Protein AF-0000000084653989 (afdb_homodimer)

Organism: NCBI:txid1294263

Foldseek 3Di:
DDLVVLLVVLLVVCLVVFFDALCVSCVVSVHDSVSSVVSQVVCVVVVFHWDWDDDPPTGTGTPLSQVVLQPVQDLVNLVVLVVVLQQCVLQVALCNVVSVVVNVVNCSNNVPPPPSPPCCVVDHDDADYDPDDSPVLNVLQVVVQVCQVQQWKKWFQFQDPVPGTDIWIWRWNAKDDFRSWIWTWTQTPVVRDIDIGTSVRTPDMDTDPDGDDDDPVDDPCVQCAQELGDAFDDKFWWKKKFAPPVQVVVVVDPSHDAWDWAADPRRIIIITDTHGDLPVVLVVQVVSPPRMATPDDVVSNVVNVVVVVVVVVVPPD/DDLVVLLVVLLVCCLVVFFDALCVSCVVSVHDSVSSVVSQVVCVVVVFHWDWDDDPPTGTGTPLSQVVLQPVQDLVNLVVLVVVLQQCVLQVALCNVVSVVVNVVNCSNNVPPPPSPPCCVPDHDDADYDPDDSPVLNVLQVVVQVCQVQQWKKWFQFQDPPPGTDIWIWRWNAKDDFRSWIWTWTQTPVVRDIDIGTSVRTPDMDTDPDGDDDDPVDDPCVQCAQELGDAFDDKFWWKKKFAPPVQVVVVVDPSHDAWDWAADPRRIIIITDTHGDLPVVLVVQVVSPPRMATPDDVVSNVVNVVVVVVVVVVPPD

Secondary structure (DSSP, 8-state):
--HHHHHHHHHHHHHHHSEE-HHHHHHHTTS-HHHHHHHHHHHHHTT--EEEE-STT-EEEESSTTSS------HHHHHHHHHHHHHHHHTT-TTHHHHHHHHHHHHHHTT--GGG---GGGEEEE--EESS-HHHHHHHHHHHHHHHHHTEEEEEEEEETTTEEEEEEEEEEEEEEETTEEEEEEEETTTTEEEEEEGGGEEEEEEEEEE----TT--HHHHHTTBSSS----EEEEEEEE-TTHHHHHHTEESSTT-EEEE-TTS-EEEEEEEE-HHHHHHHHHHTGGGEEEEE-HHHHHHHHHHHHHHHHHH--/--HHHHHHHHHHHHHHHSEE-HHHHHHHTTS-HHHHHHHHHHHHHTT--EEEE-STT-EEEESSTTSS------HHHHHHHHHHHHHHHHTT-TTHHHHHHHHHHHHHHTT--GGG---GGGEEEE--EESS-HHHHHHHHHHHHHHHHHTEEEEEEEEETTTEEEEEEEEEEEEEEETTEEEEEEEETTTTEEEEEEGGGEEEEEEEEEE----TT--HHHHHTTBSSS----EEEEEEEE-TTHHHHHHTEESSTT-EEEE-TTS-EEEEEEEE-HHHHHHHHHHTGGGEEEEE-HHHHHHHHHHHHHHHHTT--

Radius of gyration: 29.39 Å; Cα contacts (8 Å, |Δi|>4): 1169; chains: 2; bounding box: 62×92×68 Å

pLDDT: mean 87.3, std 13.22, range [43.25, 98.88]

Structure (mmCIF, N/CA/C/O backbone):
data_AF-0000000084653989-model_v1
#
loop_
_entity.id
_entity.type
_entity.pdbx_description
1 polymer 'Transcriptional regulator'
#
loop_
_atom_site.group_PDB
_atom_site.id
_atom_site.type_symbol
_atom_site.label_atom_id
_atom_site.label_alt_id
_atom_site.label_comp_id
_atom_site.label_asym_id
_atom_site.label_entity_id
_atom_site.label_seq_id
_atom_site.pdbx_PDB_ins_code
_atom_site.Cartn_x
_atom_site.Cartn_y
_atom_site.Cartn_z
_atom_site.occupancy
_atom_site.B_iso_or_equiv
_atom_site.auth_seq_id
_atom_site.auth_comp_id
_atom_site.auth_asym_id
_atom_site.auth_atom_id
_atom_site.pdbx_PDB_model_num
ATOM 1 N N . MET A 1 1 ? -10.531 48.625 26.297 1 49.88 1 MET A N 1
ATOM 2 C CA . MET A 1 1 ? -10.43 47.406 25.516 1 49.88 1 MET A CA 1
ATOM 3 C C . MET A 1 1 ? -9.086 47.312 24.781 1 49.88 1 MET A C 1
ATOM 5 O O . MET A 1 1 ? -8.594 48.344 24.281 1 49.88 1 MET A O 1
ATOM 9 N N . SER A 1 2 ? -8.32 46.219 25.047 1 69.38 2 SER A N 1
ATOM 10 C CA . SER A 1 2 ? -6.922 46.25 24.641 1 69.38 2 SER A CA 1
ATOM 11 C C . SER A 1 2 ? -6.797 46.25 23.109 1 69.38 2 SER A C 1
ATOM 13 O O . SER A 1 2 ? -7.484 45.5 22.422 1 69.38 2 SER A O 1
ATOM 15 N N . GLN A 1 3 ? -6.277 47.375 22.609 1 71.94 3 GLN A N 1
ATOM 16 C CA . GLN A 1 3 ? -6.059 47.531 21.188 1 71.94 3 GLN A CA 1
ATOM 17 C C . GLN A 1 3 ? -5.297 46.344 20.609 1 71.94 3 GLN A C 1
ATOM 19 O O . GLN A 1 3 ? -5.645 45.844 19.531 1 71.94 3 GLN A O 1
ATOM 24 N N . VAL A 1 4 ? -4.375 45.938 21.328 1 74.69 4 VAL A N 1
ATOM 25 C CA . VAL A 1 4 ? -3.545 44.844 20.875 1 74.69 4 VAL A CA 1
ATOM 26 C C . VAL A 1 4 ? -4.363 43.562 20.859 1 74.69 4 VAL A C 1
ATOM 28 O O . VAL A 1 4 ? -4.316 42.781 19.891 1 74.69 4 VAL A O 1
ATOM 31 N N . GLY A 1 5 ? -5.113 43.375 21.938 1 71.44 5 GLY A N 1
ATOM 32 C CA . GLY A 1 5 ? -5.965 42.188 22.016 1 71.44 5 GLY A CA 1
ATOM 33 C C . GLY A 1 5 ? -6.965 42.094 20.875 1 71.44 5 GLY A C 1
ATOM 34 O O . GLY A 1 5 ? -7.137 41.031 20.266 1 71.44 5 GLY A O 1
ATOM 35 N N . ASN A 1 6 ? -7.543 43.188 20.625 1 76.44 6 ASN A N 1
ATOM 36 C CA . ASN A 1 6 ? -8.539 43.25 19.562 1 76.44 6 ASN A CA 1
ATOM 37 C C . ASN A 1 6 ? -7.906 43.031 18.188 1 76.44 6 ASN A C 1
ATOM 39 O O . ASN A 1 6 ? -8.508 42.406 17.312 1 76.44 6 ASN A O 1
ATOM 43 N N . THR A 1 7 ? -6.711 43.562 18.016 1 79.88 7 THR A N 1
ATOM 44 C CA . THR A 1 7 ? -5.996 43.375 16.75 1 79.88 7 THR A CA 1
ATOM 45 C C . THR A 1 7 ? -5.691 41.875 16.516 1 79.88 7 THR A C 1
ATOM 47 O O . THR A 1 7 ? -5.883 41.375 15.414 1 79.88 7 THR A O 1
ATOM 50 N N . LEU A 1 8 ? -5.301 41.312 17.578 1 72.94 8 LEU A N 1
ATOM 51 C CA . LEU A 1 8 ? -5.016 39.875 17.5 1 72.94 8 LEU A CA 1
ATOM 52 C C . LEU A 1 8 ? -6.293 39.094 17.234 1 72.94 8 LEU A C 1
ATOM 54 O O . LEU A 1 8 ? -6.285 38.125 16.453 1 72.94 8 LEU A O 1
ATOM 58 N N . LYS A 1 9 ? -7.316 39.469 17.891 1 74.31 9 LYS A N 1
ATOM 59 C CA . LYS A 1 9 ? -8.602 38.812 17.672 1 74.31 9 LYS A CA 1
ATOM 60 C C . LYS A 1 9 ? -9.062 38.969 16.219 1 74.31 9 LYS A C 1
ATOM 62 O O . LYS A 1 9 ? -9.617 38.031 15.641 1 74.31 9 LYS A O 1
ATOM 67 N N . MET A 1 10 ? -8.82 40.125 15.688 1 80.25 10 MET A N 1
ATOM 68 C CA . MET A 1 10 ? -9.156 40.344 14.281 1 80.25 10 MET A CA 1
ATOM 69 C C . MET A 1 10 ? -8.383 39.375 13.383 1 80.25 10 MET A C 1
ATOM 71 O O . MET A 1 10 ? -8.961 38.781 12.469 1 80.25 10 MET A O 1
ATOM 75 N N . TYR A 1 11 ? -7.125 39.281 13.695 1 75.31 11 TYR A N 1
ATOM 76 C CA . TYR A 1 11 ? -6.297 38.344 12.938 1 75.31 11 TYR A CA 1
ATOM 77 C C . TYR A 1 11 ? -6.859 36.938 13.008 1 75.31 11 TYR A C 1
ATOM 79 O O . TYR A 1 11 ? -6.965 36.25 11.992 1 75.31 11 TYR A O 1
ATOM 87 N N . MET A 1 12 ? -7.223 36.656 14.172 1 68.62 12 MET A N 1
ATOM 88 C CA . MET A 1 12 ? -7.75 35.312 14.398 1 68.62 12 MET A CA 1
ATOM 89 C C . MET A 1 12 ? -9.078 35.125 13.68 1 68.62 12 MET A C 1
ATOM 91 O O . MET A 1 12 ? -9.344 34.062 13.125 1 68.62 12 MET A O 1
ATOM 95 N N . LEU A 1 13 ? -9.867 36.125 13.688 1 72.88 13 LEU A N 1
ATOM 96 C CA . LEU A 1 13 ? -11.148 36.062 13 1 72.88 13 LEU A CA 1
ATOM 97 C C . LEU A 1 13 ? -10.953 35.906 11.492 1 72.88 13 LEU A C 1
ATOM 99 O O . LEU A 1 13 ? -11.633 35.094 10.867 1 72.88 13 LEU A O 1
ATOM 103 N N . LEU A 1 14 ? -9.969 36.656 11.047 1 76.25 14 LEU A N 1
ATOM 104 C CA . LEU A 1 14 ? -9.711 36.562 9.609 1 76.25 14 LEU A CA 1
ATOM 105 C C . LEU A 1 14 ? -9.102 35.219 9.227 1 76.25 14 LEU A C 1
ATOM 107 O O . LEU A 1 14 ? -9.375 34.719 8.141 1 76.25 14 LEU A O 1
ATOM 111 N N . GLN A 1 15 ? -8.281 34.781 10.07 1 68.06 15 GLN A N 1
ATOM 112 C CA . GLN A 1 15 ? -7.695 33.438 9.836 1 68.06 15 GLN A CA 1
ATOM 113 C C . GLN A 1 15 ? -8.773 32.375 9.82 1 68.06 15 GLN A C 1
ATOM 115 O O . GLN A 1 15 ? -8.734 31.469 8.977 1 68.06 15 GLN A O 1
ATOM 120 N N . LYS A 1 16 ? -9.672 32.469 10.672 1 62.25 16 LYS A N 1
ATOM 121 C CA . LYS A 1 16 ? -10.727 31.469 10.852 1 62.25 16 LYS A CA 1
ATOM 122 C C . LYS A 1 16 ? -11.773 31.578 9.742 1 62.25 16 LYS A C 1
ATOM 124 O O . LYS A 1 16 ? -12.219 30.547 9.219 1 62.25 16 LYS A O 1
ATOM 129 N N . ASN A 1 17 ? -12.148 32.781 9.398 1 66.5 17 ASN A N 1
ATOM 130 C CA . ASN A 1 17 ? -13.312 32.969 8.539 1 66.5 17 ASN A CA 1
ATOM 131 C C . ASN A 1 17 ? -12.898 33.281 7.098 1 66.5 17 ASN A C 1
ATOM 133 O O . ASN A 1 17 ? -13.734 33.25 6.191 1 66.5 17 ASN A O 1
ATOM 137 N N . GLY A 1 18 ? -11.609 33.375 6.961 1 73.62 18 GLY A N 1
ATOM 138 C CA . GLY A 1 18 ? -11.133 33.75 5.645 1 73.62 18 GLY A CA 1
ATOM 139 C C . GLY A 1 18 ? -11.414 35.219 5.312 1 73.62 18 GLY A C 1
ATOM 140 O O . GLY A 1 18 ? -10.719 36.125 5.781 1 73.62 18 GLY A O 1
ATOM 141 N N . LYS A 1 19 ? -12.562 35.5 4.512 1 80.69 19 LYS A N 1
ATOM 142 C CA . LYS A 1 19 ? -12.953 36.875 4.16 1 80.69 19 LYS A CA 1
ATOM 143 C C . LYS A 1 19 ? -14.07 37.375 5.07 1 80.69 19 LYS A C 1
ATOM 145 O O . LYS A 1 19 ? -15.055 36.656 5.309 1 80.69 19 LYS A O 1
ATOM 150 N N . MET A 1 20 ? -13.844 38.531 5.633 1 87.31 20 MET A N 1
ATOM 151 C CA . MET A 1 20 ? -14.867 39.125 6.496 1 87.31 20 MET A CA 1
ATOM 152 C C . MET A 1 20 ? -15.102 40.594 6.16 1 87.31 20 MET A C 1
ATOM 154 O O . MET A 1 20 ? -14.148 41.312 5.883 1 87.31 20 MET A O 1
ATOM 158 N N . LYS A 1 21 ? -16.438 40.969 6.195 1 91.69 21 LYS A N 1
ATOM 159 C CA . LYS A 1 21 ? -16.766 42.406 6.02 1 91.69 21 LYS A CA 1
ATOM 160 C C . LYS A 1 21 ? -16.281 43.219 7.211 1 91.69 21 LYS A C 1
ATOM 162 O O . LYS A 1 21 ? -16.359 42.781 8.359 1 91.69 21 LYS A O 1
ATOM 167 N N . ILE A 1 22 ? -15.906 44.438 6.906 1 92.06 22 ILE A N 1
ATOM 168 C CA . ILE A 1 22 ? -15.375 45.344 7.934 1 92.06 22 ILE A CA 1
ATOM 169 C C . ILE A 1 22 ? -16.422 45.562 9.023 1 92.06 22 ILE A C 1
ATOM 171 O O . ILE A 1 22 ? -16.109 45.562 10.211 1 92.06 22 ILE A O 1
ATOM 175 N N . ARG A 1 23 ? -17.688 45.688 8.602 1 91.5 23 ARG A N 1
ATOM 176 C CA . ARG A 1 23 ? -18.766 45.906 9.547 1 91.5 23 ARG A CA 1
ATOM 177 C C . ARG A 1 23 ? -18.953 44.719 10.477 1 91.5 23 ARG A C 1
ATOM 179 O O . ARG A 1 23 ? -19.25 44.875 11.664 1 91.5 23 ARG A O 1
ATOM 186 N N . GLU A 1 24 ? -18.781 43.531 10.031 1 92.69 24 GLU A N 1
ATOM 187 C CA . GLU A 1 24 ? -18.891 42.312 10.82 1 92.69 24 GLU A CA 1
ATOM 188 C C . GLU A 1 24 ? -17.766 42.219 11.844 1 92.69 24 GLU A C 1
ATOM 190 O O . GLU A 1 24 ? -18 41.844 13 1 92.69 24 GLU A O 1
ATOM 195 N N . ILE A 1 25 ? -16.578 42.5 11.406 1 91.75 25 ILE A N 1
ATOM 196 C CA . ILE A 1 25 ? -15.422 42.5 12.297 1 91.75 25 ILE A CA 1
ATOM 197 C C . ILE A 1 25 ? -15.633 43.531 13.422 1 91.75 25 ILE A C 1
ATOM 199 O O . ILE A 1 25 ? -15.406 43.219 14.594 1 91.75 25 ILE A O 1
ATOM 203 N N . ALA A 1 26 ? -16.141 44.688 13.031 1 91.44 26 ALA A N 1
ATOM 204 C CA . ALA A 1 26 ? -16.391 45.75 14 1 91.44 26 ALA A CA 1
ATOM 205 C C . ALA A 1 26 ? -17.406 45.312 15.047 1 91.44 26 ALA A C 1
ATOM 207 O O . ALA A 1 26 ? -17.219 45.531 16.234 1 91.44 26 ALA A O 1
ATOM 208 N N . SER A 1 27 ? -18.422 44.656 14.578 1 90.19 27 SER A N 1
ATOM 209 C CA . SER A 1 27 ? -19.469 44.188 15.477 1 90.19 27 SER A CA 1
ATOM 210 C C . SER A 1 27 ? -18.938 43.125 16.438 1 90.19 27 SER A C 1
ATOM 212 O O . SER A 1 27 ? -19.188 43.188 17.641 1 90.19 27 SER A O 1
ATOM 214 N N . MET A 1 28 ? -18.141 42.219 15.969 1 85.69 28 MET A N 1
ATOM 215 C CA . MET A 1 28 ? -17.625 41.125 16.766 1 85.69 28 MET A CA 1
ATOM 216 C C . MET A 1 28 ? -16.625 41.625 17.812 1 85.69 28 MET A C 1
ATOM 218 O O . MET A 1 28 ? -16.547 41.062 18.906 1 85.69 28 MET A O 1
ATOM 222 N N . LEU A 1 29 ? -15.93 42.656 17.406 1 86.06 29 LEU A N 1
ATOM 223 C CA . LEU A 1 29 ? -14.898 43.188 18.297 1 86.06 29 LEU A CA 1
ATOM 224 C C . LEU A 1 29 ? -15.438 44.344 19.125 1 86.06 29 LEU A C 1
ATOM 226 O O . LEU A 1 29 ? -14.703 44.938 19.906 1 86.06 29 LEU A O 1
ATOM 230 N N . GLU A 1 30 ? -16.75 44.594 18.922 1 86.75 30 GLU A N 1
ATOM 231 C CA . GLU A 1 30 ? -17.438 45.688 19.641 1 86.75 30 GLU A CA 1
ATOM 232 C C . GLU A 1 30 ? -16.672 47 19.5 1 86.75 30 GLU A C 1
ATOM 234 O O . GLU A 1 30 ? -16.406 47.656 20.5 1 86.75 30 GLU A O 1
ATOM 239 N N . THR A 1 31 ? -16.359 47.281 18.25 1 89.19 31 THR A N 1
ATOM 240 C CA . THR A 1 31 ? -15.68 48.531 17.922 1 89.19 31 THR A CA 1
ATOM 241 C C . THR A 1 31 ? -16.266 49.156 16.656 1 89.19 31 THR A C 1
ATOM 243 O O . THR A 1 31 ? -17.297 48.688 16.156 1 89.19 31 THR A O 1
ATOM 246 N N . ASP A 1 32 ? -15.789 50.25 16.156 1 89.81 32 ASP A N 1
ATOM 247 C CA . ASP A 1 32 ? -16.281 50.875 14.938 1 89.81 32 ASP A CA 1
ATOM 248 C C . ASP A 1 32 ? -15.367 50.562 13.75 1 89.81 32 ASP A C 1
ATOM 250 O O . ASP A 1 32 ? -14.266 50.062 13.93 1 89.81 32 ASP A O 1
ATOM 254 N N . GLU A 1 33 ? -15.914 50.875 12.586 1 92.5 33 GLU A N 1
ATOM 255 C CA . GLU A 1 33 ? -15.219 50.5 11.359 1 92.5 33 GLU A CA 1
ATOM 256 C C . GLU A 1 33 ? -13.883 51.219 11.234 1 92.5 33 GLU A C 1
ATOM 258 O O . GLU A 1 33 ? -12.93 50.719 10.664 1 92.5 33 GLU A O 1
ATOM 263 N N . ARG A 1 34 ? -13.852 52.406 11.711 1 90.94 34 ARG A N 1
ATOM 264 C CA . ARG A 1 34 ? -12.609 53.188 11.688 1 90.94 34 ARG A CA 1
ATOM 265 C C . ARG A 1 34 ? -11.516 52.5 12.5 1 90.94 34 ARG A C 1
ATOM 267 O O . ARG A 1 34 ? -10.367 52.438 12.062 1 90.94 34 ARG A O 1
ATOM 274 N N . THR A 1 35 ? -11.891 51.969 13.57 1 90.69 35 THR A N 1
ATOM 275 C CA . THR A 1 35 ? -10.977 51.25 14.453 1 90.69 35 THR A CA 1
ATOM 276 C C . THR A 1 35 ? -10.5 49.969 13.805 1 90.69 35 THR A C 1
ATOM 278 O O . THR A 1 35 ? -9.328 49.594 13.945 1 90.69 35 THR A O 1
ATOM 281 N N . VAL A 1 36 ? -11.336 49.312 13.141 1 92.31 36 VAL A N 1
ATOM 282 C CA . VAL A 1 36 ? -10.977 48.094 12.43 1 92.31 36 VAL A CA 1
ATOM 283 C C . VAL A 1 36 ? -9.891 48.406 11.398 1 92.31 36 VAL A C 1
ATOM 285 O O . VAL A 1 36 ? -8.953 47.625 11.227 1 92.31 36 VAL A O 1
ATOM 288 N N . ARG A 1 37 ? -10.008 49.531 10.766 1 90.94 37 ARG A N 1
ATOM 289 C CA . ARG A 1 37 ? -8.992 49.938 9.797 1 90.94 37 ARG A CA 1
ATOM 290 C C . ARG A 1 37 ? -7.648 50.156 10.469 1 90.94 37 ARG A C 1
ATOM 292 O O . ARG A 1 37 ? -6.598 49.875 9.898 1 90.94 37 ARG A O 1
ATOM 299 N N . ARG A 1 38 ? -7.746 50.688 11.594 1 87.12 38 ARG A N 1
ATOM 300 C CA . ARG A 1 38 ? -6.52 50.875 12.367 1 87.12 38 ARG A CA 1
ATOM 301 C C . ARG A 1 38 ? -5.879 49.562 12.727 1 87.12 38 ARG A C 1
ATOM 303 O O . ARG A 1 38 ? -4.656 49.406 12.672 1 87.12 38 ARG A O 1
ATOM 310 N N . TYR A 1 39 ? -6.738 48.625 13.172 1 86.06 39 TYR A N 1
ATOM 311 C CA . TYR A 1 39 ? -6.234 47.281 13.461 1 86.06 39 TYR A CA 1
ATOM 312 C C . TYR A 1 39 ? -5.527 46.688 12.242 1 86.06 39 TYR A C 1
ATOM 314 O O . TYR A 1 39 ? -4.477 46.062 12.375 1 86.06 39 TYR A O 1
ATOM 322 N N . ARG A 1 40 ? -6.133 46.844 11.125 1 87.31 40 ARG A N 1
ATOM 323 C CA . ARG A 1 40 ? -5.52 46.375 9.883 1 87.31 40 ARG A CA 1
ATOM 324 C C . ARG A 1 40 ? -4.125 46.969 9.703 1 87.31 40 ARG A C 1
ATOM 326 O O . ARG A 1 40 ? -3.174 46.25 9.398 1 87.31 40 ARG A O 1
ATOM 333 N N . ASP A 1 41 ? -4.012 48.25 9.914 1 82.19 41 ASP A N 1
ATOM 334 C CA . ASP A 1 41 ? -2.725 48.906 9.766 1 82.19 41 ASP A CA 1
ATOM 335 C C . ASP A 1 41 ? -1.693 48.344 10.742 1 82.19 41 ASP A C 1
ATOM 337 O O . ASP A 1 41 ? -0.525 48.188 10.383 1 82.19 41 ASP A O 1
ATOM 341 N N . GLU A 1 42 ? -2.174 48.062 11.852 1 77.19 42 GLU A N 1
ATOM 342 C CA . GLU A 1 42 ? -1.29 47.5 12.859 1 77.19 42 GLU A CA 1
ATOM 343 C C . GLU A 1 42 ? -0.81 46.094 12.438 1 77.19 42 GLU A C 1
ATOM 345 O O . GLU A 1 42 ? 0.358 45.75 12.633 1 77.19 42 GLU A O 1
ATOM 350 N N . LEU A 1 43 ? -1.719 45.281 12.031 1 78.75 43 LEU A N 1
ATOM 351 C CA . LEU A 1 43 ? -1.353 43.969 11.539 1 78.75 43 LEU A CA 1
ATOM 352 C C . LEU A 1 43 ? -0.364 44.062 10.383 1 78.75 43 LEU A C 1
ATOM 354 O O . LEU A 1 43 ? 0.611 43.312 10.32 1 78.75 43 LEU A O 1
ATOM 358 N N . GLU A 1 44 ? -0.581 45 9.516 1 75.25 44 GLU A N 1
ATOM 359 C CA . GLU A 1 44 ? 0.298 45.188 8.367 1 75.25 44 GLU A CA 1
ATOM 360 C C . GLU A 1 44 ? 1.689 45.625 8.797 1 75.25 44 GLU A C 1
ATOM 362 O O . GLU A 1 44 ? 2.693 45.219 8.219 1 75.25 44 GLU A O 1
ATOM 367 N N . TYR A 1 45 ? 1.636 46.406 9.781 1 69 45 TYR A N 1
ATOM 368 C CA . TYR A 1 45 ? 2.912 46.812 10.352 1 69 45 TYR A CA 1
ATOM 369 C C . TYR A 1 45 ? 3.686 45.625 10.898 1 69 45 TYR A C 1
ATOM 371 O O . TYR A 1 45 ? 4.918 45.594 10.859 1 69 45 TYR A O 1
ATOM 379 N N . ALA A 1 46 ? 2.939 44.719 11.367 1 62.59 46 ALA A N 1
ATOM 380 C CA . ALA A 1 46 ? 3.549 43.531 11.922 1 62.59 46 ALA A CA 1
ATOM 381 C C . ALA A 1 46 ? 3.881 42.531 10.82 1 62.59 46 ALA A C 1
ATOM 383 O O . ALA A 1 46 ? 4.34 41.406 11.094 1 62.59 46 ALA A O 1
ATOM 384 N N . GLY A 1 47 ? 3.605 42.812 9.656 1 61.53 47 GLY A N 1
ATOM 385 C CA . GLY A 1 47 ? 3.934 41.969 8.531 1 61.53 47 GLY A CA 1
ATOM 386 C C . GLY A 1 47 ? 2.797 41.031 8.125 1 61.53 47 GLY A C 1
ATOM 387 O O . GLY A 1 47 ? 2.994 40.094 7.355 1 61.53 47 GLY A O 1
ATOM 388 N N . ILE A 1 48 ? 1.674 41.188 8.781 1 69.5 48 ILE A N 1
ATOM 389 C CA . ILE A 1 48 ? 0.479 40.469 8.406 1 69.5 48 ILE A CA 1
ATOM 390 C C . ILE A 1 48 ? -0.373 41.281 7.453 1 69.5 48 ILE A C 1
ATOM 392 O O . ILE A 1 48 ? -1.061 42.219 7.883 1 69.5 48 ILE A O 1
ATOM 396 N N . TYR A 1 49 ? -0.347 41 6.32 1 74.81 49 TYR A N 1
ATOM 397 C CA . TYR A 1 49 ? -0.953 41.844 5.316 1 74.81 49 TYR A CA 1
ATOM 398 C C . TYR A 1 49 ? -2.398 41.438 5.047 1 74.81 49 TYR A C 1
ATOM 400 O O . TYR A 1 49 ? -2.711 40.25 4.969 1 74.81 49 TYR A O 1
ATOM 408 N N . ILE A 1 50 ? -3.264 42.375 5.008 1 81.88 50 ILE A N 1
ATOM 409 C CA . ILE A 1 50 ? -4.695 42.188 4.801 1 81.88 50 ILE A CA 1
ATOM 410 C C . ILE A 1 50 ? -5.121 42.844 3.492 1 81.88 50 ILE A C 1
ATOM 412 O O . ILE A 1 50 ? -4.848 44.031 3.268 1 81.88 50 ILE A O 1
ATOM 416 N N . ASP A 1 51 ? -5.648 42.062 2.619 1 86.31 51 ASP A N 1
ATOM 417 C CA . ASP A 1 51 ? -6.227 42.594 1.391 1 86.31 51 ASP A CA 1
ATOM 418 C C . ASP A 1 51 ? -7.641 43.125 1.631 1 86.31 51 ASP A C 1
ATOM 420 O O . ASP A 1 51 ? -8.406 42.531 2.387 1 86.31 51 ASP A O 1
ATOM 424 N N . SER A 1 52 ? -7.961 44.312 0.945 1 87.19 52 SER A N 1
ATOM 425 C CA . SER A 1 52 ? -9.289 44.906 1.034 1 87.19 52 SER A CA 1
ATOM 426 C C . SER A 1 52 ? -9.977 44.938 -0.328 1 87.19 52 SER A C 1
ATOM 428 O O . SER A 1 52 ? -9.391 45.375 -1.316 1 87.19 52 SER A O 1
ATOM 430 N N . GLU A 1 53 ? -11.055 44.219 -0.397 1 88.06 53 GLU A N 1
ATOM 431 C CA . GLU A 1 53 ? -11.875 44.25 -1.602 1 88.06 53 GLU A CA 1
ATOM 432 C C . GLU A 1 53 ? -13.156 45.062 -1.371 1 88.06 53 GLU A C 1
ATOM 434 O O . GLU A 1 53 ? -13.844 44.875 -0.366 1 88.06 53 GLU A O 1
ATOM 439 N N . ARG A 1 54 ? -13.367 46 -2.346 1 84.44 54 ARG A N 1
ATOM 440 C CA . ARG A 1 54 ? -14.555 46.844 -2.262 1 84.44 54 ARG A CA 1
ATOM 441 C C . ARG A 1 54 ? -15.742 46.188 -2.955 1 84.44 54 ARG A C 1
ATOM 443 O O . ARG A 1 54 ? -15.57 45.25 -3.75 1 84.44 54 ARG A O 1
ATOM 450 N N . GLY A 1 55 ? -16.984 46.594 -2.588 1 80.12 55 GLY A N 1
ATOM 451 C CA . GLY A 1 55 ? -18.219 46.125 -3.217 1 80.12 55 GLY A CA 1
ATOM 452 C C . GLY A 1 55 ? -19.094 45.312 -2.281 1 80.12 55 GLY A C 1
ATOM 453 O O . GLY A 1 55 ? -18.75 45.125 -1.111 1 80.12 55 GLY A O 1
ATOM 454 N N . LYS A 1 56 ? -20.25 44.844 -2.812 1 82.31 56 LYS A N 1
ATOM 455 C CA . LYS A 1 56 ? -21.266 44.125 -2.053 1 82.31 56 LYS A CA 1
ATOM 456 C C . LYS A 1 56 ? -20.688 42.844 -1.464 1 82.31 56 LYS A C 1
ATOM 458 O O . LYS A 1 56 ? -21.047 42.438 -0.357 1 82.31 56 LYS A O 1
ATOM 463 N N . TYR A 1 57 ? -19.75 42.219 -2.137 1 81.5 57 TYR A N 1
ATOM 464 C CA . TYR A 1 57 ? -19.172 40.969 -1.684 1 81.5 57 TYR A CA 1
ATOM 465 C C . TYR A 1 57 ? -17.719 41.156 -1.239 1 81.5 57 TYR A C 1
ATOM 467 O O . TYR A 1 57 ? -16.969 40.188 -1.111 1 81.5 57 TYR A O 1
ATOM 475 N N . GLY A 1 58 ? -17.453 42.438 -1.054 1 85.19 58 GLY A N 1
ATOM 476 C CA . GLY A 1 58 ? -16.078 42.719 -0.668 1 85.19 58 GLY A CA 1
ATOM 477 C C . GLY A 1 58 ? -15.82 42.5 0.813 1 85.19 58 GLY A C 1
ATOM 478 O O . GLY A 1 58 ? -16.719 42.125 1.56 1 85.19 58 GLY A O 1
ATOM 479 N N . GLY A 1 59 ? -14.492 42.656 1.344 1 90.62 59 GLY A N 1
ATOM 480 C CA . GLY A 1 59 ? -14.078 42.5 2.727 1 90.62 59 GLY A CA 1
ATOM 481 C C . GLY A 1 59 ? -12.578 42.344 2.885 1 90.62 59 GLY A C 1
ATOM 482 O O . GLY A 1 59 ? -11.82 42.656 1.953 1 90.62 59 GLY A O 1
ATOM 483 N N . TYR A 1 60 ? -12.195 42.125 4.16 1 90.06 60 TYR A N 1
ATOM 484 C CA . TYR A 1 60 ? -10.797 41.906 4.508 1 90.06 60 TYR A CA 1
ATOM 485 C C . TYR A 1 60 ? -10.43 40.438 4.383 1 90.06 60 TYR A C 1
ATOM 487 O O . TYR A 1 60 ? -11.219 39.562 4.746 1 90.06 60 TYR A O 1
ATOM 495 N N . THR A 1 61 ? -9.328 40.125 3.736 1 85.69 61 THR A N 1
ATOM 496 C CA . THR A 1 61 ? -8.734 38.781 3.656 1 85.69 61 THR A CA 1
ATOM 497 C C . THR A 1 61 ? -7.242 38.844 3.984 1 85.69 61 THR A C 1
ATOM 499 O O . THR A 1 61 ? -6.551 39.781 3.594 1 85.69 61 THR A O 1
ATOM 502 N N . LEU A 1 62 ? -6.844 37.844 4.844 1 75.38 62 LEU A N 1
ATOM 503 C CA . LEU A 1 62 ? -5.41 37.781 5.105 1 75.38 62 LEU A CA 1
ATOM 504 C C . LEU A 1 62 ? -4.645 37.438 3.832 1 75.38 62 LEU A C 1
ATOM 506 O O . LEU A 1 62 ? -5.039 36.531 3.096 1 75.38 62 LEU A O 1
ATOM 510 N N . ARG A 1 63 ? -3.699 38.25 3.432 1 66.12 63 ARG A N 1
ATOM 511 C CA . ARG A 1 63 ? -2.873 37.969 2.262 1 66.12 63 ARG A CA 1
ATOM 512 C C . ARG A 1 63 ? -1.936 36.812 2.523 1 66.12 63 ARG A C 1
ATOM 514 O O . ARG A 1 63 ? -1.778 35.938 1.674 1 66.12 63 ARG A O 1
ATOM 521 N N . ASN A 1 64 ? -1.222 36.938 3.66 1 50.62 64 ASN A N 1
ATOM 522 C CA . ASN A 1 64 ? -0.268 35.906 4.031 1 50.62 64 ASN A CA 1
ATOM 523 C C . ASN A 1 64 ? -0.733 35.125 5.266 1 50.62 64 ASN A C 1
ATOM 525 O O . ASN A 1 64 ? -0.354 35.438 6.391 1 50.62 64 ASN A O 1
ATOM 529 N N . SER A 1 65 ? -1.838 34.5 5.191 1 47.69 65 SER A N 1
ATOM 530 C CA . SER A 1 65 ? -2.568 33.844 6.277 1 47.69 65 SER A CA 1
ATOM 531 C C . SER A 1 65 ? -1.641 32.969 7.133 1 47.69 65 SER A C 1
ATOM 533 O O . SER A 1 65 ? -2.016 32.562 8.227 1 47.69 65 SER A O 1
ATOM 535 N N . ASN A 1 66 ? -0.5 32.5 6.637 1 47.62 66 ASN A N 1
ATOM 536 C CA . ASN A 1 66 ? 0.198 31.406 7.277 1 47.62 66 ASN A CA 1
ATOM 537 C C . ASN A 1 66 ? 1.198 31.891 8.32 1 47.62 66 ASN A C 1
ATOM 539 O O . ASN A 1 66 ? 2.043 31.125 8.781 1 47.62 66 ASN A O 1
ATOM 543 N N . PHE A 1 67 ? 1.248 33.156 8.508 1 44.03 67 PHE A N 1
ATOM 544 C CA . PHE A 1 67 ? 2.371 33.625 9.312 1 44.03 67 PHE A CA 1
ATOM 545 C C . PHE A 1 67 ? 2.371 32.938 10.68 1 44.03 67 PHE A C 1
ATOM 547 O O . PHE A 1 67 ? 3.432 32.625 11.211 1 44.03 67 PHE A O 1
ATOM 554 N N . LEU A 1 68 ? 1.283 32.812 11.258 1 46.22 68 LEU A N 1
ATOM 555 C CA . LEU A 1 68 ? 1.328 32.375 12.648 1 46.22 68 LEU A CA 1
ATOM 556 C C . LEU A 1 68 ? 1.176 30.859 12.734 1 46.22 68 LEU A C 1
ATOM 558 O O . LEU A 1 68 ? 1.377 30.266 13.797 1 46.22 68 LEU A O 1
ATOM 562 N N . LEU A 1 69 ? 0.813 30.281 11.656 1 48 69 LEU A N 1
ATOM 563 C CA . LEU A 1 69 ? 0.482 28.875 11.781 1 48 69 LEU A CA 1
ATOM 564 C C . LEU A 1 69 ? 1.735 28 11.68 1 48 69 LEU A C 1
ATOM 566 O O . LEU A 1 69 ? 2.154 27.641 10.578 1 48 69 LEU A O 1
ATOM 570 N N . ASN A 1 70 ? 2.785 28.312 12.477 1 51.94 70 ASN A N 1
ATOM 571 C CA . ASN A 1 70 ? 3.996 27.531 12.234 1 51.94 70 ASN A CA 1
ATOM 572 C C . ASN A 1 70 ? 3.873 26.125 12.805 1 51.94 70 ASN A C 1
ATOM 574 O O . ASN A 1 70 ? 3.865 25.938 14.023 1 51.94 70 ASN A O 1
ATOM 578 N N . LEU A 1 71 ? 3.131 25.188 12.203 1 60.19 71 LEU A N 1
ATOM 579 C CA . LEU A 1 71 ? 3.107 23.797 12.625 1 60.19 71 LEU A CA 1
ATOM 580 C C . LEU A 1 71 ? 4.52 23.281 12.906 1 60.19 71 LEU A C 1
ATOM 582 O O . LEU A 1 71 ? 4.699 22.297 13.609 1 60.19 71 LEU A O 1
ATOM 586 N N . ASP A 1 72 ? 5.43 24.078 12.953 1 66.62 72 ASP A N 1
ATOM 587 C CA . ASP A 1 72 ? 6.812 23.641 13.094 1 66.62 72 ASP A CA 1
ATOM 588 C C . ASP A 1 72 ? 7.027 22.281 12.43 1 66.62 72 ASP A C 1
ATOM 590 O O . ASP A 1 72 ? 7.398 21.312 13.094 1 66.62 72 ASP A O 1
ATOM 594 N N . ILE A 1 73 ? 6.809 22.172 11.25 1 75.19 73 ILE A N 1
ATOM 595 C CA . ILE A 1 73 ? 7 20.938 10.484 1 75.19 73 ILE A CA 1
ATOM 596 C C . ILE A 1 73 ? 8.461 20.812 10.062 1 75.19 73 ILE A C 1
ATOM 598 O O . ILE A 1 73 ? 9 21.703 9.406 1 75.19 73 ILE A O 1
ATOM 602 N N . SER A 1 74 ? 9.047 19.75 10.508 1 76.62 74 SER A N 1
ATOM 603 C CA . SER A 1 74 ? 10.445 19.516 10.164 1 76.62 74 SER A CA 1
ATOM 604 C C . SER A 1 74 ? 10.602 19.172 8.688 1 76.62 74 SER A C 1
ATOM 606 O O . SER A 1 74 ? 9.625 18.812 8.023 1 76.62 74 SER A O 1
ATOM 608 N N . GLU A 1 75 ? 11.789 19.234 8.219 1 75.5 75 GLU A N 1
ATOM 609 C CA . GLU A 1 75 ? 12.086 18.859 6.84 1 75.5 75 GLU A CA 1
ATOM 610 C C . GLU A 1 75 ? 11.766 17.391 6.594 1 75.5 75 GLU A C 1
ATOM 612 O O . GLU A 1 75 ? 11.242 17.031 5.535 1 75.5 75 GLU A O 1
ATOM 617 N N . LYS A 1 76 ? 12.07 16.594 7.555 1 78.38 76 LYS A N 1
ATOM 618 C CA . LYS A 1 76 ? 11.789 15.164 7.453 1 78.38 76 LYS A CA 1
ATOM 619 C C . LYS A 1 76 ? 10.289 14.898 7.34 1 78.38 76 LYS A C 1
ATOM 621 O O . LYS A 1 76 ? 9.859 14.07 6.535 1 78.38 76 LYS A O 1
ATOM 626 N N . GLU A 1 77 ? 9.586 15.609 8.164 1 82.38 77 GLU A N 1
ATOM 627 C CA . GLU A 1 77 ? 8.133 15.461 8.125 1 82.38 77 GLU A CA 1
ATOM 628 C C . GLU A 1 77 ? 7.562 15.938 6.793 1 82.38 77 GLU A C 1
ATOM 630 O O . GLU A 1 77 ? 6.66 15.305 6.238 1 82.38 77 GLU A O 1
ATOM 635 N N . GLN A 1 78 ? 8.094 16.969 6.355 1 79.19 78 GLN A N 1
ATOM 636 C CA . GLN A 1 78 ? 7.648 17.5 5.07 1 79.19 78 GLN A CA 1
ATOM 637 C C . GLN A 1 78 ? 7.934 16.516 3.938 1 79.19 78 GLN A C 1
ATOM 639 O O . GLN A 1 78 ? 7.078 16.297 3.082 1 79.19 78 GLN A O 1
ATOM 644 N N . TYR A 1 79 ? 9.094 16 3.932 1 77.56 79 TYR A N 1
ATOM 645 C CA . TYR A 1 79 ? 9.461 15.008 2.928 1 77.56 79 TYR A CA 1
ATOM 646 C C . TYR A 1 79 ? 8.539 13.797 2.99 1 77.56 79 TYR A C 1
ATOM 648 O O . TYR A 1 79 ? 8.055 13.32 1.959 1 77.56 79 TYR A O 1
ATOM 656 N N . SER A 1 80 ? 8.367 13.305 4.141 1 85 80 SER A N 1
ATOM 657 C CA . SER A 1 80 ? 7.512 12.133 4.332 1 85 80 SER A CA 1
ATOM 658 C C . SER A 1 80 ? 6.09 12.406 3.857 1 85 80 SER A C 1
ATOM 660 O O . SER A 1 80 ? 5.449 11.539 3.264 1 85 80 SER A O 1
ATOM 662 N N . LEU A 1 81 ? 5.656 13.57 4.172 1 84.12 81 LEU A N 1
ATOM 663 C CA . LEU A 1 81 ? 4.312 13.945 3.74 1 84.12 81 LEU A CA 1
ATOM 664 C C . LEU A 1 81 ? 4.215 13.953 2.217 1 84.12 81 LEU A C 1
ATOM 666 O O . LEU A 1 81 ? 3.223 13.484 1.653 1 84.12 81 LEU A O 1
ATOM 670 N N . GLN A 1 82 ? 5.195 14.461 1.571 1 81 82 GLN A N 1
ATOM 671 C CA . GLN A 1 82 ? 5.211 14.484 0.112 1 81 82 GLN A CA 1
ATOM 672 C C . GLN A 1 82 ? 5.285 13.07 -0.459 1 81 82 GLN A C 1
ATOM 674 O O . GLN A 1 82 ? 4.621 12.766 -1.452 1 81 82 GLN A O 1
ATOM 679 N N . LEU A 1 83 ? 6.137 12.289 0.102 1 82.31 83 LEU A N 1
ATOM 680 C CA . LEU A 1 83 ? 6.25 10.891 -0.3 1 82.31 83 LEU A CA 1
ATOM 681 C C . LEU A 1 83 ? 4.902 10.188 -0.199 1 82.31 83 LEU A C 1
ATOM 683 O O . LEU A 1 83 ? 4.488 9.492 -1.131 1 82.31 83 LEU A O 1
ATOM 687 N N . VAL A 1 84 ? 4.223 10.391 0.897 1 86.75 84 VAL A N 1
ATOM 688 C CA . VAL A 1 84 ? 2.936 9.75 1.146 1 86.75 84 VAL A CA 1
ATOM 689 C C . VAL A 1 84 ? 1.895 10.281 0.162 1 86.75 84 VAL A C 1
ATOM 691 O O . VAL A 1 84 ? 1.092 9.516 -0.375 1 86.75 84 VAL A O 1
ATOM 694 N N . GLU A 1 85 ? 1.919 11.594 -0.024 1 85 85 GLU A N 1
ATOM 695 C CA . GLU A 1 85 ? 0.999 12.172 -0.997 1 85 85 GLU A CA 1
ATOM 696 C C . GLU A 1 85 ? 1.169 11.531 -2.369 1 85 85 GLU A C 1
ATOM 698 O O . GLU A 1 85 ? 0.184 11.172 -3.018 1 85 85 GLU A O 1
ATOM 703 N N . ARG A 1 86 ? 2.391 11.383 -2.818 1 81.94 86 ARG A N 1
ATOM 704 C CA . ARG A 1 86 ? 2.682 10.758 -4.105 1 81.94 86 ARG A CA 1
ATOM 705 C C . ARG A 1 86 ? 2.213 9.312 -4.137 1 81.94 86 ARG A C 1
ATOM 707 O O . ARG A 1 86 ? 1.589 8.875 -5.105 1 81.94 86 ARG A O 1
ATOM 714 N N . TYR A 1 87 ? 2.477 8.633 -3.098 1 84.75 87 TYR A N 1
ATOM 715 C CA . TYR A 1 87 ? 2.041 7.246 -2.998 1 84.75 87 TYR A CA 1
ATOM 716 C C . TYR A 1 87 ? 0.53 7.133 -3.158 1 84.75 87 TYR A C 1
ATOM 718 O O . TYR A 1 87 ? 0.04 6.297 -3.918 1 84.75 87 TYR A O 1
ATOM 726 N N . LEU A 1 88 ? -0.133 7.949 -2.408 1 85.12 88 LEU A N 1
ATOM 727 C CA . LEU A 1 88 ? -1.591 7.898 -2.408 1 85.12 88 LEU A CA 1
ATOM 728 C C . LEU A 1 88 ? -2.146 8.25 -3.783 1 85.12 88 LEU A C 1
ATOM 730 O O . LEU A 1 88 ? -3.111 7.637 -4.242 1 85.12 88 LEU A O 1
ATOM 734 N N . LYS A 1 89 ? -1.549 9.211 -4.418 1 81.81 89 LYS A N 1
ATOM 735 C CA . LYS A 1 89 ? -1.972 9.586 -5.766 1 81.81 89 LYS A CA 1
ATOM 736 C C . LYS A 1 89 ? -1.721 8.461 -6.758 1 81.81 89 LYS A C 1
ATOM 738 O O . LYS A 1 89 ? -2.615 8.086 -7.52 1 81.81 89 LYS A O 1
ATOM 743 N N . ASP A 1 90 ? -0.532 7.926 -6.707 1 80.31 90 ASP A N 1
ATOM 744 C CA . ASP A 1 90 ? -0.147 6.867 -7.629 1 80.31 90 ASP A CA 1
ATOM 745 C C . ASP A 1 90 ? -1.011 5.621 -7.43 1 80.31 90 ASP A C 1
ATOM 747 O O . ASP A 1 90 ? -1.286 4.891 -8.383 1 80.31 90 ASP A O 1
ATOM 751 N N . SER A 1 91 ? -1.44 5.383 -6.195 1 80.44 91 SER A N 1
ATOM 752 C CA . SER A 1 91 ? -2.236 4.199 -5.887 1 80.44 91 SER A CA 1
ATOM 753 C C . SER A 1 91 ? -3.727 4.484 -6.023 1 80.44 91 SER A C 1
ATOM 755 O O . SER A 1 91 ? -4.559 3.602 -5.789 1 80.44 91 SER A O 1
ATOM 757 N N . GLN A 1 92 ? -4.105 5.73 -6.328 1 79.38 92 GLN A N 1
ATOM 758 C CA . GLN A 1 92 ? -5.504 6.148 -6.379 1 79.38 92 GLN A CA 1
ATOM 759 C C . GLN A 1 92 ? -6.234 5.789 -5.09 1 79.38 92 GLN A C 1
ATOM 761 O O . GLN A 1 92 ? -7.316 5.207 -5.125 1 79.38 92 GLN A O 1
ATOM 766 N N . HIS A 1 93 ? -5.57 6.012 -4.051 1 83.25 93 HIS A N 1
ATOM 767 C CA . HIS A 1 93 ? -6.125 5.734 -2.73 1 83.25 93 HIS A CA 1
ATOM 768 C C . HIS A 1 93 ? -7.289 6.672 -2.416 1 83.25 93 HIS A C 1
ATOM 770 O O . HIS A 1 93 ? -7.297 7.824 -2.854 1 83.25 93 HIS A O 1
ATOM 776 N N . ILE A 1 94 ? -8.219 6.273 -1.653 1 80.38 94 ILE A N 1
ATOM 777 C CA . ILE A 1 94 ? -9.422 7.027 -1.333 1 80.38 94 ILE A CA 1
ATOM 778 C C . ILE A 1 94 ? -9.055 8.297 -0.569 1 80.38 94 ILE A C 1
ATOM 780 O O . ILE A 1 94 ? -9.797 9.281 -0.58 1 80.38 94 ILE A O 1
ATOM 784 N N . ALA A 1 95 ? -7.91 8.242 0.093 1 83.94 95 ALA A N 1
ATOM 785 C CA . ALA A 1 95 ? -7.496 9.383 0.911 1 83.94 95 ALA A CA 1
ATOM 786 C C . ALA A 1 95 ? -6.695 10.391 0.088 1 83.94 95 ALA A C 1
ATOM 788 O O . ALA A 1 95 ? -6.324 11.453 0.587 1 83.94 95 ALA A O 1
ATOM 789 N N . ALA A 1 96 ? -6.434 10.102 -1.169 1 84.75 96 ALA A N 1
ATOM 790 C CA . ALA A 1 96 ? -5.484 10.875 -1.966 1 84.75 96 ALA A CA 1
ATOM 791 C C . ALA A 1 96 ? -5.906 12.336 -2.051 1 84.75 96 ALA A C 1
ATOM 793 O O . ALA A 1 96 ? -5.109 13.234 -1.765 1 84.75 96 ALA A O 1
ATOM 794 N N . LYS A 1 97 ? -7.137 12.617 -2.387 1 82.88 97 LYS A N 1
ATOM 795 C CA . LYS A 1 97 ? -7.609 13.984 -2.58 1 82.88 97 LYS A CA 1
ATOM 796 C C . LYS A 1 97 ? -7.543 14.781 -1.278 1 82.88 97 LYS A C 1
ATOM 798 O O . LYS A 1 97 ? -7.094 15.93 -1.268 1 82.88 97 LYS A O 1
ATOM 803 N N . ASP A 1 98 ? -7.957 14.188 -0.235 1 84.31 98 ASP A N 1
ATOM 804 C CA . ASP A 1 98 ? -7.973 14.859 1.062 1 84.31 98 ASP A CA 1
ATOM 805 C C . ASP A 1 98 ? -6.555 15.172 1.534 1 84.31 98 ASP A C 1
ATOM 807 O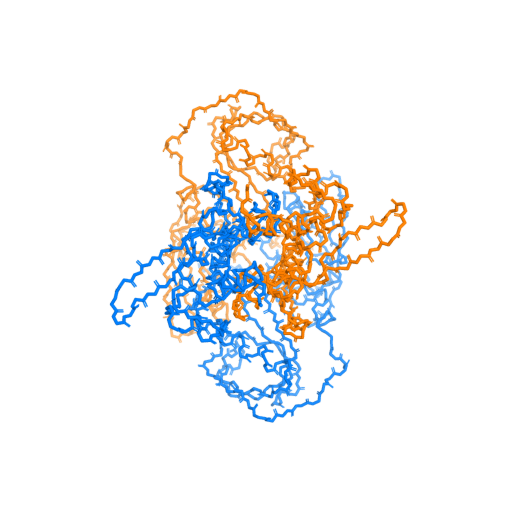 O . ASP A 1 98 ? -6.301 16.25 2.076 1 84.31 98 ASP A O 1
ATOM 811 N N . VAL A 1 99 ? -5.68 14.234 1.346 1 86.12 99 VAL A N 1
ATOM 812 C CA . VAL A 1 99 ? -4.301 14.445 1.781 1 86.12 99 VAL A CA 1
ATOM 813 C C . VAL A 1 99 ? -3.646 15.531 0.93 1 86.12 99 VAL A C 1
ATOM 815 O O . VAL A 1 99 ? -2.891 16.359 1.442 1 86.12 99 VAL A O 1
ATOM 818 N N . SER A 1 100 ? -3.922 15.539 -0.331 1 84 100 SER A N 1
ATOM 819 C CA . SER A 1 100 ? -3.404 16.609 -1.185 1 84 100 SER A CA 1
ATOM 820 C C . SER A 1 100 ? -3.875 17.969 -0.707 1 84 100 SER A C 1
ATOM 822 O O . SER A 1 100 ? -3.094 18.922 -0.673 1 84 100 SER A O 1
ATOM 824 N N . SER A 1 101 ? -5.137 18.047 -0.398 1 81.94 101 SER A N 1
ATOM 825 C CA . SER A 1 101 ? -5.695 19.281 0.139 1 81.94 101 SER A CA 1
ATOM 826 C C . SER A 1 101 ? -5.004 19.688 1.439 1 81.94 101 SER A C 1
ATOM 828 O O . SER A 1 101 ? -4.691 20.859 1.651 1 81.94 101 SER A O 1
ATOM 830 N N . LEU A 1 102 ? -4.77 18.719 2.229 1 81.44 102 LEU A N 1
ATOM 831 C CA . LEU A 1 102 ? -4.105 18.953 3.508 1 81.44 102 LEU A CA 1
ATOM 832 C C . LEU A 1 102 ? -2.682 19.453 3.301 1 81.44 102 LEU A C 1
ATOM 834 O O . LEU A 1 102 ? -2.219 20.344 4.02 1 81.44 102 LEU A O 1
ATOM 838 N N . VAL A 1 103 ? -1.99 18.812 2.404 1 80 103 VAL A N 1
ATOM 839 C CA . VAL A 1 103 ? -0.619 19.203 2.1 1 80 103 VAL A CA 1
ATOM 840 C C . VAL A 1 103 ? -0.58 20.688 1.698 1 80 103 VAL A C 1
ATOM 842 O O . VAL A 1 103 ? 0.31 21.422 2.121 1 80 103 VAL A O 1
ATOM 845 N N . ILE A 1 104 ? -1.52 21.094 0.916 1 75.62 104 ILE A N 1
ATOM 846 C CA . ILE A 1 104 ? -1.613 22.5 0.494 1 75.62 104 ILE A CA 1
ATOM 847 C C . ILE A 1 104 ? -1.761 23.391 1.718 1 75.62 104 ILE A C 1
ATOM 849 O O . ILE A 1 104 ? -1.067 24.406 1.839 1 75.62 104 ILE A O 1
ATOM 853 N N . LYS A 1 105 ? -2.617 23.016 2.602 1 72.94 105 LYS A N 1
ATOM 854 C CA . LYS A 1 105 ? -2.867 23.797 3.809 1 72.94 105 LYS A CA 1
ATOM 855 C C . LYS A 1 105 ? -1.626 23.844 4.695 1 72.94 105 LYS A C 1
ATOM 857 O O . LYS A 1 105 ? -1.296 24.906 5.246 1 72.94 105 LYS A O 1
ATOM 862 N N . ILE A 1 106 ? -1.002 22.719 4.82 1 75.81 106 ILE A N 1
ATOM 863 C CA . ILE A 1 106 ? 0.188 22.625 5.66 1 75.81 106 ILE A CA 1
ATOM 864 C C . ILE A 1 106 ? 1.309 23.469 5.066 1 75.81 106 ILE A C 1
ATOM 866 O O . ILE A 1 106 ? 2.018 24.172 5.797 1 75.81 106 ILE A O 1
ATOM 870 N N . ASN A 1 107 ? 1.493 23.281 3.807 1 70.31 107 ASN A N 1
ATOM 871 C CA . ASN A 1 107 ? 2.508 24.094 3.139 1 70.31 107 ASN A CA 1
ATOM 872 C C . ASN A 1 107 ? 2.242 25.578 3.314 1 70.31 107 ASN A C 1
ATOM 874 O O . ASN A 1 107 ? 3.176 26.359 3.498 1 70.31 107 ASN A O 1
ATOM 878 N N . ALA A 1 108 ? 1.062 25.922 3.215 1 63.16 108 ALA A N 1
ATOM 879 C CA . ALA A 1 108 ? 0.671 27.312 3.4 1 63.16 108 ALA A CA 1
ATOM 880 C C . ALA A 1 108 ? 0.973 27.781 4.82 1 63.16 108 ALA A C 1
ATOM 882 O O . ALA A 1 108 ? 1.425 28.906 5.023 1 63.16 108 ALA A O 1
ATOM 883 N N . ALA A 1 109 ? 0.705 26.938 5.688 1 63.78 109 ALA A N 1
ATOM 884 C CA . ALA A 1 109 ? 0.901 27.266 7.094 1 63.78 109 ALA A CA 1
ATOM 885 C C . ALA A 1 109 ? 2.387 27.359 7.434 1 63.78 109 ALA A C 1
ATOM 887 O O . ALA A 1 109 ? 2.777 28.094 8.344 1 63.78 109 ALA A O 1
ATOM 888 N N . ASN A 1 110 ? 3.133 26.5 6.945 1 61.62 110 ASN A N 1
ATOM 889 C CA . ASN A 1 110 ? 4.559 26.453 7.258 1 61.62 110 ASN A CA 1
ATOM 890 C C . ASN A 1 110 ? 5.336 27.5 6.461 1 61.62 110 ASN A C 1
ATOM 892 O O . ASN A 1 110 ? 6.547 27.641 6.633 1 61.62 110 ASN A O 1
ATOM 896 N N . SER A 1 111 ? 4.758 28.391 6.012 1 52.5 111 SER A N 1
ATOM 897 C CA . SER A 1 111 ? 5.453 29.359 5.188 1 52.5 111 SER A CA 1
ATOM 898 C C . SER A 1 111 ? 6.562 28.719 4.371 1 52.5 111 SER A C 1
ATOM 900 O O . SER A 1 111 ? 7.695 29.203 4.352 1 52.5 111 SER A O 1
ATOM 902 N N . ILE A 1 112 ? 6.594 27.391 4.367 1 48.06 112 ILE A N 1
ATOM 903 C CA . ILE A 1 112 ? 7.637 26.734 3.586 1 48.06 112 ILE A CA 1
ATOM 904 C C . ILE A 1 112 ? 7.801 27.453 2.242 1 48.06 112 ILE A C 1
ATOM 906 O O . ILE A 1 112 ? 6.832 27.609 1.498 1 48.06 112 ILE A O 1
ATOM 910 N N . LYS A 1 113 ? 8.797 28.328 2.297 1 43.25 113 LYS A N 1
ATOM 911 C CA . LYS A 1 113 ? 9.227 28.875 1.011 1 43.25 113 LYS A CA 1
ATOM 912 C C . LYS A 1 113 ? 9.188 27.797 -0.076 1 43.25 113 LYS A C 1
ATOM 914 O O . LYS A 1 113 ? 9.508 26.641 0.18 1 43.25 113 LYS A O 1
ATOM 919 N N . SER A 1 114 ? 8.367 27.859 -0.975 1 44.03 114 SER A N 1
ATOM 920 C CA . SER A 1 114 ? 8.109 27.062 -2.168 1 44.03 114 SER A CA 1
ATOM 921 C C . SER A 1 114 ? 9.328 26.219 -2.551 1 44.03 114 SER A C 1
ATOM 923 O O . SER A 1 114 ? 9.188 25.109 -3.064 1 44.03 114 SER A O 1
ATOM 925 N N . ASP A 1 115 ? 10.391 26.75 -2.188 1 43.56 115 ASP A N 1
ATOM 926 C CA . ASP A 1 115 ? 11.602 26.203 -2.795 1 43.56 115 ASP A CA 1
ATOM 927 C C . ASP A 1 115 ? 12.031 24.906 -2.115 1 43.56 115 ASP A C 1
ATOM 929 O O . ASP A 1 115 ? 12.953 24.234 -2.576 1 43.56 115 ASP A O 1
ATOM 933 N N . ALA A 1 116 ? 11.633 24.766 -0.848 1 46.75 116 ALA A N 1
ATOM 934 C CA . ALA A 1 116 ? 12.086 23.547 -0.176 1 46.75 116 ALA A CA 1
ATOM 935 C C . ALA A 1 116 ? 11.242 22.344 -0.588 1 46.75 116 ALA A C 1
ATOM 937 O O . ALA A 1 116 ? 11.344 21.281 0.014 1 46.75 116 ALA A O 1
ATOM 938 N N . GLN A 1 117 ? 10.461 22.484 -1.48 1 48.81 117 GLN A N 1
ATOM 939 C CA . GLN A 1 117 ? 9.711 21.359 -1.995 1 48.81 117 GLN A CA 1
ATOM 940 C C . GLN A 1 117 ? 10.641 20.281 -2.562 1 48.81 117 GLN A C 1
ATOM 942 O O . GLN A 1 117 ? 11.398 20.547 -3.5 1 48.81 117 GLN A O 1
ATOM 947 N N . ILE A 1 118 ? 11.156 19.469 -1.655 1 50.59 118 ILE A N 1
ATOM 948 C CA . ILE A 1 118 ? 11.828 18.297 -2.207 1 50.59 118 ILE A CA 1
ATOM 949 C C . ILE A 1 118 ? 11.055 17.781 -3.416 1 50.59 118 ILE A C 1
ATOM 951 O O . ILE A 1 118 ? 9.883 17.422 -3.303 1 50.59 118 ILE A O 1
ATOM 955 N N . ASN A 1 119 ? 11.453 18.281 -4.547 1 54.78 119 ASN A N 1
ATOM 956 C CA . ASN A 1 119 ? 10.867 17.844 -5.812 1 54.78 119 ASN A CA 1
ATOM 957 C C . ASN A 1 119 ? 10.852 16.312 -5.922 1 54.78 119 ASN A C 1
ATOM 959 O O . ASN A 1 119 ? 11.898 15.688 -6.082 1 54.78 119 ASN A O 1
ATOM 963 N N . LEU A 1 120 ? 9.852 15.711 -5.277 1 62.47 120 LEU A N 1
ATOM 964 C CA . LEU A 1 120 ? 9.664 14.289 -5.523 1 62.47 120 LEU A CA 1
ATOM 965 C C . LEU A 1 120 ? 9.234 14.031 -6.961 1 62.47 120 LEU A C 1
ATOM 967 O O . LEU A 1 120 ? 8.5 13.078 -7.238 1 62.47 120 LEU A O 1
ATOM 971 N N . TYR A 1 121 ? 9.727 14.906 -7.836 1 64.19 121 TYR A N 1
ATOM 972 C CA . TYR A 1 121 ? 9.438 14.758 -9.258 1 64.19 121 TYR A CA 1
ATOM 973 C C . TYR A 1 121 ? 10.039 13.469 -9.812 1 64.19 121 TYR A C 1
ATOM 975 O O . TYR A 1 121 ? 9.508 12.891 -10.758 1 64.19 121 TYR A O 1
ATOM 983 N N . ASN A 1 122 ? 11.016 12.898 -9.109 1 79.5 122 ASN A N 1
ATOM 984 C CA . ASN A 1 122 ? 11.633 11.68 -9.625 1 79.5 122 ASN A CA 1
ATOM 985 C C . ASN A 1 122 ? 11.375 10.492 -8.703 1 79.5 122 ASN A C 1
ATOM 987 O O . ASN A 1 122 ? 12.289 9.703 -8.43 1 79.5 122 ASN A O 1
ATOM 991 N N . HIS A 1 123 ? 10.18 10.516 -8.188 1 85.19 123 HIS A N 1
ATOM 992 C CA . HIS A 1 123 ? 9.734 9.383 -7.375 1 85.19 123 HIS A CA 1
ATOM 993 C C . HIS A 1 123 ? 8.391 8.852 -7.855 1 85.19 123 HIS A C 1
ATOM 995 O O . HIS A 1 123 ? 7.527 9.633 -8.273 1 85.19 123 HIS A O 1
ATOM 1001 N N . MET A 1 124 ? 8.227 7.586 -7.82 1 85.88 124 MET A N 1
ATOM 1002 C CA . MET A 1 124 ? 6.973 6.941 -8.203 1 85.88 124 MET A CA 1
ATOM 1003 C C . MET A 1 124 ? 6.684 5.746 -7.301 1 85.88 124 MET A C 1
ATOM 1005 O O . MET A 1 124 ? 7.602 5.027 -6.902 1 85.88 124 MET A O 1
ATOM 1009 N N . ALA A 1 125 ? 5.5 5.613 -6.871 1 84.94 125 ALA A N 1
ATOM 1010 C CA . ALA A 1 125 ? 5.023 4.371 -6.273 1 84.94 125 ALA A CA 1
ATOM 1011 C C . ALA A 1 125 ? 4.246 3.537 -7.289 1 84.94 125 ALA A C 1
ATOM 1013 O O . ALA A 1 125 ? 3.215 3.98 -7.805 1 84.94 125 ALA A O 1
ATOM 1014 N N . LYS A 1 126 ? 4.75 2.406 -7.582 1 87.19 126 LYS A N 1
ATOM 1015 C CA . LYS A 1 126 ? 4.062 1.481 -8.477 1 87.19 126 LYS A CA 1
ATOM 1016 C C . LYS A 1 126 ? 3.115 0.569 -7.703 1 87.19 126 LYS A C 1
ATOM 1018 O O . LYS A 1 126 ? 3.541 -0.146 -6.793 1 87.19 126 LYS A O 1
ATOM 1023 N N . GLU A 1 127 ? 1.854 0.667 -8.039 1 85.44 127 GLU A N 1
ATOM 1024 C CA . GLU A 1 127 ? 0.833 -0.12 -7.352 1 85.44 127 GLU A CA 1
ATOM 1025 C C . GLU A 1 127 ? -0.216 -0.635 -8.336 1 85.44 127 GLU A C 1
ATOM 1027 O O . GLU A 1 127 ? -0.463 -0.012 -9.367 1 85.44 127 GLU A O 1
ATOM 1032 N N . ILE A 1 128 ? -0.699 -1.783 -7.98 1 89.44 128 ILE A N 1
ATOM 1033 C CA . ILE A 1 128 ? -1.938 -2.219 -8.617 1 89.44 128 ILE A CA 1
ATOM 1034 C C . ILE A 1 128 ? -3.121 -1.475 -8 1 89.44 128 ILE A C 1
ATOM 1036 O O . ILE A 1 128 ? -3.25 -1.404 -6.777 1 89.44 128 ILE A O 1
ATOM 1040 N N . ILE A 1 129 ? -3.914 -0.936 -8.836 1 89.44 129 ILE A N 1
ATOM 1041 C CA . ILE A 1 129 ? -4.953 -0.065 -8.289 1 89.44 129 ILE A CA 1
ATOM 1042 C C . ILE A 1 129 ? -6.324 -0.705 -8.5 1 89.44 129 ILE A C 1
ATOM 1044 O O . ILE A 1 129 ? -6.488 -1.563 -9.375 1 89.44 129 ILE A O 1
ATOM 1048 N N . SER A 1 130 ? -7.27 -0.331 -7.691 1 91.19 130 SER A N 1
ATOM 1049 C CA . SER A 1 130 ? -8.641 -0.802 -7.824 1 91.19 130 SER A CA 1
ATOM 1050 C C . SER A 1 130 ? -9.305 -0.224 -9.07 1 91.19 130 SER A C 1
ATOM 1052 O O . SER A 1 130 ? -9.102 0.945 -9.406 1 91.19 130 SER A O 1
ATOM 1054 N N . ASN A 1 131 ? -10 -1.063 -9.734 1 91.62 131 ASN A N 1
ATOM 1055 C CA . ASN A 1 131 ? -10.75 -0.646 -10.906 1 91.62 131 ASN A CA 1
ATOM 1056 C C . ASN A 1 131 ? -12.141 -0.129 -10.539 1 91.62 131 ASN A C 1
ATOM 1058 O O . ASN A 1 131 ? -13.148 -0.672 -10.984 1 91.62 131 ASN A O 1
ATOM 1062 N N . THR A 1 132 ? -12.219 0.848 -9.695 1 89.94 132 THR A N 1
ATOM 1063 C CA . THR A 1 132 ? -13.445 1.452 -9.18 1 89.94 132 THR A CA 1
ATOM 1064 C C . THR A 1 132 ? -13.328 2.973 -9.164 1 89.94 132 THR A C 1
ATOM 1066 O O . THR A 1 132 ? -12.242 3.521 -9.352 1 89.94 132 THR A O 1
ATOM 1069 N N . ASN A 1 133 ? -14.484 3.574 -9.031 1 85.88 133 ASN A N 1
ATOM 1070 C CA . ASN A 1 133 ? -14.484 5.012 -8.781 1 85.88 133 ASN A CA 1
ATOM 1071 C C . ASN A 1 133 ? -14.125 5.332 -7.332 1 85.88 133 ASN A C 1
ATOM 1073 O O . ASN A 1 133 ? -14.875 5.004 -6.414 1 85.88 133 ASN A O 1
ATOM 1077 N N . PRO A 1 134 ? -13.047 5.941 -7.145 1 83.94 134 PRO A N 1
ATOM 1078 C CA . PRO A 1 134 ? -12.57 6.148 -5.773 1 83.94 134 PRO A CA 1
ATOM 1079 C C . PRO A 1 134 ? -13.531 6.992 -4.938 1 83.94 134 PRO A C 1
ATOM 1081 O O . PRO A 1 134 ? -13.648 6.777 -3.727 1 83.94 134 PRO A O 1
ATOM 1084 N N . ASP A 1 135 ? -14.234 7.93 -5.551 1 80.81 135 ASP A N 1
ATOM 1085 C CA . ASP A 1 135 ? -15.133 8.805 -4.801 1 80.81 135 ASP A CA 1
ATOM 1086 C C . ASP A 1 135 ? -16.344 8.031 -4.273 1 80.81 135 ASP A C 1
ATOM 1088 O O . ASP A 1 135 ? -16.75 8.227 -3.129 1 80.81 135 ASP A O 1
ATOM 1092 N N . PHE A 1 136 ? -16.797 7.195 -5.105 1 87.31 136 PHE A N 1
ATOM 1093 C CA . PHE A 1 136 ? -17.938 6.379 -4.684 1 87.31 136 PHE A CA 1
ATOM 1094 C C . PHE A 1 136 ? -17.516 5.375 -3.617 1 87.31 136 PHE A C 1
ATOM 1096 O O . PHE A 1 136 ? -18.234 5.16 -2.637 1 87.31 136 PHE A O 1
ATOM 1103 N N . GLU A 1 137 ? -16.406 4.789 -3.803 1 90.06 137 GLU A N 1
ATOM 1104 C CA . GLU A 1 137 ? -15.891 3.826 -2.836 1 90.06 137 GLU A CA 1
ATOM 1105 C C . GLU A 1 137 ? -15.609 4.488 -1.489 1 90.06 137 GLU A C 1
ATOM 1107 O O . GLU A 1 137 ? -15.852 3.895 -0.438 1 90.06 137 GLU A O 1
ATOM 1112 N N . ARG A 1 138 ? -15.117 5.656 -1.589 1 86 138 ARG A N 1
ATOM 1113 C CA . ARG A 1 138 ? -14.82 6.414 -0.377 1 86 138 ARG A CA 1
ATOM 1114 C C . ARG A 1 138 ? -16.078 6.656 0.442 1 86 138 ARG A C 1
ATOM 1116 O O . ARG A 1 138 ? -16.094 6.438 1.656 1 86 138 ARG A O 1
ATOM 1123 N N . LYS A 1 139 ? -17.094 7.184 -0.147 1 86.88 139 LYS A N 1
ATOM 1124 C CA . LYS A 1 139 ? -18.344 7.461 0.556 1 86.88 139 LYS A CA 1
ATOM 1125 C C . LYS A 1 139 ? -18.891 6.199 1.212 1 86.88 139 LYS A C 1
ATOM 1127 O O . LYS A 1 139 ? -19.266 6.219 2.387 1 86.88 139 LYS A O 1
ATOM 1132 N N . LYS A 1 140 ? -19.031 5.141 0.364 1 94.38 140 LYS A N 1
ATOM 1133 C CA . LYS A 1 140 ? -19.516 3.863 0.881 1 94.38 140 LYS A CA 1
ATOM 1134 C C . LYS A 1 140 ? -18.703 3.402 2.078 1 94.38 140 LYS A C 1
ATOM 1136 O O . LYS A 1 140 ? -19.25 2.98 3.096 1 94.38 140 LYS A O 1
ATOM 1141 N N . PHE A 1 141 ? -17.406 3.525 2.01 1 92.12 141 PHE A N 1
ATOM 1142 C CA . PHE A 1 141 ? -16.5 3.094 3.059 1 92.12 141 PHE A CA 1
ATOM 1143 C C . PHE A 1 141 ? -16.719 3.898 4.336 1 92.12 141 PHE A C 1
ATOM 1145 O O . PHE A 1 141 ? -16.812 3.33 5.422 1 92.12 141 PHE A O 1
ATOM 1152 N N . LEU A 1 142 ? -16.75 5.168 4.176 1 85.5 142 LEU A N 1
ATOM 1153 C CA . LEU A 1 142 ? -16.906 6.051 5.328 1 85.5 142 LEU A CA 1
ATOM 1154 C C . LEU A 1 142 ? -18.25 5.82 6.008 1 85.5 142 LEU A C 1
ATOM 1156 O O . LEU A 1 142 ? -18.344 5.82 7.238 1 85.5 142 LEU A O 1
ATOM 1160 N N . ASP A 1 143 ? -19.281 5.641 5.219 1 91.69 143 ASP A N 1
ATOM 1161 C CA . ASP A 1 143 ? -20.594 5.348 5.773 1 91.69 143 ASP A CA 1
ATOM 1162 C C . ASP A 1 143 ? -20.578 4.055 6.582 1 91.69 143 ASP A C 1
ATOM 1164 O O . ASP A 1 143 ? -21.125 4 7.688 1 91.69 143 ASP A O 1
ATOM 1168 N N . ILE A 1 144 ? -19.969 3.123 6.055 1 94.62 144 ILE A N 1
ATOM 1169 C CA . ILE A 1 144 ? -19.922 1.821 6.711 1 94.62 144 ILE A CA 1
ATOM 1170 C C . ILE A 1 144 ? -19.047 1.906 7.961 1 94.62 144 ILE A C 1
ATOM 1172 O O . ILE A 1 144 ? -19.375 1.315 8.992 1 94.62 144 ILE A O 1
ATOM 1176 N N . HIS A 1 145 ? -17.984 2.568 7.859 1 90.06 145 HIS A N 1
ATOM 1177 C CA . HIS A 1 145 ? -17.125 2.719 9.031 1 90.06 145 HIS A CA 1
ATOM 1178 C C . HIS A 1 145 ? -17.859 3.436 10.164 1 90.06 145 HIS A C 1
ATOM 1180 O O . HIS A 1 145 ? -17.703 3.076 11.328 1 90.06 145 HIS A O 1
ATOM 1186 N N . GLU A 1 146 ? -18.562 4.453 9.797 1 86.69 146 GLU A N 1
ATOM 1187 C CA . GLU A 1 146 ? -19.391 5.129 10.789 1 86.69 146 GLU A CA 1
ATOM 1188 C C . GLU A 1 146 ? -20.375 4.164 11.438 1 86.69 146 GLU A C 1
ATOM 1190 O O . GLU A 1 146 ? -20.609 4.227 12.641 1 86.69 146 GLU A O 1
ATOM 1195 N N . ALA A 1 147 ? -20.953 3.32 10.617 1 94.12 147 ALA A N 1
ATOM 1196 C CA . ALA A 1 147 ? -21.859 2.301 11.141 1 94.12 147 ALA A CA 1
ATOM 1197 C C . ALA A 1 147 ? -21.141 1.372 12.109 1 94.12 147 ALA A C 1
ATOM 1199 O O . ALA A 1 147 ? -21.734 0.913 13.094 1 94.12 147 ALA A O 1
ATOM 1200 N N . VAL A 1 148 ? -19.906 1.047 11.891 1 92.69 148 VAL A N 1
ATOM 1201 C CA . VAL A 1 148 ? -19.094 0.251 12.797 1 92.69 148 VAL A CA 1
ATOM 1202 C C . VAL A 1 148 ? -18.984 0.958 14.148 1 92.69 148 VAL A C 1
ATOM 1204 O O . VAL A 1 148 ? -19.203 0.346 15.195 1 92.69 148 VAL A O 1
ATOM 1207 N N . LEU A 1 149 ? -18.719 2.215 14.125 1 85.62 149 LEU A N 1
ATOM 1208 C CA . LEU A 1 149 ? -18.5 2.998 15.336 1 85.62 149 LEU A CA 1
ATOM 1209 C C . LEU A 1 149 ? -19.781 3.139 16.141 1 85.62 149 LEU A C 1
ATOM 1211 O O . LEU A 1 149 ? -19.766 3.07 17.375 1 85.62 149 LEU A O 1
ATOM 1215 N N . LEU A 1 150 ? -20.859 3.32 15.43 1 89.06 150 LEU A N 1
ATOM 1216 C CA . LEU A 1 150 ? -22.141 3.564 16.078 1 89.06 150 LEU A CA 1
ATOM 1217 C C . LEU A 1 150 ? -22.891 2.256 16.328 1 89.06 150 LEU A C 1
ATOM 1219 O O . LEU A 1 150 ? -23.969 2.252 16.922 1 89.06 150 LEU A O 1
ATOM 1223 N N . ARG A 1 151 ? -22.344 1.217 15.82 1 94.25 151 ARG A N 1
ATOM 1224 C CA . ARG A 1 151 ? -22.938 -0.109 15.969 1 94.25 151 ARG A CA 1
ATOM 1225 C C . ARG A 1 151 ? -24.344 -0.147 15.375 1 94.25 151 ARG A C 1
ATOM 1227 O O . ARG A 1 151 ? -25.281 -0.584 16.031 1 94.25 151 ARG A O 1
ATOM 1234 N N . ARG A 1 152 ? -24.391 0.32 14.188 1 97.12 152 ARG A N 1
ATOM 1235 C CA . ARG A 1 152 ? -25.625 0.255 13.422 1 97.12 152 ARG A CA 1
ATOM 1236 C C . ARG A 1 152 ? -25.562 -0.847 12.367 1 97.12 152 ARG A C 1
ATOM 1238 O O . ARG A 1 152 ? -24.531 -1.058 11.742 1 97.12 152 ARG A O 1
ATOM 1245 N N . LYS A 1 153 ? -26.688 -1.456 12.172 1 98.5 153 LYS A N 1
ATOM 1246 C CA . LYS A 1 153 ? -26.766 -2.49 11.148 1 98.5 153 LYS A CA 1
ATOM 1247 C C . LYS A 1 153 ? -26.719 -1.88 9.75 1 98.5 153 LYS A C 1
ATOM 1249 O O . LYS A 1 153 ? -27.094 -0.723 9.555 1 98.5 153 LYS A O 1
ATOM 1254 N N . VAL A 1 154 ? -26.281 -2.688 8.828 1 98.62 154 VAL A N 1
ATOM 1255 C CA . VAL A 1 154 ? -26.219 -2.244 7.441 1 98.62 154 VAL A CA 1
ATOM 1256 C C . VAL A 1 154 ? -26.922 -3.258 6.543 1 98.62 154 VAL A C 1
ATOM 1258 O O . VAL A 1 154 ? -26.688 -4.465 6.66 1 98.62 154 VAL A O 1
ATOM 1261 N N . ARG A 1 155 ? -27.781 -2.793 5.727 1 98.75 155 ARG A N 1
ATOM 1262 C CA . ARG A 1 155 ? -28.375 -3.594 4.656 1 98.75 155 ARG A CA 1
ATOM 1263 C C . ARG A 1 155 ? -27.609 -3.402 3.35 1 98.75 155 ARG A C 1
ATOM 1265 O O . ARG A 1 155 ? -27.422 -2.273 2.895 1 98.75 155 ARG A O 1
ATOM 1272 N N . ILE A 1 156 ? -27.141 -4.523 2.791 1 98.38 156 ILE A N 1
ATOM 1273 C CA . ILE A 1 156 ? -26.359 -4.406 1.562 1 98.38 156 ILE A CA 1
ATOM 1274 C C . ILE A 1 156 ? -26.922 -5.348 0.501 1 98.38 156 ILE A C 1
ATOM 1276 O O . ILE A 1 156 ? -27.391 -6.449 0.82 1 98.38 156 ILE A O 1
ATOM 1280 N N . ASP A 1 157 ? -26.984 -4.867 -0.688 1 98.31 157 ASP A N 1
ATOM 1281 C CA . ASP A 1 157 ? -27.078 -5.734 -1.857 1 98.31 157 ASP A CA 1
ATOM 1282 C C . ASP A 1 157 ? -25.703 -6.141 -2.355 1 98.31 157 ASP A C 1
ATOM 1284 O O . ASP A 1 157 ? -25 -5.34 -2.982 1 98.31 157 ASP A O 1
ATOM 1288 N N . TYR A 1 158 ? -25.359 -7.422 -2.086 1 97.62 158 TYR A N 1
ATOM 1289 C CA . TYR A 1 158 ? -23.969 -7.84 -2.197 1 97.62 158 TYR A CA 1
ATOM 1290 C C . TYR A 1 158 ? -23.812 -8.961 -3.219 1 97.62 158 TYR A C 1
ATOM 1292 O O . TYR A 1 158 ? -24.609 -9.914 -3.227 1 97.62 158 TYR A O 1
ATOM 1300 N N . THR A 1 159 ? -22.812 -8.844 -4.082 1 95.56 159 THR A N 1
ATOM 1301 C CA . THR A 1 159 ? -22.484 -9.898 -5.035 1 95.56 159 THR A CA 1
ATOM 1302 C C . THR A 1 159 ? -21.297 -10.719 -4.543 1 95.56 159 THR A C 1
ATOM 1304 O O . THR A 1 159 ? -20.141 -10.32 -4.719 1 95.56 159 THR A O 1
ATOM 1307 N N . SER A 1 160 ? -21.594 -11.828 -4.016 1 93.06 160 SER A N 1
ATOM 1308 C CA . SER A 1 160 ? -20.547 -12.734 -3.549 1 93.06 160 SER A CA 1
ATOM 1309 C C . SER A 1 160 ? -19.969 -13.555 -4.699 1 93.06 160 SER A C 1
ATOM 1311 O O . SER A 1 160 ? -20.656 -13.789 -5.695 1 93.06 160 SER A O 1
ATOM 1313 N N . LEU A 1 161 ? -18.781 -14.039 -4.57 1 90.81 161 LEU A N 1
ATOM 1314 C CA . LEU A 1 161 ? -18.156 -14.891 -5.57 1 90.81 161 LEU A CA 1
ATOM 1315 C C . LEU A 1 161 ? -18.812 -16.266 -5.605 1 90.81 161 LEU A C 1
ATOM 1317 O O . LEU A 1 161 ? -18.875 -16.906 -6.66 1 90.81 161 LEU A O 1
ATOM 1321 N N . ASN A 1 162 ? -19.344 -16.625 -4.547 1 85.81 162 ASN A N 1
ATOM 1322 C CA . ASN A 1 162 ? -19.844 -18 -4.406 1 85.81 162 ASN A CA 1
ATOM 1323 C C . ASN A 1 162 ? -21.359 -18.062 -4.602 1 85.81 162 ASN A C 1
ATOM 1325 O O . ASN A 1 162 ? -21.859 -18.953 -5.277 1 85.81 162 ASN A O 1
ATOM 1329 N N . SER A 1 163 ? -22.078 -17.062 -4.07 1 85.75 163 SER A N 1
ATOM 1330 C CA . SER A 1 163 ? -23.531 -17.203 -3.984 1 85.75 163 SER A CA 1
ATOM 1331 C C . SER A 1 163 ? -24.25 -16.203 -4.875 1 85.75 163 SER A C 1
ATOM 1333 O O . SER A 1 163 ? -25.484 -16.203 -4.965 1 85.75 163 SER A O 1
ATOM 1335 N N . GLY A 1 164 ? -23.531 -15.367 -5.512 1 90.06 164 GLY A N 1
ATOM 1336 C CA . GLY A 1 164 ? -24.156 -14.383 -6.383 1 90.06 164 GLY A CA 1
ATOM 1337 C C . GLY A 1 164 ? -24.703 -13.188 -5.633 1 90.06 164 GLY A C 1
ATOM 1338 O O . GLY A 1 164 ? -24.25 -12.875 -4.527 1 90.06 164 GLY A O 1
ATOM 1339 N N . ARG A 1 165 ? -25.719 -12.547 -6.25 1 93.75 165 ARG A N 1
ATOM 1340 C CA . ARG A 1 165 ? -26.234 -11.305 -5.691 1 93.75 165 ARG A CA 1
ATOM 1341 C C . ARG A 1 165 ? -27.375 -11.578 -4.703 1 93.75 165 ARG A C 1
ATOM 1343 O O . ARG A 1 165 ? -28.375 -12.203 -5.055 1 93.75 165 ARG A O 1
ATOM 1350 N N . LYS A 1 166 ? -27.188 -11.055 -3.502 1 96.56 166 LYS A N 1
ATOM 1351 C CA . LYS A 1 166 ? -28.188 -11.203 -2.459 1 96.56 166 LYS A CA 1
ATOM 1352 C C . LYS A 1 166 ? -28.219 -9.992 -1.539 1 96.56 166 LYS A C 1
ATOM 1354 O O . LYS A 1 166 ? -27.188 -9.336 -1.334 1 96.56 166 LYS A O 1
ATOM 1359 N N . THR A 1 167 ? -29.375 -9.82 -1.026 1 97.38 167 THR A N 1
ATOM 1360 C CA . THR A 1 167 ? -29.5 -8.797 0.007 1 97.38 167 THR A CA 1
ATOM 1361 C C . THR A 1 167 ? -29.172 -9.375 1.38 1 97.38 167 THR A C 1
ATOM 1363 O O . THR A 1 167 ? -29.625 -10.461 1.729 1 97.38 167 THR A O 1
ATOM 1366 N N . ARG A 1 168 ? -28.391 -8.641 2.168 1 96.81 168 ARG A N 1
ATOM 1367 C CA . ARG A 1 168 ? -27.938 -9.078 3.482 1 96.81 168 ARG A CA 1
ATOM 1368 C C . ARG A 1 168 ? -28.078 -7.965 4.516 1 96.81 168 ARG A C 1
ATOM 1370 O O . ARG A 1 168 ? -27.891 -6.789 4.195 1 96.81 168 ARG A O 1
ATOM 1377 N N . ILE A 1 169 ? -28.422 -8.391 5.672 1 98.56 169 ILE A N 1
ATOM 1378 C CA . ILE A 1 169 ? -28.281 -7.516 6.828 1 98.56 169 ILE A CA 1
ATOM 1379 C C . ILE A 1 169 ? -27.031 -7.91 7.625 1 98.56 169 ILE A C 1
ATOM 1381 O O . ILE A 1 169 ? -26.906 -9.062 8.039 1 98.56 169 ILE A O 1
ATOM 1385 N N . VAL A 1 170 ? -26.172 -6.914 7.906 1 98.62 170 VAL A N 1
ATOM 1386 C CA . VAL A 1 170 ? -24.891 -7.211 8.531 1 98.62 170 VAL A CA 1
ATOM 1387 C C . VAL A 1 170 ? -24.672 -6.293 9.727 1 98.62 170 VAL A C 1
ATOM 1389 O O . VAL A 1 170 ? -24.984 -5.102 9.672 1 98.62 170 VAL A O 1
ATOM 1392 N N . ARG A 1 171 ? -24.234 -6.832 10.797 1 98.5 171 ARG A N 1
ATOM 1393 C CA . ARG A 1 171 ? -23.688 -6.074 11.914 1 98.5 171 ARG A CA 1
ATOM 1394 C C . ARG A 1 171 ? -22.203 -5.801 11.703 1 98.5 171 ARG A C 1
ATOM 1396 O O . ARG A 1 171 ? -21.359 -6.672 11.945 1 98.5 171 ARG A O 1
ATOM 1403 N N . PRO A 1 172 ? -21.844 -4.609 11.211 1 97.81 172 PRO A N 1
ATOM 1404 C CA . PRO A 1 172 ? -20.422 -4.34 10.914 1 97.81 172 PRO A CA 1
ATOM 1405 C C . PRO A 1 172 ? -19.578 -4.191 12.18 1 97.81 172 PRO A C 1
ATOM 1407 O O . PRO A 1 172 ? -19.984 -3.51 13.125 1 97.81 172 PRO A O 1
ATOM 1410 N N . TYR A 1 173 ? -18.406 -4.797 12.18 1 95.75 173 TYR A N 1
ATOM 1411 C CA . TYR A 1 173 ? -17.531 -4.82 13.352 1 95.75 173 TYR A CA 1
ATOM 1412 C C . TYR A 1 173 ? -16.266 -4.008 13.109 1 95.75 173 TYR A C 1
ATOM 1414 O O . TYR A 1 173 ? -15.734 -3.385 14.031 1 95.75 173 TYR A O 1
ATOM 1422 N N . ALA A 1 174 ? -15.719 -4.105 11.93 1 94.5 174 ALA A N 1
ATOM 1423 C CA . ALA A 1 174 ? -14.461 -3.438 11.602 1 94.5 174 ALA A CA 1
ATOM 1424 C C . ALA A 1 174 ? -14.336 -3.205 10.102 1 94.5 174 ALA A C 1
ATOM 1426 O O . ALA A 1 174 ? -15.055 -3.816 9.312 1 94.5 174 ALA A O 1
ATOM 1427 N N . THR A 1 175 ? -13.5 -2.307 9.75 1 93.31 175 THR A N 1
ATOM 1428 C CA . THR A 1 175 ? -13.141 -2.104 8.352 1 93.31 175 THR A CA 1
ATOM 1429 C C . THR A 1 175 ? -11.695 -2.523 8.102 1 93.31 175 THR A C 1
ATOM 1431 O O . THR A 1 175 ? -10.883 -2.557 9.023 1 93.31 175 THR A O 1
ATOM 1434 N N . LEU A 1 176 ? -11.438 -2.928 6.836 1 92.81 176 LEU A N 1
ATOM 1435 C CA . LEU A 1 176 ? -10.133 -3.441 6.441 1 92.81 176 LEU A CA 1
ATOM 1436 C C . LEU A 1 176 ? -9.727 -2.898 5.074 1 92.81 176 LEU A C 1
ATOM 1438 O O . LEU A 1 176 ? -10.578 -2.629 4.23 1 92.81 176 LEU A O 1
ATOM 1442 N N . GLU A 1 177 ? -8.469 -2.709 4.949 1 91.31 177 GLU A N 1
ATOM 1443 C CA . GLU A 1 177 ? -7.867 -2.447 3.645 1 91.31 177 GLU A CA 1
ATOM 1444 C C . GLU A 1 177 ? -6.812 -3.496 3.301 1 91.31 177 GLU A C 1
ATOM 1446 O O . GLU A 1 177 ? -6.027 -3.898 4.16 1 91.31 177 GLU A O 1
ATOM 1451 N N . TYR A 1 178 ? -6.816 -3.992 2.09 1 92.25 178 TYR A N 1
ATOM 1452 C CA . TYR A 1 178 ? -5.871 -4.992 1.608 1 92.25 178 TYR A CA 1
ATOM 1453 C C . TYR A 1 178 ? -5.605 -4.82 0.118 1 92.25 178 TYR A C 1
ATOM 1455 O O . TYR A 1 178 ? -6.535 -4.824 -0.691 1 92.25 178 TYR A O 1
ATOM 1463 N N . LYS A 1 179 ? -4.355 -4.664 -0.176 1 90.62 179 LYS A N 1
ATOM 1464 C CA . LYS A 1 179 ? -3.934 -4.465 -1.56 1 90.62 179 LYS A CA 1
ATOM 1465 C C . LYS A 1 179 ? -4.758 -3.371 -2.232 1 90.62 179 LYS A C 1
ATOM 1467 O O . LYS A 1 179 ? -5.281 -3.566 -3.33 1 90.62 179 LYS A O 1
ATOM 1472 N N . ASN A 1 180 ? -4.984 -2.328 -1.541 1 87.75 180 ASN A N 1
ATOM 1473 C CA . ASN A 1 180 ? -5.648 -1.115 -2.006 1 87.75 180 ASN A CA 1
ATOM 1474 C C . ASN A 1 180 ? -7.148 -1.333 -2.182 1 87.75 180 ASN A C 1
ATOM 1476 O O . ASN A 1 180 ? -7.836 -0.501 -2.777 1 87.75 180 ASN A O 1
ATOM 1480 N N . ASP A 1 181 ? -7.652 -2.422 -1.751 1 93 181 ASP A N 1
ATOM 1481 C CA . ASP A 1 181 ? -9.086 -2.678 -1.74 1 93 181 ASP A CA 1
ATOM 1482 C C . ASP A 1 181 ? -9.664 -2.518 -0.335 1 93 181 ASP A C 1
ATOM 1484 O O . ASP A 1 181 ? -8.945 -2.676 0.656 1 93 181 ASP A O 1
ATOM 1488 N N . LEU A 1 182 ? -10.914 -2.227 -0.338 1 93.69 182 LEU A N 1
ATOM 1489 C CA . LEU A 1 182 ? -11.578 -1.942 0.93 1 93.69 182 LEU A CA 1
ATOM 1490 C C . LEU A 1 182 ? -12.578 -3.037 1.277 1 93.69 182 LEU A C 1
ATOM 1492 O O . LEU A 1 182 ? -13.281 -3.543 0.399 1 93.69 182 LEU A O 1
ATOM 1496 N N . TYR A 1 183 ? -12.57 -3.352 2.549 1 96.19 183 TYR A N 1
ATOM 1497 C CA . TYR A 1 183 ? -13.469 -4.371 3.084 1 96.19 183 TYR A CA 1
ATOM 1498 C C . TYR A 1 183 ? -14.102 -3.908 4.391 1 96.19 183 TYR A C 1
ATOM 1500 O O . TYR A 1 183 ? -13.617 -2.969 5.023 1 96.19 183 TYR A O 1
ATOM 1508 N N . PHE A 1 184 ? -15.133 -4.562 4.727 1 96.62 184 PHE A N 1
ATOM 1509 C CA . PHE A 1 184 ? -15.547 -4.547 6.125 1 96.62 184 PHE A CA 1
ATOM 1510 C C . PHE A 1 184 ? -15.906 -5.949 6.598 1 96.62 184 PHE A C 1
ATOM 1512 O O . PHE A 1 184 ? -16.266 -6.809 5.789 1 96.62 184 PHE A O 1
ATOM 1519 N N . ILE A 1 185 ? -15.68 -6.16 7.898 1 97.19 185 ILE A N 1
ATOM 1520 C CA . ILE A 1 185 ? -15.977 -7.418 8.578 1 97.19 185 ILE A CA 1
ATOM 1521 C C . ILE A 1 185 ? -17.203 -7.242 9.461 1 97.19 185 ILE A C 1
ATOM 1523 O O . ILE A 1 185 ? -17.328 -6.246 10.18 1 97.19 185 ILE A O 1
ATOM 1527 N N . GLY A 1 186 ? -18.047 -8.234 9.383 1 97.44 186 GLY A N 1
ATOM 1528 C CA . GLY A 1 186 ? -19.234 -8.148 10.227 1 97.44 186 GLY A CA 1
ATOM 1529 C C . GLY A 1 186 ? -20.016 -9.445 10.305 1 97.44 186 GLY A C 1
ATOM 1530 O O . GLY A 1 186 ? -19.734 -10.383 9.555 1 97.44 186 GLY A O 1
ATOM 1531 N N . PHE A 1 187 ? -20.938 -9.469 11.211 1 98.06 187 PHE A N 1
ATOM 1532 C CA . PHE A 1 187 ? -21.812 -10.609 11.406 1 98.06 187 PHE A CA 1
ATOM 1533 C C . PHE A 1 187 ? -23.016 -10.547 10.461 1 98.06 187 PHE A C 1
ATOM 1535 O O . PHE A 1 187 ? -23.828 -9.633 10.555 1 98.06 187 PHE A O 1
ATOM 1542 N N . CYS A 1 188 ? -23.062 -11.461 9.555 1 97.62 188 CYS A N 1
ATOM 1543 C CA . CYS A 1 188 ? -24.188 -11.578 8.641 1 97.62 188 CYS A CA 1
ATOM 1544 C C . CYS A 1 188 ? -25.344 -12.312 9.305 1 97.62 188 CYS A C 1
ATOM 1546 O O . CYS A 1 188 ? -25.234 -13.492 9.641 1 97.62 188 CYS A O 1
ATOM 1548 N N . GLU A 1 189 ? -26.438 -11.727 9.344 1 97.5 189 GLU A N 1
ATOM 1549 C CA . GLU A 1 189 ? -27.547 -12.297 10.094 1 97.5 189 GLU A CA 1
ATOM 1550 C C . GLU A 1 189 ? -28.125 -13.516 9.383 1 97.5 189 GLU A C 1
ATOM 1552 O O . GLU A 1 189 ? -28.484 -14.508 10.031 1 97.5 189 GLU A O 1
ATOM 1557 N N . SER A 1 190 ? -28.25 -13.453 8.094 1 95.88 190 SER A N 1
ATOM 1558 C CA . SER A 1 190 ? -28.812 -14.562 7.332 1 95.88 190 SER A CA 1
ATOM 1559 C C . SER A 1 190 ? -27.906 -15.789 7.375 1 95.88 190 SER A C 1
ATOM 1561 O O . SER A 1 190 ? -28.391 -16.922 7.438 1 95.88 190 SER A O 1
ATOM 1563 N N . LYS A 1 191 ? -26.594 -15.609 7.387 1 95.75 191 LYS A N 1
ATOM 1564 C CA . LYS A 1 191 ? -25.641 -16.719 7.387 1 95.75 191 LYS A CA 1
ATOM 1565 C C . LYS A 1 191 ? -25.203 -17.062 8.805 1 95.75 191 LYS A C 1
ATOM 1567 O O . LYS A 1 191 ? -24.594 -18.109 9.031 1 95.75 191 LYS A O 1
ATOM 1572 N N . GLU A 1 192 ? -25.453 -16.219 9.695 1 96.69 192 GLU A N 1
ATOM 1573 C CA . GLU A 1 192 ? -25.156 -16.406 11.117 1 96.69 192 GLU A CA 1
ATOM 1574 C C . GLU A 1 192 ? -23.672 -16.656 11.336 1 96.69 192 GLU A C 1
ATOM 1576 O O . GLU A 1 192 ? -23.297 -17.594 12.055 1 96.69 192 GLU A O 1
ATOM 1581 N N . LYS A 1 193 ? -22.859 -15.906 10.742 1 95.69 193 LYS A N 1
ATOM 1582 C CA . LYS A 1 193 ? -21.422 -15.984 10.922 1 95.69 193 LYS A CA 1
ATOM 1583 C C . LYS A 1 193 ? -20.75 -14.672 10.508 1 95.69 193 LYS A C 1
ATOM 1585 O O . LYS A 1 193 ? -21.359 -13.836 9.852 1 95.69 193 LYS A O 1
ATOM 1590 N N . ILE A 1 194 ? -19.562 -14.508 11 1 96.5 194 ILE A N 1
ATOM 1591 C CA . ILE A 1 194 ? -18.766 -13.336 10.648 1 96.5 194 ILE A CA 1
ATOM 1592 C C . ILE A 1 194 ? -18.141 -13.531 9.273 1 96.5 194 ILE A C 1
ATOM 1594 O O . ILE A 1 194 ? -17.531 -14.57 9 1 96.5 194 ILE A O 1
ATOM 1598 N N . LEU A 1 195 ? -18.344 -12.516 8.438 1 96.38 195 LEU A N 1
ATOM 1599 C CA . LEU A 1 195 ? -17.844 -12.578 7.062 1 96.38 195 LEU A CA 1
ATOM 1600 C C . LEU A 1 195 ? -17.109 -11.297 6.695 1 96.38 195 LEU A C 1
ATOM 1602 O O . LEU A 1 195 ? -17.25 -10.273 7.367 1 96.38 195 LEU A O 1
ATOM 1606 N N . ASP A 1 196 ? -16.297 -11.453 5.66 1 96.56 196 ASP A N 1
ATOM 1607 C CA . ASP A 1 196 ? -15.68 -10.289 5.02 1 96.56 196 ASP A CA 1
ATOM 1608 C C . ASP A 1 196 ? -16.469 -9.859 3.789 1 96.56 196 ASP A C 1
ATOM 1610 O O . ASP A 1 196 ? -16.828 -10.688 2.951 1 96.56 196 ASP A O 1
ATOM 1614 N N . PHE A 1 197 ? -16.703 -8.602 3.713 1 97.56 197 PHE A N 1
ATOM 1615 C CA . PHE A 1 197 ? -17.406 -8.055 2.564 1 97.56 197 PHE A CA 1
ATOM 1616 C C . PHE A 1 197 ? -16.547 -7.031 1.834 1 97.56 197 PHE A C 1
ATOM 1618 O O . PHE A 1 197 ? -16.125 -6.035 2.422 1 97.56 197 PHE A O 1
ATOM 1625 N N . LYS A 1 198 ? -16.281 -7.324 0.594 1 97.31 198 LYS A N 1
ATOM 1626 C CA . LYS A 1 198 ? -15.57 -6.352 -0.225 1 97.31 198 LYS A CA 1
ATOM 1627 C C . LYS A 1 198 ? -16.484 -5.199 -0.632 1 97.31 198 LYS A C 1
ATOM 1629 O O . LYS A 1 198 ? -17.578 -5.422 -1.153 1 97.31 198 LYS A O 1
ATOM 1634 N N . ILE A 1 199 ? -16.062 -4.047 -0.493 1 96.75 199 ILE A N 1
ATOM 1635 C CA . ILE A 1 199 ? -16.922 -2.873 -0.615 1 96.75 199 ILE A CA 1
ATOM 1636 C C . ILE A 1 199 ? -17.328 -2.684 -2.074 1 96.75 199 ILE A C 1
ATOM 1638 O O . ILE A 1 199 ? -18.469 -2.32 -2.359 1 96.75 199 ILE A O 1
ATOM 1642 N N . CYS A 1 200 ? -16.391 -2.949 -3.039 1 95.81 200 CYS A N 1
ATOM 1643 C CA . CYS A 1 200 ? -16.688 -2.697 -4.445 1 95.81 200 CYS A CA 1
ATOM 1644 C C . CYS A 1 200 ? -17.734 -3.684 -4.969 1 95.81 200 CYS A C 1
ATOM 1646 O O . CYS A 1 200 ? -18.297 -3.486 -6.047 1 95.81 200 CYS A O 1
ATOM 1648 N N . ARG A 1 201 ? -18.109 -4.676 -4.227 1 97.06 201 ARG A N 1
ATOM 1649 C CA . ARG A 1 201 ? -19.109 -5.656 -4.633 1 97.06 201 ARG A CA 1
ATOM 1650 C C . ARG A 1 201 ? -20.469 -5.34 -4.023 1 97.06 201 ARG A C 1
ATOM 1652 O O . ARG A 1 201 ? -21.422 -6.098 -4.199 1 97.06 201 ARG A O 1
ATOM 1659 N N . ILE A 1 202 ? -20.531 -4.297 -3.297 1 97.44 202 ILE A N 1
ATOM 1660 C CA . ILE A 1 202 ? -21.797 -3.793 -2.775 1 97.44 202 ILE A CA 1
ATOM 1661 C C . ILE A 1 202 ? -22.469 -2.914 -3.824 1 97.44 202 ILE A C 1
ATOM 1663 O O . ILE A 1 202 ? -22 -1.808 -4.109 1 97.44 202 ILE A O 1
ATOM 1667 N N . ASN A 1 203 ? -23.516 -3.344 -4.285 1 95.75 203 ASN A N 1
ATOM 1668 C CA . ASN A 1 203 ? -24.219 -2.648 -5.352 1 95.75 203 ASN A CA 1
ATOM 1669 C C . ASN A 1 203 ? -25.094 -1.527 -4.801 1 95.75 203 ASN A C 1
ATOM 1671 O O . ASN A 1 203 ? -25.328 -0.527 -5.48 1 95.75 203 ASN A O 1
ATOM 1675 N N . ASP A 1 204 ? -25.625 -1.779 -3.695 1 97.06 204 ASP A N 1
ATOM 1676 C CA . ASP A 1 204 ? -26.469 -0.828 -2.965 1 97.06 204 ASP A CA 1
ATOM 1677 C C . ASP A 1 204 ? -26.375 -1.071 -1.459 1 97.06 204 ASP A C 1
ATOM 1679 O O . ASP A 1 204 ? -26.047 -2.174 -1.02 1 97.06 204 ASP A O 1
ATOM 1683 N N . TYR A 1 205 ? -26.641 0.036 -0.689 1 98.12 205 TYR A N 1
ATOM 1684 C CA . TYR A 1 205 ? -26.547 -0.135 0.756 1 98.12 205 TYR A CA 1
ATOM 1685 C C . TYR A 1 205 ? -27.406 0.889 1.482 1 98.12 205 TYR A C 1
ATOM 1687 O O . TYR A 1 205 ? -27.797 1.907 0.903 1 98.12 205 TYR A O 1
ATOM 1695 N N . GLU A 1 206 ? -27.719 0.563 2.66 1 98.25 206 GLU A N 1
ATOM 1696 C CA . GLU A 1 206 ? -28.453 1.436 3.572 1 98.25 206 GLU A CA 1
ATOM 1697 C C . GLU A 1 206 ? -27.984 1.235 5.016 1 98.25 206 GLU A C 1
ATOM 1699 O O . GLU A 1 206 ? -27.922 0.104 5.5 1 98.25 206 GLU A O 1
ATOM 1704 N N . ILE A 1 207 ? -27.672 2.365 5.633 1 97.81 207 ILE A N 1
ATOM 1705 C CA . ILE A 1 207 ? -27.391 2.299 7.062 1 97.81 207 ILE A CA 1
ATOM 1706 C C . ILE A 1 207 ? -28.703 2.311 7.852 1 97.81 207 ILE A C 1
ATOM 1708 O O . ILE A 1 207 ? -29.469 3.27 7.77 1 97.81 207 ILE A O 1
ATOM 1712 N N . LEU A 1 208 ? -28.859 1.322 8.57 1 98.12 208 LEU A N 1
ATOM 1713 C CA . LEU A 1 208 ? -30.125 1.194 9.289 1 98.12 208 LEU A CA 1
ATOM 1714 C C . LEU A 1 208 ? -30.047 1.9 10.633 1 98.12 208 LEU A C 1
ATOM 1716 O O . LEU A 1 208 ? -28.953 2.152 11.156 1 98.12 208 LEU A O 1
ATOM 1720 N N . ASN A 1 209 ? -31.219 2.133 11.234 1 96.62 209 ASN A N 1
ATOM 1721 C CA . ASN A 1 209 ? -31.297 2.758 12.547 1 96.62 209 ASN A CA 1
ATOM 1722 C C . ASN A 1 209 ? -31.109 1.736 13.664 1 96.62 209 ASN A C 1
ATOM 1724 O O . ASN A 1 209 ? -30.719 2.092 14.781 1 96.62 209 ASN A O 1
ATOM 1728 N N . GLU A 1 210 ? -31.375 0.553 13.367 1 97.31 210 GLU A N 1
ATOM 1729 C CA . GLU A 1 210 ? -31.25 -0.508 14.359 1 97.31 210 GLU A CA 1
ATOM 1730 C C . GLU A 1 210 ? -29.781 -0.687 14.781 1 97.31 210 GLU A C 1
ATOM 1732 O O . GLU A 1 210 ? -28.891 -0.751 13.93 1 97.31 210 GLU A O 1
ATOM 1737 N N . THR A 1 211 ? -29.625 -0.809 16.078 1 96.94 211 THR A N 1
ATOM 1738 C CA . THR A 1 211 ? -28.281 -1 16.625 1 96.94 211 THR A CA 1
ATOM 1739 C C . THR A 1 211 ? -28.109 -2.43 17.125 1 96.94 211 THR A C 1
ATOM 1741 O O . THR A 1 211 ? -29.047 -3.221 17.109 1 96.94 211 THR A O 1
ATOM 1744 N N . PHE A 1 212 ? -26.875 -2.77 17.438 1 96.94 212 PHE A N 1
ATOM 1745 C CA . PHE A 1 212 ? -26.547 -4.07 18.016 1 96.94 212 PHE A CA 1
ATOM 1746 C C . PHE A 1 212 ? -25.531 -3.924 19.141 1 96.94 212 PHE A C 1
ATOM 1748 O O . PHE A 1 212 ? -24.875 -2.887 19.25 1 96.94 212 PHE A O 1
ATOM 1755 N N . GLU A 1 213 ? -25.469 -4.93 19.953 1 93.81 213 GLU A N 1
ATOM 1756 C CA . GLU A 1 213 ? -24.516 -4.93 21.062 1 93.81 213 GLU A CA 1
ATOM 1757 C C . GLU A 1 213 ? -23.125 -5.332 20.594 1 93.81 213 GLU A C 1
ATOM 1759 O O . GLU A 1 213 ? -22.984 -6.172 19.688 1 93.81 213 GLU A O 1
ATOM 1764 N N . LYS A 1 214 ? -22.25 -4.77 21.234 1 88.19 214 LYS A N 1
ATOM 1765 C CA . LYS A 1 214 ? -20.859 -5.109 20.938 1 88.19 214 LYS A CA 1
ATOM 1766 C C . LYS A 1 214 ? -20.594 -6.594 21.172 1 88.19 214 LYS A C 1
ATOM 1768 O O . LYS A 1 214 ? -21 -7.148 22.188 1 88.19 214 LYS A O 1
ATOM 1773 N N . ASP A 1 215 ? -20.031 -7.176 20.25 1 91.38 215 ASP A N 1
ATOM 1774 C CA . ASP A 1 215 ? -19.562 -8.547 20.406 1 91.38 215 ASP A CA 1
ATOM 1775 C C . ASP A 1 215 ? -18.172 -8.586 21.047 1 91.38 215 ASP A C 1
ATOM 1777 O O . ASP A 1 215 ? -17.172 -8.375 20.391 1 91.38 215 ASP A O 1
ATOM 1781 N N . GLU A 1 216 ? -18.062 -8.906 22.234 1 88.06 216 GLU A N 1
ATOM 1782 C CA . GLU A 1 216 ? -16.828 -8.852 23.016 1 88.06 216 GLU A CA 1
ATOM 1783 C C . GLU A 1 216 ? -15.852 -9.93 22.562 1 88.06 216 GLU A C 1
ATOM 1785 O O . GLU A 1 216 ? -14.648 -9.852 22.844 1 88.06 216 GLU A O 1
ATOM 1790 N N . SER A 1 217 ? -16.438 -10.836 21.938 1 90.88 217 SER A N 1
ATOM 1791 C CA . SER A 1 217 ? -15.578 -11.938 21.516 1 90.88 217 SER A CA 1
ATOM 1792 C C . SER A 1 217 ? -14.844 -11.602 20.219 1 90.88 217 SER A C 1
ATOM 1794 O O . SER A 1 217 ? -13.898 -12.297 19.844 1 90.88 217 SER A O 1
ATOM 1796 N N . PHE A 1 218 ? -15.211 -10.562 19.609 1 92.94 218 PHE A N 1
ATOM 1797 C CA . PHE A 1 218 ? -14.594 -10.203 18.328 1 92.94 218 PHE A CA 1
ATOM 1798 C C . PHE A 1 218 ? -13.367 -9.328 18.547 1 92.94 218 PHE A C 1
ATOM 1800 O O . PHE A 1 218 ? -13.414 -8.352 19.297 1 92.94 218 PHE A O 1
ATOM 1807 N N . SER A 1 219 ? -12.305 -9.734 17.953 1 91.12 219 SER A N 1
ATOM 1808 C CA . SER A 1 219 ? -11.07 -8.953 17.875 1 91.12 219 SER A CA 1
ATOM 1809 C C . SER A 1 219 ? -10.539 -8.906 16.453 1 91.12 219 SER A C 1
ATOM 1811 O O . SER A 1 219 ? -10.281 -9.945 15.844 1 91.12 219 SER A O 1
ATOM 1813 N N . LEU A 1 220 ? -10.406 -7.734 15.945 1 91.19 220 LEU A N 1
ATOM 1814 C CA . LEU A 1 220 ? -9.906 -7.566 14.586 1 91.19 220 LEU A CA 1
ATOM 1815 C C . LEU A 1 220 ? -8.508 -8.164 14.438 1 91.19 220 LEU A C 1
ATOM 1817 O O . LEU A 1 220 ? -8.227 -8.852 13.453 1 91.19 220 LEU A O 1
ATOM 1821 N N . LYS A 1 221 ? -7.68 -7.941 15.398 1 88.06 221 LYS A N 1
ATOM 1822 C CA . LYS A 1 221 ? -6.324 -8.477 15.398 1 88.06 221 LYS A CA 1
ATOM 1823 C C . LYS A 1 221 ? -6.34 -10.008 15.359 1 88.06 221 LYS A C 1
ATOM 1825 O O . LYS A 1 221 ? -5.613 -10.617 14.57 1 88.06 221 LYS A O 1
ATOM 1830 N N . LYS A 1 222 ? -7.152 -10.555 16.141 1 91.56 222 LYS A N 1
ATOM 1831 C CA . LYS A 1 222 ? -7.246 -12.016 16.188 1 91.56 222 LYS A CA 1
ATOM 1832 C C . LYS A 1 222 ? -7.844 -12.57 14.898 1 91.56 222 LYS A C 1
ATOM 1834 O O . LYS A 1 222 ? -7.422 -13.625 14.414 1 91.56 222 LYS A O 1
ATOM 1839 N N . SER A 1 223 ? -8.82 -11.836 14.43 1 93.62 223 SER A N 1
ATOM 1840 C CA . SER A 1 223 ? -9.5 -12.273 13.211 1 93.62 223 SER A CA 1
ATOM 1841 C C . SER A 1 223 ? -8.531 -12.344 12.039 1 93.62 223 SER A C 1
ATOM 1843 O O . SER A 1 223 ? -8.688 -13.18 11.148 1 93.62 223 SER A O 1
ATOM 1845 N N . MET A 1 224 ? -7.492 -11.57 12.047 1 94.25 224 MET A N 1
ATOM 1846 C CA . MET A 1 224 ? -6.582 -11.477 10.914 1 94.25 224 MET A CA 1
ATOM 1847 C C . MET A 1 224 ? -5.25 -12.148 11.227 1 94.25 224 MET A C 1
ATOM 1849 O O . MET A 1 224 ? -4.355 -12.203 10.383 1 94.25 224 MET A O 1
ATOM 1853 N N . GLU A 1 225 ? -5.156 -12.695 12.359 1 93.81 225 GLU A N 1
ATOM 1854 C CA . GLU A 1 225 ? -3.908 -13.32 12.789 1 93.81 225 GLU A CA 1
ATOM 1855 C C . GLU A 1 225 ? -3.51 -14.453 11.852 1 93.81 225 GLU A C 1
ATOM 1857 O O . GLU A 1 225 ? -4.352 -15.266 11.453 1 93.81 225 GLU A O 1
ATOM 1862 N N . ASN A 1 226 ? -2.312 -14.445 11.438 1 96.44 226 ASN A N 1
ATOM 1863 C CA . ASN A 1 226 ? -1.671 -15.484 10.641 1 96.44 226 ASN A CA 1
ATOM 1864 C C . ASN A 1 226 ? -2.273 -15.578 9.242 1 96.44 226 ASN A C 1
ATOM 1866 O O . ASN A 1 226 ? -2.021 -16.547 8.516 1 96.44 226 ASN A O 1
ATOM 1870 N N . CYS A 1 227 ? -3.105 -14.633 8.914 1 96.69 227 CYS A N 1
ATOM 1871 C CA . CYS A 1 227 ? -3.598 -14.578 7.539 1 96.69 227 CYS A CA 1
ATOM 1872 C C . CYS A 1 227 ? -2.543 -14 6.605 1 96.69 227 CYS A C 1
ATOM 1874 O O . CYS A 1 227 ? -1.984 -12.938 6.875 1 96.69 227 CYS A O 1
ATOM 1876 N N . ILE A 1 228 ? -2.285 -14.641 5.547 1 96 228 ILE A N 1
ATOM 1877 C CA . ILE A 1 228 ? -1.328 -14.086 4.594 1 96 228 ILE A CA 1
ATOM 1878 C C . ILE A 1 228 ? -1.985 -12.969 3.789 1 96 228 ILE A C 1
ATOM 1880 O O . ILE A 1 228 ? -1.306 -12.062 3.309 1 96 228 ILE A O 1
ATOM 1884 N N . GLY A 1 229 ? -3.262 -13.023 3.623 1 94.88 229 GLY A N 1
ATOM 1885 C CA . GLY A 1 229 ? -4.074 -12.031 2.934 1 94.88 229 GLY A CA 1
ATOM 1886 C C . GLY A 1 229 ? -5.402 -11.766 3.617 1 94.88 229 GLY A C 1
ATOM 1887 O O . GLY A 1 229 ? -5.453 -11.578 4.832 1 94.88 229 GLY A O 1
ATOM 1888 N N . ILE A 1 230 ? -6.414 -11.781 2.838 1 94.12 230 ILE A N 1
ATOM 1889 C CA . ILE A 1 230 ? -7.723 -11.398 3.359 1 94.12 230 ILE A CA 1
ATOM 1890 C C . ILE A 1 230 ? -8.516 -12.648 3.727 1 94.12 230 ILE A C 1
ATOM 1892 O O . ILE A 1 230 ? -9.422 -12.594 4.566 1 94.12 230 ILE A O 1
ATOM 1896 N N . TYR A 1 231 ? -8.164 -13.742 3.07 1 94.75 231 TYR A N 1
ATOM 1897 C CA . TYR A 1 231 ? -8.875 -14.984 3.346 1 94.75 231 TYR A CA 1
ATOM 1898 C C . TYR A 1 231 ? -8.5 -15.531 4.719 1 94.75 231 TYR A C 1
ATOM 1900 O O . TYR A 1 231 ? -7.348 -15.445 5.137 1 94.75 231 TYR A O 1
ATOM 1908 N N . LYS A 1 232 ? -9.477 -16.125 5.309 1 95.44 232 LYS A N 1
ATOM 1909 C CA . LYS A 1 232 ? -9.281 -16.75 6.617 1 95.44 232 LYS A CA 1
ATOM 1910 C C . LYS A 1 232 ? -9.469 -18.25 6.543 1 95.44 232 LYS A C 1
ATOM 1912 O O . LYS A 1 232 ? -9.102 -18.875 5.543 1 95.44 232 LYS A O 1
ATOM 1917 N N . GLY A 1 233 ? -10.039 -18.844 7.555 1 94.56 233 GLY A N 1
ATOM 1918 C CA . GLY A 1 233 ? -10.273 -20.281 7.543 1 94.56 233 GLY A CA 1
ATOM 1919 C C . GLY A 1 233 ? -9.305 -21.047 8.414 1 94.56 233 GLY A C 1
ATOM 1920 O O . GLY A 1 233 ? -8.781 -20.516 9.391 1 94.56 233 GLY A O 1
ATOM 1921 N N . LYS A 1 234 ? -9.156 -22.25 8 1 96.69 234 LYS A N 1
ATOM 1922 C CA . LYS A 1 234 ? -8.336 -23.188 8.758 1 96.69 234 LYS A CA 1
ATOM 1923 C C . LYS A 1 234 ? -6.871 -22.766 8.766 1 96.69 234 LYS A C 1
ATOM 1925 O O . LYS A 1 234 ? -6.359 -22.266 7.762 1 96.69 234 LYS A O 1
ATOM 1930 N N . GLU A 1 235 ? -6.285 -22.953 9.945 1 97.94 235 GLU A N 1
ATOM 1931 C CA . GLU A 1 235 ? -4.859 -22.656 10.078 1 97.94 235 GLU A CA 1
ATOM 1932 C C . GLU A 1 235 ? -4.016 -23.875 9.711 1 97.94 235 GLU A C 1
ATOM 1934 O O . GLU A 1 235 ? -4.336 -25 10.094 1 97.94 235 GLU A O 1
ATOM 1939 N N . TYR A 1 236 ? -2.963 -23.688 9 1 98.56 236 TYR A N 1
ATOM 1940 C CA . TYR A 1 236 ? -2.051 -24.734 8.57 1 98.56 236 TYR A CA 1
ATOM 1941 C C . TYR A 1 236 ? -0.636 -24.469 9.062 1 98.56 236 TYR A C 1
ATOM 1943 O O . TYR A 1 236 ? -0.175 -23.328 9.062 1 98.56 236 TYR A O 1
ATOM 1951 N N . ASN A 1 237 ? 0.026 -25.469 9.531 1 98.69 237 ASN A N 1
ATOM 1952 C CA . ASN A 1 237 ? 1.467 -25.391 9.75 1 98.69 237 ASN A CA 1
ATOM 1953 C C . ASN A 1 237 ? 2.242 -25.609 8.453 1 98.69 237 ASN A C 1
ATOM 1955 O O . ASN A 1 237 ? 2.564 -26.734 8.094 1 98.69 237 ASN A O 1
ATOM 1959 N N . ILE A 1 238 ? 2.643 -24.594 7.852 1 98.81 238 ILE A N 1
ATOM 1960 C CA . ILE A 1 238 ? 3.219 -24.609 6.512 1 98.81 238 ILE A CA 1
ATOM 1961 C C . ILE A 1 238 ? 4.738 -24.75 6.605 1 98.81 238 ILE A C 1
ATOM 1963 O O . ILE A 1 238 ? 5.379 -24.031 7.383 1 98.81 238 ILE A O 1
ATOM 1967 N N . LYS A 1 239 ? 5.301 -25.625 5.898 1 98.88 239 LYS A N 1
ATOM 1968 C CA . LYS A 1 239 ? 6.738 -25.766 5.703 1 98.88 239 LYS A CA 1
ATOM 1969 C C . LYS A 1 239 ? 7.086 -25.875 4.219 1 98.88 239 LYS A C 1
ATOM 1971 O O . LYS A 1 239 ? 6.625 -26.781 3.525 1 98.88 239 LYS A O 1
ATOM 1976 N N . LEU A 1 240 ? 7.891 -24.984 3.74 1 98.81 240 LEU A N 1
ATOM 1977 C CA . LEU A 1 240 ? 8.266 -24.922 2.332 1 98.81 240 LEU A CA 1
ATOM 1978 C C . LEU A 1 240 ? 9.781 -24.969 2.17 1 98.81 240 LEU A C 1
ATOM 1980 O O . LEU A 1 240 ? 10.516 -24.391 2.975 1 98.81 240 LEU A O 1
ATOM 1984 N N . LYS A 1 241 ? 10.234 -25.594 1.155 1 98.75 241 LYS A N 1
ATOM 1985 C CA . LYS A 1 241 ? 11.586 -25.406 0.639 1 98.75 241 LYS A CA 1
ATOM 1986 C C . LYS A 1 241 ? 11.586 -24.5 -0.582 1 98.75 241 LYS A C 1
ATOM 1988 O O . LYS A 1 241 ? 10.914 -24.781 -1.578 1 98.75 241 LYS A O 1
ATOM 1993 N N . ILE A 1 242 ? 12.266 -23.453 -0.498 1 98.75 242 ILE A N 1
ATOM 1994 C CA . ILE A 1 242 ? 12.273 -22.453 -1.555 1 98.75 242 ILE A CA 1
ATOM 1995 C C . ILE A 1 242 ? 13.703 -22.25 -2.07 1 98.75 242 ILE A C 1
ATOM 1997 O O . ILE A 1 242 ? 14.625 -22.016 -1.286 1 98.75 242 ILE A O 1
ATOM 2001 N N . ARG A 1 243 ? 13.875 -22.281 -3.324 1 97.94 243 ARG A N 1
ATOM 2002 C CA . ARG A 1 243 ? 15.195 -22.25 -3.939 1 97.94 243 ARG A CA 1
ATOM 2003 C C . ARG A 1 243 ? 15.578 -20.844 -4.367 1 97.94 243 ARG A C 1
ATOM 2005 O O . ARG A 1 243 ? 14.703 -19.984 -4.523 1 97.94 243 ARG A O 1
ATOM 2012 N N . TYR A 1 244 ? 16.812 -20.656 -4.531 1 96.12 244 TYR A N 1
ATOM 2013 C CA . TYR A 1 244 ? 17.328 -19.406 -5.074 1 96.12 244 TYR A CA 1
ATOM 2014 C C . TYR A 1 244 ? 17 -19.266 -6.555 1 96.12 244 TYR A C 1
ATOM 2016 O O . TYR A 1 244 ? 17 -20.266 -7.293 1 96.12 244 TYR A O 1
ATOM 2024 N N . PRO A 1 245 ? 16.594 -18.047 -7.004 1 95.69 245 PRO A N 1
ATOM 2025 C CA . PRO A 1 245 ? 16.719 -16.766 -6.32 1 95.69 245 PRO A CA 1
ATOM 2026 C C . PRO A 1 245 ? 15.453 -16.375 -5.562 1 95.69 245 PRO A C 1
ATOM 2028 O O . PRO A 1 245 ? 15.43 -15.367 -4.859 1 95.69 245 PRO A O 1
ATOM 2031 N N . MET A 1 246 ? 14.414 -17.188 -5.676 1 97.25 246 MET A N 1
ATOM 2032 C CA . MET A 1 246 ? 13.148 -16.875 -5.008 1 97.25 246 MET A CA 1
ATOM 2033 C C . MET A 1 246 ? 13.328 -16.828 -3.496 1 97.25 246 MET A C 1
ATOM 2035 O O . MET A 1 246 ? 12.688 -16.031 -2.814 1 97.25 246 MET A O 1
ATOM 2039 N N . SER A 1 247 ? 14.211 -17.656 -3.006 1 97.88 247 SER A N 1
ATOM 2040 C CA . SER A 1 247 ? 14.477 -17.688 -1.572 1 97.88 247 SER A CA 1
ATOM 2041 C C . SER A 1 247 ? 14.875 -16.312 -1.049 1 97.88 247 SER A C 1
ATOM 2043 O O . SER A 1 247 ? 14.461 -15.914 0.042 1 97.88 247 SER A O 1
ATOM 2045 N N . GLN A 1 248 ? 15.656 -15.578 -1.812 1 96.38 248 GLN A N 1
ATOM 2046 C CA . GLN A 1 248 ? 16.078 -14.242 -1.408 1 96.38 248 GLN A CA 1
ATOM 2047 C C . GLN A 1 248 ? 14.891 -13.281 -1.342 1 96.38 248 GLN A C 1
ATOM 2049 O O . GLN A 1 248 ? 14.773 -12.5 -0.4 1 96.38 248 GLN A O 1
ATOM 2054 N N . ILE A 1 249 ? 14.047 -13.359 -2.291 1 96.31 249 ILE A N 1
ATOM 2055 C CA . ILE A 1 249 ? 12.875 -12.492 -2.379 1 96.31 249 ILE A CA 1
ATOM 2056 C C . ILE A 1 249 ? 11.945 -12.758 -1.195 1 96.31 249 ILE A C 1
ATOM 2058 O O . ILE A 1 249 ? 11.453 -11.82 -0.565 1 96.31 249 ILE A O 1
ATOM 2062 N N . ILE A 1 250 ? 11.758 -13.953 -0.874 1 97.19 250 ILE A N 1
ATOM 2063 C CA . ILE A 1 250 ? 10.852 -14.352 0.195 1 97.19 250 ILE A CA 1
ATOM 2064 C C . ILE A 1 250 ? 11.414 -13.906 1.543 1 97.19 250 ILE A C 1
ATOM 2066 O O . ILE A 1 250 ? 10.664 -13.461 2.416 1 97.19 250 ILE A O 1
ATOM 2070 N N . LYS A 1 251 ? 12.719 -14.008 1.689 1 96.12 251 LYS A N 1
ATOM 2071 C CA . LYS A 1 251 ? 13.359 -13.641 2.949 1 96.12 251 LYS A CA 1
ATOM 2072 C C . LYS A 1 251 ? 13.266 -12.141 3.195 1 96.12 251 LYS A C 1
ATOM 2074 O O . LYS A 1 251 ? 13.336 -11.688 4.34 1 96.12 251 LYS A O 1
ATOM 2079 N N . GLU A 1 252 ? 13.086 -11.453 2.162 1 95.62 252 GLU A N 1
ATOM 2080 C CA . GLU A 1 252 ? 13.117 -10 2.24 1 95.62 252 GLU A CA 1
ATOM 2081 C C . GLU A 1 252 ? 11.773 -9.445 2.711 1 95.62 252 GLU A C 1
ATOM 2083 O O . GLU A 1 252 ? 11.625 -8.234 2.9 1 95.62 252 GLU A O 1
ATOM 2088 N N . LYS A 1 253 ? 10.797 -10.359 2.959 1 96.19 253 LYS A N 1
ATOM 2089 C CA . LYS A 1 253 ? 9.453 -9.938 3.359 1 96.19 253 LYS A CA 1
ATOM 2090 C C . LYS A 1 253 ? 9 -10.68 4.613 1 96.19 253 LYS A C 1
ATOM 2092 O O . LYS A 1 253 ? 9.523 -11.742 4.938 1 96.19 253 LYS A O 1
ATOM 2097 N N . ILE A 1 254 ? 8.125 -10.062 5.289 1 95 254 ILE A N 1
ATOM 2098 C CA . ILE A 1 254 ? 7.367 -10.727 6.348 1 95 254 ILE A CA 1
ATOM 2099 C C . ILE A 1 254 ? 5.957 -11.039 5.855 1 95 254 ILE A C 1
ATOM 2101 O O . ILE A 1 254 ? 5.117 -10.148 5.75 1 95 254 ILE A O 1
ATOM 2105 N N . TRP A 1 255 ? 5.758 -12.227 5.586 1 95.94 255 TRP A N 1
ATOM 2106 C CA . TRP A 1 255 ? 4.484 -12.688 5.047 1 95.94 255 TRP A CA 1
ATOM 2107 C C . TRP A 1 255 ? 3.473 -12.922 6.168 1 95.94 255 TRP A C 1
ATOM 2109 O O . TRP A 1 255 ? 2.283 -12.641 6.004 1 95.94 255 TRP A O 1
ATOM 2119 N N . VAL A 1 256 ? 3.924 -13.422 7.266 1 95.81 256 VAL A N 1
ATOM 2120 C CA . VAL A 1 256 ? 3.199 -13.531 8.523 1 95.81 256 VAL A CA 1
ATOM 2121 C C . VAL A 1 256 ? 4.164 -13.352 9.695 1 95.81 256 VAL A C 1
ATOM 2123 O O . VAL A 1 256 ? 5.355 -13.641 9.578 1 95.81 256 VAL A O 1
ATOM 2126 N N . SER A 1 257 ? 3.658 -13.023 10.828 1 93.56 257 SER A N 1
ATOM 2127 C CA . SER A 1 257 ? 4.5 -12.578 11.93 1 93.56 257 SER A CA 1
ATOM 2128 C C . SER A 1 257 ? 5.246 -13.75 12.562 1 93.56 257 SER A C 1
ATOM 2130 O O . SER A 1 257 ? 6.332 -13.57 13.125 1 93.56 257 SER A O 1
ATOM 2132 N N . ASN A 1 258 ? 4.734 -14.922 12.5 1 96.88 258 ASN A N 1
ATOM 2133 C CA . ASN A 1 258 ? 5.32 -16.062 13.195 1 96.88 258 ASN A CA 1
ATOM 2134 C C . ASN A 1 258 ? 6.285 -16.828 12.297 1 96.88 258 ASN A C 1
ATOM 2136 O O . ASN A 1 258 ? 6.738 -17.922 12.656 1 96.88 258 ASN A O 1
ATOM 2140 N N . GLN A 1 259 ? 6.613 -16.281 11.18 1 98.19 259 GLN A N 1
ATOM 2141 C CA . GLN A 1 259 ? 7.426 -17 10.211 1 98.19 259 GLN A CA 1
ATOM 2142 C C . GLN A 1 259 ? 8.82 -17.281 10.766 1 98.19 259 GLN A C 1
ATOM 2144 O O . GLN A 1 259 ? 9.375 -16.453 11.5 1 98.19 259 GLN A O 1
ATOM 2149 N N . VAL A 1 260 ? 9.375 -18.406 10.43 1 98.25 260 VAL A N 1
ATOM 2150 C CA . VAL A 1 260 ? 10.742 -18.812 10.727 1 98.25 260 VAL A CA 1
ATOM 2151 C C . VAL A 1 260 ? 11.453 -19.219 9.438 1 98.25 260 VAL A C 1
ATOM 2153 O O . VAL A 1 260 ? 10.961 -20.062 8.688 1 98.25 260 VAL A O 1
ATOM 2156 N N . ILE A 1 261 ? 12.562 -18.656 9.219 1 98.31 261 ILE A N 1
ATOM 2157 C CA . ILE A 1 261 ? 13.312 -18.938 7.992 1 98.31 261 ILE A CA 1
ATOM 2158 C C . ILE A 1 261 ? 14.672 -19.531 8.344 1 98.31 261 ILE A C 1
ATOM 2160 O O . ILE A 1 261 ? 15.414 -18.953 9.148 1 98.31 261 ILE A O 1
ATOM 2164 N N . THR A 1 262 ? 14.961 -20.625 7.793 1 98.44 262 THR A N 1
ATOM 2165 C CA . THR A 1 262 ? 16.266 -21.266 7.93 1 98.44 262 THR A CA 1
ATOM 2166 C C . THR A 1 262 ? 16.984 -21.312 6.59 1 98.44 262 THR A C 1
ATOM 2168 O O . THR A 1 262 ? 16.469 -21.875 5.617 1 98.44 262 THR A O 1
ATOM 2171 N N . GLU A 1 263 ? 18.125 -20.828 6.547 1 97.38 263 GLU A N 1
ATOM 2172 C CA . GLU A 1 263 ? 18.906 -20.828 5.312 1 97.38 263 GLU A CA 1
ATOM 2173 C C . GLU A 1 263 ? 19.734 -22.094 5.184 1 97.38 263 GLU A C 1
ATOM 2175 O O . GLU A 1 263 ? 20.312 -22.578 6.168 1 97.38 263 GLU A O 1
ATOM 2180 N N . LEU A 1 264 ? 19.766 -22.578 4.012 1 97.44 264 LEU A N 1
ATOM 2181 C CA . LEU A 1 264 ? 20.531 -23.781 3.738 1 97.44 264 LEU A CA 1
ATOM 2182 C C . LEU A 1 264 ? 21.812 -23.438 2.98 1 97.44 264 LEU A C 1
ATOM 2184 O O . LEU A 1 264 ? 22 -22.312 2.537 1 97.44 264 LEU A O 1
ATOM 2188 N N . GLU A 1 265 ? 22.672 -24.375 2.766 1 95 265 GLU A N 1
ATOM 2189 C CA . GLU A 1 265 ? 24 -24.172 2.193 1 95 265 GLU A CA 1
ATOM 2190 C C . GLU A 1 265 ? 23.922 -23.797 0.715 1 95 265 GLU A C 1
ATOM 2192 O O . GLU A 1 265 ? 24.75 -23.031 0.211 1 95 265 GLU A O 1
ATOM 2197 N N . ASP A 1 266 ? 22.953 -24.281 0.038 1 95.25 266 ASP A N 1
ATOM 2198 C CA . ASP A 1 266 ? 22.828 -24.047 -1.397 1 95.25 266 ASP A CA 1
ATOM 2199 C C . ASP A 1 266 ? 22.062 -22.766 -1.682 1 95.25 266 ASP A C 1
ATOM 2201 O O . ASP A 1 266 ? 21.547 -22.578 -2.785 1 95.25 266 ASP A O 1
ATOM 2205 N N . LYS A 1 267 ? 21.781 -21.906 -0.736 1 94.56 267 LYS A N 1
ATOM 2206 C CA . LYS A 1 267 ? 21.109 -20.609 -0.82 1 94.56 267 LYS A CA 1
ATOM 2207 C C . LYS A 1 267 ? 19.594 -20.766 -0.844 1 94.56 267 LYS A C 1
ATOM 2209 O O . LYS A 1 267 ? 18.859 -19.797 -0.992 1 94.56 267 LYS A O 1
ATOM 2214 N N . SER A 1 268 ? 19.172 -22.016 -0.716 1 97.75 268 SER A N 1
ATOM 2215 C CA . SER A 1 268 ? 17.75 -22.234 -0.496 1 97.75 268 SER A CA 1
ATOM 2216 C C . SER A 1 268 ? 17.359 -21.969 0.957 1 97.75 268 SER A C 1
ATOM 2218 O O . SER A 1 268 ? 18.234 -21.75 1.803 1 97.75 268 SER A O 1
ATOM 2220 N N . ILE A 1 269 ? 16.062 -21.906 1.136 1 98.62 269 ILE A N 1
ATOM 2221 C CA . ILE A 1 269 ? 15.602 -21.703 2.508 1 98.62 269 ILE A CA 1
ATOM 2222 C C . ILE A 1 269 ? 14.492 -22.703 2.838 1 98.62 269 ILE A C 1
ATOM 2224 O O . ILE A 1 269 ? 13.828 -23.203 1.939 1 98.62 269 ILE A O 1
ATOM 2228 N N . ILE A 1 270 ? 14.367 -22.953 4.117 1 98.88 270 ILE A N 1
ATOM 2229 C CA . ILE A 1 270 ? 13.164 -23.562 4.672 1 98.88 270 ILE A CA 1
ATOM 2230 C C . ILE A 1 270 ? 12.305 -22.484 5.34 1 98.88 270 ILE A C 1
ATOM 2232 O O . ILE A 1 270 ? 12.75 -21.828 6.273 1 98.88 270 ILE A O 1
ATOM 2236 N N . PHE A 1 271 ? 11.156 -22.312 4.836 1 98.75 271 PHE A N 1
ATOM 2237 C CA . PHE A 1 271 ? 10.18 -21.391 5.383 1 98.75 271 PHE A CA 1
ATOM 2238 C C . PHE A 1 271 ? 9.125 -22.125 6.199 1 98.75 271 PHE A C 1
ATOM 2240 O O . PHE A 1 271 ? 8.461 -23.031 5.695 1 98.75 271 PHE A O 1
ATOM 2247 N N . GLU A 1 272 ? 8.914 -21.703 7.438 1 98.81 272 GLU A N 1
ATOM 2248 C CA . GLU A 1 272 ? 7.895 -22.297 8.305 1 98.81 272 GLU A CA 1
ATOM 2249 C C . GLU A 1 272 ? 7.02 -21.203 8.938 1 98.81 272 GLU A C 1
ATOM 2251 O O . GLU A 1 272 ? 7.523 -20.172 9.367 1 98.81 272 GLU A O 1
ATOM 2256 N N . ALA A 1 273 ? 5.754 -21.516 8.969 1 98.69 273 ALA A N 1
ATOM 2257 C CA . ALA A 1 273 ? 4.832 -20.594 9.625 1 98.69 273 ALA A CA 1
ATOM 2258 C C . ALA A 1 273 ? 3.457 -21.234 9.805 1 98.69 273 ALA A C 1
ATOM 2260 O O . ALA A 1 273 ? 3.07 -22.109 9.039 1 98.69 273 ALA A O 1
ATOM 2261 N N . LYS A 1 274 ? 2.742 -20.812 10.82 1 98.62 274 LYS A N 1
ATOM 2262 C CA . LYS A 1 274 ? 1.3 -21.016 10.898 1 98.62 274 LYS A CA 1
ATOM 2263 C C . LYS A 1 274 ? 0.549 -20 10.055 1 98.62 274 LYS A C 1
ATOM 2265 O O . LYS A 1 274 ? 0.667 -18.797 10.281 1 98.62 274 LYS A O 1
ATOM 2270 N N . MET A 1 275 ? -0.14 -20.5 9.125 1 98.19 275 MET A N 1
ATOM 2271 C CA . MET A 1 275 ? -0.774 -19.594 8.188 1 98.19 275 MET A CA 1
ATOM 2272 C C . MET A 1 275 ? -2.236 -19.953 7.965 1 98.19 275 MET A C 1
ATOM 2274 O O . MET A 1 275 ? -2.598 -21.141 8.016 1 98.19 275 MET A O 1
ATOM 2278 N N . ARG A 1 276 ? -3.062 -18.969 7.727 1 97.81 276 ARG A N 1
ATOM 2279 C CA . ARG A 1 276 ? -4.461 -19.125 7.344 1 97.81 276 ARG A CA 1
ATOM 2280 C C . ARG A 1 276 ? -4.723 -18.531 5.961 1 97.81 276 ARG A C 1
ATOM 2282 O O . ARG A 1 276 ? -3.936 -17.719 5.473 1 97.81 276 ARG A O 1
ATOM 2289 N N . GLY A 1 277 ? -5.898 -19 5.391 1 97.12 277 GLY A N 1
ATOM 2290 C CA . GLY A 1 277 ? -6.266 -18.531 4.062 1 97.12 277 GLY A CA 1
ATOM 2291 C C . GLY A 1 277 ? -5.711 -19.406 2.951 1 97.12 277 GLY A C 1
ATOM 2292 O O . GLY A 1 277 ? -4.875 -18.953 2.162 1 97.12 277 GLY A O 1
ATOM 2293 N N . LEU A 1 278 ? -6.207 -20.516 2.809 1 97.31 278 LEU A N 1
ATOM 2294 C CA . LEU A 1 278 ? -5.703 -21.516 1.881 1 97.31 278 LEU A CA 1
ATOM 2295 C C . LEU A 1 278 ? -5.711 -20.984 0.45 1 97.31 278 LEU A C 1
ATOM 2297 O O . LEU A 1 278 ? -4.793 -21.281 -0.326 1 97.31 278 LEU A O 1
ATOM 2301 N N . THR A 1 279 ? -6.719 -20.234 0.138 1 95.81 279 THR A N 1
ATOM 2302 C CA . THR A 1 279 ? -6.836 -19.703 -1.212 1 95.81 279 THR A CA 1
ATOM 2303 C C . THR A 1 279 ? -5.613 -18.859 -1.563 1 95.81 279 THR A C 1
ATOM 2305 O O . THR A 1 279 ? -5.012 -19.031 -2.625 1 95.81 279 THR A O 1
ATOM 2308 N N . GLU A 1 280 ? -5.254 -18 -0.729 1 96.44 280 GLU A N 1
ATOM 2309 C CA . GLU A 1 280 ? -4.113 -17.125 -0.977 1 96.44 280 GLU A CA 1
ATOM 2310 C C . GLU A 1 280 ? -2.793 -17.875 -0.812 1 96.44 280 GLU A C 1
ATOM 2312 O O . GLU A 1 280 ? -1.819 -17.578 -1.513 1 96.44 280 GLU A O 1
ATOM 2317 N N . ILE A 1 281 ? -2.758 -18.797 0.127 1 98.38 281 ILE A N 1
ATOM 2318 C CA . ILE A 1 281 ? -1.569 -19.625 0.306 1 98.38 281 ILE A CA 1
ATOM 2319 C C . ILE A 1 281 ? -1.259 -20.359 -0.99 1 98.38 281 ILE A C 1
ATOM 2321 O O . ILE A 1 281 ? -0.113 -20.375 -1.447 1 98.38 281 ILE A O 1
ATOM 2325 N N . LYS A 1 282 ? -2.268 -20.953 -1.577 1 98.44 282 LYS A N 1
ATOM 2326 C CA . LYS A 1 282 ? -2.086 -21.672 -2.834 1 98.44 282 LYS A CA 1
ATOM 2327 C C . LYS A 1 282 ? -1.6 -20.734 -3.938 1 98.44 282 LYS A C 1
ATOM 2329 O O . LYS A 1 282 ? -0.69 -21.078 -4.695 1 98.44 282 LYS A O 1
ATOM 2334 N N . THR A 1 283 ? -2.254 -19.578 -4.031 1 98 283 THR A N 1
ATOM 2335 C CA . THR A 1 283 ? -1.862 -18.578 -5.023 1 98 283 THR A CA 1
ATOM 2336 C C . THR A 1 283 ? -0.391 -18.203 -4.859 1 98 283 THR A C 1
ATOM 2338 O O . THR A 1 283 ? 0.344 -18.109 -5.844 1 98 283 THR A O 1
ATOM 2341 N N . TRP A 1 284 ? -0.011 -18 -3.639 1 98.38 284 TRP A N 1
ATOM 2342 C CA . TRP A 1 284 ? 1.353 -17.609 -3.291 1 98.38 284 TRP A CA 1
ATOM 2343 C C . TRP A 1 284 ? 2.346 -18.703 -3.697 1 98.38 284 TRP A C 1
ATOM 2345 O O . TRP A 1 284 ? 3.352 -18.422 -4.352 1 98.38 284 TRP A O 1
ATOM 2355 N N . ILE A 1 285 ? 2.055 -19.906 -3.387 1 98.75 285 ILE A N 1
ATOM 2356 C CA . ILE A 1 285 ? 2.932 -21.031 -3.672 1 98.75 285 ILE A CA 1
ATOM 2357 C C . ILE A 1 285 ? 3.012 -21.25 -5.18 1 98.75 285 ILE A C 1
ATOM 2359 O O . ILE A 1 285 ? 4.105 -21.359 -5.742 1 98.75 285 ILE A O 1
ATOM 2363 N N . LEU A 1 286 ? 1.896 -21.297 -5.844 1 98.62 286 LEU A N 1
ATOM 2364 C CA . LEU A 1 286 ? 1.862 -21.5 -7.285 1 98.62 286 LEU A CA 1
ATOM 2365 C C . LEU A 1 286 ? 2.635 -20.406 -8.016 1 98.62 286 LEU A C 1
ATOM 2367 O O . LEU A 1 286 ? 3.316 -20.688 -9.008 1 98.62 286 LEU A O 1
ATOM 2371 N N . GLY A 1 287 ? 2.52 -19.25 -7.547 1 98.44 287 GLY A N 1
ATOM 2372 C CA . GLY A 1 287 ? 3.174 -18.109 -8.172 1 98.44 287 GLY A CA 1
ATOM 2373 C C . GLY A 1 287 ? 4.688 -18.219 -8.172 1 98.44 287 GLY A C 1
ATOM 2374 O O . GLY A 1 287 ? 5.359 -17.594 -8.992 1 98.44 287 GLY A O 1
ATOM 2375 N N . MET A 1 288 ? 5.207 -19.031 -7.25 1 98.44 288 MET A N 1
ATOM 2376 C CA . MET A 1 288 ? 6.652 -19.188 -7.152 1 98.44 288 MET A CA 1
ATOM 2377 C C . MET A 1 288 ? 7.16 -20.219 -8.148 1 98.44 288 MET A C 1
ATOM 2379 O O . MET A 1 288 ? 8.367 -20.422 -8.281 1 98.44 288 MET A O 1
ATOM 2383 N N . GLY A 1 289 ? 6.266 -20.875 -8.805 1 97.94 289 GLY A N 1
ATOM 2384 C CA . GLY A 1 289 ? 6.637 -21.844 -9.828 1 97.94 289 GLY A CA 1
ATOM 2385 C C . GLY A 1 289 ? 7.465 -22.984 -9.281 1 97.94 289 GLY A C 1
ATOM 2386 O O . GLY A 1 289 ? 7.18 -23.5 -8.203 1 97.94 289 GLY A O 1
ATOM 2387 N N . ALA A 1 290 ? 8.453 -23.359 -10.039 1 98.12 290 ALA A N 1
ATOM 2388 C CA . ALA A 1 290 ? 9.258 -24.531 -9.719 1 98.12 290 ALA A CA 1
ATOM 2389 C C . ALA A 1 290 ? 10.312 -24.203 -8.656 1 98.12 290 ALA A C 1
ATOM 2391 O O . ALA A 1 290 ? 11.102 -25.062 -8.273 1 98.12 290 ALA A O 1
ATOM 2392 N N . ASN A 1 291 ? 10.281 -23.016 -8.148 1 98.19 291 ASN A N 1
ATOM 2393 C CA . ASN A 1 291 ? 11.266 -22.609 -7.148 1 98.19 291 ASN A CA 1
ATOM 2394 C C . ASN A 1 291 ? 10.836 -23.031 -5.742 1 98.19 291 ASN A C 1
ATOM 2396 O O . ASN A 1 291 ? 11.578 -22.828 -4.781 1 98.19 291 ASN A O 1
ATOM 2400 N N . VAL A 1 292 ? 9.664 -23.641 -5.617 1 98.62 292 VAL A N 1
ATOM 2401 C CA . VAL A 1 292 ? 9.172 -23.953 -4.277 1 98.62 292 VAL A CA 1
ATOM 2402 C C . VAL A 1 292 ? 8.625 -25.375 -4.242 1 98.62 292 VAL A C 1
ATOM 2404 O O . VAL A 1 292 ? 8.07 -25.859 -5.234 1 98.62 292 VAL A O 1
ATOM 2407 N N . THR A 1 293 ? 8.758 -26.062 -3.111 1 98.12 293 THR A N 1
ATOM 2408 C CA . THR A 1 293 ? 8.148 -27.344 -2.812 1 98.12 293 THR A CA 1
ATOM 2409 C C . THR A 1 293 ? 7.484 -27.328 -1.438 1 98.12 293 THR A C 1
ATOM 2411 O O . THR A 1 293 ? 8.078 -26.859 -0.463 1 98.12 293 THR A O 1
ATOM 2414 N N . VAL A 1 294 ? 6.281 -27.797 -1.403 1 98.69 294 VAL A N 1
ATOM 2415 C CA . VAL A 1 294 ? 5.586 -27.891 -0.126 1 98.69 294 VAL A CA 1
ATOM 2416 C C . VAL A 1 294 ? 6.02 -29.156 0.606 1 98.69 294 VAL A C 1
ATOM 2418 O O . VAL A 1 294 ? 5.773 -30.281 0.137 1 98.69 294 VAL A O 1
ATOM 2421 N N . LEU A 1 295 ? 6.59 -29 1.696 1 98.31 295 LEU A N 1
ATOM 2422 C CA . LEU A 1 295 ? 7.039 -30.125 2.502 1 98.31 295 LEU A CA 1
ATOM 2423 C C . LEU A 1 295 ? 5.953 -30.562 3.48 1 98.31 295 LEU A C 1
ATOM 2425 O O . LEU A 1 295 ? 5.77 -31.766 3.715 1 98.31 295 LEU A O 1
ATOM 2429 N N . GLU A 1 296 ? 5.277 -29.594 4.172 1 98.06 296 GLU A N 1
ATOM 2430 C CA . GLU A 1 296 ? 4.176 -29.812 5.105 1 98.06 296 GLU A CA 1
ATOM 2431 C C . GLU A 1 296 ? 3.133 -28.703 5.004 1 98.06 296 GLU A C 1
ATOM 2433 O O . GLU A 1 296 ? 3.457 -27.578 4.645 1 98.06 296 GLU A O 1
ATOM 2438 N N . PRO A 1 297 ? 1.878 -29.031 5.402 1 98.25 297 PRO A N 1
ATOM 2439 C CA . PRO A 1 297 ? 1.341 -30.375 5.617 1 98.25 297 PRO A CA 1
ATOM 2440 C C . PRO A 1 297 ? 1.027 -31.094 4.309 1 98.25 297 PRO A C 1
ATOM 2442 O O . PRO A 1 297 ? 0.944 -30.469 3.254 1 98.25 297 PRO A O 1
ATOM 2445 N N . ASP A 1 298 ? 0.753 -32.406 4.332 1 97.62 298 ASP A N 1
ATOM 2446 C CA . ASP A 1 298 ? 0.453 -33.188 3.148 1 97.62 298 ASP A CA 1
ATOM 2447 C C . ASP A 1 298 ? -0.812 -32.688 2.453 1 97.62 298 ASP A C 1
ATOM 2449 O O . ASP A 1 298 ? -0.908 -32.75 1.226 1 97.62 298 ASP A O 1
ATOM 2453 N N . GLU A 1 299 ? -1.679 -32.312 3.26 1 97.94 299 GLU A N 1
ATOM 2454 C CA . GLU A 1 299 ? -2.945 -31.812 2.719 1 97.94 299 GLU A CA 1
ATOM 2455 C C . GLU A 1 299 ? -2.725 -30.672 1.738 1 97.94 299 GLU A C 1
ATOM 2457 O O . GLU A 1 299 ? -3.334 -30.625 0.667 1 97.94 299 GLU A O 1
ATOM 2462 N N . VAL A 1 300 ? -1.886 -29.734 2.109 1 98.19 300 VAL A N 1
ATOM 2463 C CA . VAL A 1 300 ? -1.601 -28.578 1.252 1 98.19 300 VAL A CA 1
ATOM 2464 C C . VAL A 1 300 ? -0.774 -29.031 0.048 1 98.19 300 VAL A C 1
ATOM 2466 O O . VAL A 1 300 ? -1.021 -28.594 -1.079 1 98.19 300 VAL A O 1
ATOM 2469 N N . ALA A 1 301 ? 0.174 -29.891 0.29 1 98.19 301 ALA A N 1
ATOM 2470 C CA . ALA A 1 301 ? 0.976 -30.422 -0.806 1 98.19 301 ALA A CA 1
ATOM 2471 C C . ALA A 1 301 ? 0.092 -31.078 -1.86 1 98.19 301 ALA A C 1
ATOM 2473 O O . ALA A 1 301 ? 0.29 -30.875 -3.061 1 98.19 301 ALA A O 1
ATOM 2474 N N . GLU A 1 302 ? -0.846 -31.844 -1.4 1 97.88 302 GLU A N 1
ATOM 2475 C CA . GLU A 1 302 ? -1.753 -32.531 -2.307 1 97.88 302 GLU A CA 1
ATOM 2476 C C . GLU A 1 302 ? -2.619 -31.562 -3.086 1 97.88 302 GLU A C 1
ATOM 2478 O O . GLU A 1 302 ? -2.877 -31.75 -4.277 1 97.88 302 GLU A O 1
ATOM 2483 N N . LYS A 1 303 ? -3.096 -30.562 -2.434 1 98 303 LYS A N 1
ATOM 2484 C CA . LYS A 1 303 ? -3.914 -29.562 -3.104 1 98 303 LYS A CA 1
ATOM 2485 C C . LYS A 1 303 ? -3.115 -28.828 -4.184 1 98 303 LYS A C 1
ATOM 2487 O O . LYS A 1 303 ? -3.65 -28.516 -5.242 1 98 303 LYS A O 1
ATOM 2492 N N . ILE A 1 304 ? -1.867 -28.547 -3.908 1 98.38 304 ILE A N 1
ATOM 2493 C CA . ILE A 1 304 ? -0.996 -27.891 -4.879 1 98.38 304 ILE A CA 1
ATOM 2494 C C . ILE A 1 304 ? -0.747 -28.828 -6.059 1 98.38 304 ILE A C 1
ATOM 2496 O O . ILE A 1 304 ? -0.851 -28.422 -7.219 1 98.38 304 ILE A O 1
ATOM 2500 N N . LYS A 1 305 ? -0.434 -30.047 -5.77 1 97.69 305 LYS A N 1
ATOM 2501 C CA . LYS A 1 305 ? -0.212 -31.047 -6.809 1 97.69 305 LYS A CA 1
ATOM 2502 C C . LYS A 1 305 ? -1.433 -31.172 -7.719 1 97.69 305 LYS A C 1
ATOM 2504 O O . LYS A 1 305 ? -1.3 -31.219 -8.945 1 97.69 305 LYS A O 1
ATOM 2509 N N . ASN A 1 306 ? -2.547 -31.281 -7.117 1 97.62 306 ASN A N 1
ATOM 2510 C CA . ASN A 1 306 ? -3.789 -31.406 -7.875 1 97.62 306 ASN A CA 1
ATOM 2511 C C . ASN A 1 306 ? -4.008 -30.188 -8.773 1 97.62 306 ASN A C 1
ATOM 2513 O O . ASN A 1 306 ? -4.438 -30.328 -9.922 1 97.62 306 ASN A O 1
ATOM 2517 N N . GLU A 1 307 ? -3.752 -29.047 -8.211 1 97.94 307 GLU A N 1
ATOM 2518 C CA . GLU A 1 307 ? -3.92 -27.844 -9.008 1 97.94 307 GLU A CA 1
ATOM 2519 C C . GLU A 1 307 ? -2.957 -27.812 -10.188 1 97.94 307 GLU A C 1
ATOM 2521 O O . GLU A 1 307 ? -3.328 -27.406 -11.289 1 97.94 307 GLU A O 1
ATOM 2526 N N . ILE A 1 308 ? -1.721 -28.203 -9.984 1 97.81 308 ILE A N 1
ATOM 2527 C CA . ILE A 1 308 ? -0.717 -28.266 -11.039 1 97.81 308 ILE A CA 1
ATOM 2528 C C . ILE A 1 308 ? -1.187 -29.203 -12.141 1 97.81 308 ILE A C 1
ATOM 2530 O O . ILE A 1 308 ? -1.045 -28.906 -13.328 1 97.81 308 ILE A O 1
ATOM 2534 N N . ASN A 1 309 ? -1.724 -30.297 -11.773 1 96.88 309 ASN A N 1
ATOM 2535 C CA . ASN A 1 309 ? -2.242 -31.25 -12.75 1 96.88 309 ASN A CA 1
ATOM 2536 C C . ASN A 1 309 ? -3.375 -30.641 -13.578 1 96.88 309 ASN A C 1
ATOM 2538 O O . ASN A 1 309 ? -3.451 -30.859 -14.789 1 96.88 309 ASN A O 1
ATOM 2542 N N . LYS A 1 310 ? -4.25 -29.984 -12.93 1 97.62 310 LYS A N 1
ATOM 2543 C CA . LYS A 1 310 ? -5.328 -29.297 -13.648 1 97.62 310 LYS A CA 1
ATOM 2544 C C . LYS A 1 310 ? -4.777 -28.281 -14.625 1 97.62 310 LYS A C 1
ATOM 2546 O O . LYS A 1 310 ? -5.285 -28.141 -15.742 1 97.62 310 LYS A O 1
ATOM 2551 N N . MET A 1 311 ? -3.77 -27.547 -14.172 1 97.62 311 MET A N 1
ATOM 2552 C CA . MET A 1 311 ? -3.127 -26.547 -15.031 1 97.62 311 MET A CA 1
ATOM 2553 C C . MET A 1 311 ? -2.559 -27.219 -16.281 1 97.62 311 MET A C 1
ATOM 2555 O O . MET A 1 311 ? -2.705 -26.688 -17.391 1 97.62 311 MET A O 1
ATOM 2559 N N . ARG A 1 312 ? -1.87 -28.25 -16.078 1 95.62 312 ARG A N 1
ATOM 2560 C CA . ARG A 1 312 ? -1.233 -28.953 -17.172 1 95.62 312 ARG A CA 1
ATOM 2561 C C . ARG A 1 312 ? -2.26 -29.375 -18.234 1 95.62 312 ARG A C 1
ATOM 2563 O O . ARG A 1 312 ? -1.991 -29.297 -19.422 1 95.62 312 ARG A O 1
ATOM 2570 N N . LYS A 1 313 ? -3.359 -29.781 -17.875 1 95.31 313 LYS A N 1
ATOM 2571 C CA . LYS A 1 313 ? -4.41 -30.266 -18.766 1 95.31 313 LYS A CA 1
ATOM 2572 C C . LYS A 1 313 ? -4.91 -29.141 -19.672 1 95.31 313 LYS A C 1
ATOM 2574 O O . LYS A 1 313 ? -5.402 -29.406 -20.781 1 95.31 313 LYS A O 1
ATOM 2579 N N . LEU A 1 314 ? -4.836 -27.938 -19.219 1 93.44 314 LEU A N 1
ATOM 2580 C CA . LEU A 1 314 ? -5.297 -26.812 -20 1 93.44 314 LEU A CA 1
ATOM 2581 C C . LEU A 1 314 ? -4.414 -26.594 -21.234 1 93.44 314 LEU A C 1
ATOM 2583 O O . LEU A 1 314 ? -4.832 -25.953 -22.188 1 93.44 314 LEU A O 1
ATOM 2587 N N . TYR A 1 315 ? -3.186 -27.047 -21.219 1 89.25 315 TYR A N 1
ATOM 2588 C CA . TYR A 1 315 ? -2.24 -26.812 -22.297 1 89.25 315 TYR A CA 1
ATOM 2589 C C . TYR A 1 315 ? -1.986 -28.078 -23.094 1 89.25 315 TYR A C 1
ATOM 2591 O O . TYR A 1 315 ? -1.18 -28.094 -24.031 1 89.25 315 TYR A O 1
ATOM 2599 N N . MET A 1 316 ? -2.357 -29.25 -22.672 1 78.75 316 MET A N 1
ATOM 2600 C CA . MET A 1 316 ? -2.195 -30.516 -23.375 1 78.75 316 MET A CA 1
ATOM 2601 C C . MET A 1 316 ? -3.174 -30.625 -24.531 1 78.75 316 MET A C 1
ATOM 2603 O O . MET A 1 316 ? -3.008 -31.484 -25.406 1 78.75 316 MET A O 1
ATOM 2607 N N . CYS A 1 317 ? -4.102 -29.766 -24.812 1 54.25 317 CYS A N 1
ATOM 2608 C CA . CYS A 1 317 ? -4.902 -29.984 -26.016 1 54.25 317 CYS A CA 1
ATOM 2609 C C . CYS A 1 317 ? -4.25 -29.328 -27.234 1 54.25 317 CYS A C 1
ATOM 2611 O O . CYS A 1 317 ? -3.584 -28.297 -27.109 1 54.25 317 CYS A O 1
ATOM 2613 N N . MET B 1 1 ? 8.664 49.312 17.219 1 49.44 1 MET B N 1
ATOM 2614 C CA . MET B 1 1 ? 7.988 48.094 16.828 1 49.44 1 MET B CA 1
ATOM 2615 C C . MET B 1 1 ? 6.578 48.031 17.406 1 49.44 1 MET B C 1
ATOM 2617 O O . MET B 1 1 ? 6.336 48.531 18.5 1 49.44 1 MET B O 1
ATOM 2621 N N . SER B 1 2 ? 5.613 47.688 16.516 1 68.12 2 SER B N 1
ATOM 2622 C CA . SER B 1 2 ? 4.219 47.781 16.938 1 68.12 2 SER B CA 1
ATOM 2623 C C . SER B 1 2 ? 3.9 46.812 18.047 1 68.12 2 SER B C 1
ATOM 2625 O O . SER B 1 2 ? 4.488 45.719 18.125 1 68.12 2 SER B O 1
ATOM 2627 N N . GLN B 1 3 ? 3.225 47.375 19.141 1 74.38 3 GLN B N 1
ATOM 2628 C CA . GLN B 1 3 ? 2.803 46.562 20.281 1 74.38 3 GLN B CA 1
ATOM 2629 C C . GLN B 1 3 ? 2.109 45.281 19.797 1 74.38 3 GLN B C 1
ATOM 2631 O O . GLN B 1 3 ? 2.334 44.188 20.359 1 74.38 3 GLN B O 1
ATOM 2636 N N . VAL B 1 4 ? 1.404 45.438 18.797 1 73.62 4 VAL B N 1
ATOM 2637 C CA . VAL B 1 4 ? 0.675 44.312 18.234 1 73.62 4 VAL B CA 1
ATOM 2638 C C . VAL B 1 4 ? 1.658 43.312 17.641 1 73.62 4 VAL B C 1
ATOM 2640 O O . VAL B 1 4 ? 1.543 42.094 17.891 1 73.62 4 VAL B O 1
ATOM 2643 N N . GLY B 1 5 ? 2.549 43.875 16.891 1 70.12 5 GLY B N 1
ATOM 2644 C CA . GLY B 1 5 ? 3.555 43.031 16.266 1 70.12 5 GLY B CA 1
ATOM 2645 C C . GLY B 1 5 ? 4.363 42.219 17.281 1 70.12 5 GLY B C 1
ATOM 2646 O O . GLY B 1 5 ? 4.566 41.031 17.109 1 70.12 5 GLY B O 1
ATOM 2647 N N . ASN B 1 6 ? 4.73 42.969 18.266 1 75.12 6 ASN B N 1
ATOM 2648 C CA . ASN B 1 6 ? 5.547 42.344 19.297 1 75.12 6 ASN B CA 1
ATOM 2649 C C . ASN B 1 6 ? 4.75 41.281 20.062 1 75.12 6 ASN B C 1
ATOM 2651 O O . ASN B 1 6 ? 5.285 40.25 20.453 1 75.12 6 ASN B O 1
ATOM 2655 N N . THR B 1 7 ? 3.475 41.594 20.328 1 80.25 7 THR B N 1
ATOM 2656 C CA . THR B 1 7 ? 2.623 40.625 21.016 1 80.25 7 THR B CA 1
ATOM 2657 C C . THR B 1 7 ? 2.453 39.344 20.203 1 80.25 7 THR B C 1
ATOM 2659 O O . THR B 1 7 ? 2.543 38.25 20.734 1 80.25 7 THR B O 1
ATOM 2662 N N . LEU B 1 8 ? 2.285 39.562 18.953 1 71.5 8 LEU B N 1
ATOM 2663 C CA . LEU B 1 8 ? 2.154 38.438 18.062 1 71.5 8 LEU B CA 1
ATOM 2664 C C . LEU B 1 8 ? 3.461 37.656 17.984 1 71.5 8 LEU B C 1
ATOM 2666 O O . LEU B 1 8 ? 3.453 36.406 17.953 1 71.5 8 LEU B O 1
ATOM 2670 N N . LYS B 1 9 ? 4.5 38.406 17.906 1 71.88 9 LYS B N 1
ATOM 2671 C CA . LYS B 1 9 ? 5.812 37.75 17.875 1 71.88 9 LYS B CA 1
ATOM 2672 C C . LYS B 1 9 ? 6.051 36.938 19.141 1 71.88 9 LYS B C 1
ATOM 2674 O O . LYS B 1 9 ? 6.641 35.875 19.078 1 71.88 9 LYS B O 1
ATOM 2679 N N . MET B 1 10 ? 5.621 37.5 20.25 1 80.06 10 MET B N 1
ATOM 2680 C CA . MET B 1 10 ? 5.73 36.75 21.5 1 80.06 10 MET B CA 1
ATOM 2681 C C . MET B 1 10 ? 4.965 35.438 21.406 1 80.06 10 MET B C 1
ATOM 2683 O O . MET B 1 10 ? 5.469 34.375 21.812 1 80.06 10 MET B O 1
ATOM 2687 N N . TYR B 1 11 ? 3.768 35.531 20.906 1 74.5 11 TYR B N 1
ATOM 2688 C CA . TYR B 1 11 ? 2.957 34.312 20.734 1 74.5 11 TYR B CA 1
ATOM 2689 C C . TYR B 1 11 ? 3.684 33.312 19.859 1 74.5 11 TYR B C 1
ATOM 2691 O O . TYR B 1 11 ? 3.73 32.125 20.203 1 74.5 11 TYR B O 1
ATOM 2699 N N . MET B 1 12 ? 4.242 33.844 18.875 1 67.44 12 MET B N 1
ATOM 2700 C CA . MET B 1 12 ? 4.953 32.969 17.938 1 67.44 12 MET B CA 1
ATOM 2701 C C . MET B 1 12 ? 6.172 32.344 18.609 1 67.44 12 MET B C 1
ATOM 2703 O O . MET B 1 12 ? 6.465 31.172 18.391 1 67.44 12 MET B O 1
ATOM 2707 N N . LEU B 1 13 ? 6.84 33.094 19.344 1 71.12 13 LEU B N 1
ATOM 2708 C CA . LEU B 1 13 ? 8.016 32.625 20.047 1 71.12 13 LEU B CA 1
ATOM 2709 C C . LEU B 1 13 ? 7.633 31.5 21.031 1 71.12 13 LEU B C 1
ATOM 2711 O O . LEU B 1 13 ? 8.312 30.484 21.094 1 71.12 13 LEU B O 1
ATOM 2715 N N . LEU B 1 14 ? 6.52 31.781 21.688 1 75.75 14 LEU B N 1
ATOM 2716 C CA . LEU B 1 14 ? 6.086 30.797 22.672 1 75.75 14 LEU B CA 1
ATOM 2717 C C . LEU B 1 14 ? 5.582 29.531 21.984 1 75.75 14 LEU B C 1
ATOM 2719 O O . LEU B 1 14 ? 5.762 28.422 22.484 1 75.75 14 LEU B O 1
ATOM 2723 N N . GLN B 1 15 ? 4.934 29.734 20.891 1 67.19 15 GLN B N 1
ATOM 2724 C CA . GLN B 1 15 ? 4.473 28.594 20.109 1 67.19 15 GLN B CA 1
ATOM 2725 C C . GLN B 1 15 ? 5.648 27.75 19.625 1 67.19 15 GLN B C 1
ATOM 2727 O O . GLN B 1 15 ? 5.594 26.516 19.672 1 67.19 15 GLN B O 1
ATOM 2732 N N . LYS B 1 16 ? 6.625 28.391 19.219 1 60.28 16 LYS B N 1
ATOM 2733 C CA . LYS B 1 16 ? 7.793 27.75 18.625 1 60.28 16 LYS B CA 1
ATOM 2734 C C . LYS B 1 16 ? 8.664 27.094 19.688 1 60.28 16 LYS B C 1
ATOM 2736 O O . LYS B 1 16 ? 9.141 25.969 19.5 1 60.28 16 LYS B O 1
ATOM 2741 N N . ASN B 1 17 ? 8.844 27.766 20.766 1 64.25 17 ASN B N 1
ATOM 2742 C CA . ASN B 1 17 ? 9.852 27.359 21.734 1 64.25 17 ASN B CA 1
ATOM 2743 C C . ASN B 1 17 ? 9.227 26.641 22.922 1 64.25 17 ASN B C 1
ATOM 2745 O O . ASN B 1 17 ? 9.938 26.016 23.719 1 64.25 17 ASN B O 1
ATOM 2749 N N . GLY B 1 18 ? 7.906 26.609 22.844 1 73.12 18 GLY B N 1
ATOM 2750 C CA . GLY B 1 18 ? 7.223 26.016 23.969 1 73.12 18 GLY B CA 1
ATOM 2751 C C . GLY B 1 18 ? 7.285 26.875 25.219 1 73.12 18 GLY B C 1
ATOM 2752 O O . GLY B 1 18 ? 6.422 27.734 25.438 1 73.12 18 GLY B O 1
ATOM 2753 N N . LYS B 1 19 ? 8.344 26.641 26.188 1 80.69 19 LYS B N 1
ATOM 2754 C CA . LYS B 1 19 ? 8.531 27.422 27.406 1 80.69 19 LYS B CA 1
ATOM 2755 C C . LYS B 1 19 ? 9.695 28.406 27.25 1 80.69 19 LYS B C 1
ATOM 2757 O O . LYS B 1 19 ? 10.773 28.031 26.781 1 80.69 19 LYS B O 1
ATOM 2762 N N . MET B 1 20 ? 9.406 29.641 27.578 1 86.81 20 MET B N 1
ATOM 2763 C CA . MET B 1 20 ? 10.461 30.656 27.484 1 86.81 20 MET B CA 1
ATOM 2764 C C . MET B 1 20 ? 10.484 31.531 28.734 1 86.81 20 MET B C 1
ATOM 2766 O O . MET B 1 20 ? 9.43 31.891 29.266 1 86.81 20 MET B O 1
ATOM 2770 N N . LYS B 1 21 ? 11.75 31.859 29.188 1 91.31 21 LYS B N 1
ATOM 2771 C CA . LYS B 1 21 ? 11.898 32.812 30.297 1 91.31 21 LYS B CA 1
ATOM 2772 C C . LYS B 1 21 ? 11.5 34.219 29.859 1 91.31 21 LYS B C 1
ATOM 2774 O O . LYS B 1 21 ? 11.773 34.625 28.734 1 91.31 21 LYS B O 1
ATOM 2779 N N . ILE B 1 22 ? 10.945 34.906 30.812 1 92.19 22 ILE B N 1
ATOM 2780 C CA . ILE B 1 22 ? 10.461 36.281 30.547 1 92.19 22 ILE B CA 1
ATOM 2781 C C . ILE B 1 22 ? 11.617 37.156 30.047 1 92.19 22 ILE B C 1
ATOM 2783 O O . ILE B 1 22 ? 11.453 37.938 29.109 1 92.19 22 ILE B O 1
ATOM 2787 N N . ARG B 1 23 ? 12.766 36.969 30.656 1 91 23 ARG B N 1
ATOM 2788 C CA . ARG B 1 23 ? 13.93 37.75 30.297 1 91 23 ARG B CA 1
ATOM 2789 C C . ARG B 1 23 ? 14.359 37.469 28.859 1 91 23 ARG B C 1
ATOM 2791 O O . ARG B 1 23 ? 14.789 38.375 28.141 1 91 23 ARG B O 1
ATOM 2798 N N . GLU B 1 24 ? 14.266 36.281 28.406 1 91.5 24 GLU B N 1
ATOM 2799 C CA . GLU B 1 24 ? 14.617 35.875 27.047 1 91.5 24 GLU B CA 1
ATOM 2800 C C . GLU B 1 24 ? 13.656 36.5 26.016 1 91.5 24 GLU B C 1
ATOM 2802 O O . GLU B 1 24 ? 14.086 36.969 24.969 1 91.5 24 GLU B O 1
ATOM 2807 N N . ILE B 1 25 ? 12.414 36.438 26.328 1 90.75 25 ILE B N 1
ATOM 2808 C CA . ILE B 1 25 ? 11.391 37.031 25.453 1 90.75 25 ILE B CA 1
ATOM 2809 C C . ILE B 1 25 ? 11.633 38.531 25.328 1 90.75 25 ILE B C 1
ATOM 2811 O O . ILE B 1 25 ? 11.602 39.062 24.219 1 90.75 25 ILE B O 1
ATOM 2815 N N . ALA B 1 26 ? 11.938 39.125 26.438 1 90.88 26 ALA B N 1
ATOM 2816 C CA . ALA B 1 26 ? 12.195 40.562 26.469 1 90.88 26 ALA B CA 1
ATOM 2817 C C . ALA B 1 26 ? 13.383 40.938 25.578 1 90.88 26 ALA B C 1
ATOM 2819 O O . ALA B 1 26 ? 13.32 41.906 24.812 1 90.88 26 ALA B O 1
ATOM 2820 N N . SER B 1 27 ? 14.375 40.125 25.672 1 87.69 27 SER B N 1
ATOM 2821 C CA . SER B 1 27 ? 15.578 40.375 24.875 1 87.69 27 SER B CA 1
ATOM 2822 C C . SER B 1 27 ? 15.289 40.219 23.391 1 87.69 27 SER B C 1
ATOM 2824 O O . SER B 1 27 ? 15.695 41.031 22.578 1 87.69 27 SER B O 1
ATOM 2826 N N . MET B 1 28 ? 14.578 39.25 23.016 1 82.06 28 MET B N 1
ATOM 2827 C CA . MET B 1 28 ? 14.297 38.938 21.625 1 82.06 28 MET B CA 1
ATOM 2828 C C . MET B 1 28 ? 13.391 40 21 1 82.06 28 MET B C 1
ATOM 2830 O O . MET B 1 28 ? 13.516 40.312 19.812 1 82.06 28 MET B O 1
ATOM 2834 N N . LEU B 1 29 ? 12.547 40.5 21.828 1 82.19 29 LEU B N 1
ATOM 2835 C CA . LEU B 1 29 ? 11.602 41.469 21.344 1 82.19 29 LEU B CA 1
ATOM 2836 C C . LEU B 1 29 ? 12.117 42.875 21.562 1 82.19 29 LEU B C 1
ATOM 2838 O O . LEU B 1 29 ? 11.43 43.875 21.266 1 82.19 29 LEU B O 1
ATOM 2842 N N . GLU B 1 30 ? 13.32 42.938 22.141 1 84.06 30 GLU B N 1
ATOM 2843 C CA . GLU B 1 30 ? 13.969 44.219 22.422 1 84.06 30 GLU B CA 1
ATOM 2844 C C . GLU B 1 30 ? 13.062 45.125 23.25 1 84.06 30 GLU B C 1
ATOM 2846 O O . GLU B 1 30 ? 12.852 46.312 22.891 1 84.06 30 GLU B O 1
ATOM 2851 N N . THR B 1 31 ? 12.57 44.531 24.297 1 88.56 31 THR B N 1
ATOM 2852 C CA . THR B 1 31 ? 11.727 45.281 25.234 1 88.56 31 THR B CA 1
ATOM 2853 C C . THR B 1 31 ? 12.062 44.875 26.672 1 88.56 31 THR B C 1
ATOM 2855 O O . THR B 1 31 ? 13.055 44.219 26.922 1 88.56 31 THR B O 1
ATOM 2858 N N . ASP B 1 32 ? 11.398 45.406 27.656 1 90.06 32 ASP B N 1
ATOM 2859 C CA . ASP B 1 32 ? 11.656 45.062 29.047 1 90.06 32 ASP B CA 1
ATOM 2860 C C . ASP B 1 32 ? 10.641 44.062 29.578 1 90.06 32 ASP B C 1
ATOM 2862 O O . ASP B 1 32 ? 9.633 43.781 28.922 1 90.06 32 ASP B O 1
ATOM 2866 N N . GLU B 1 33 ? 11.008 43.5 30.734 1 92.88 33 GLU B N 1
ATOM 2867 C CA . GLU B 1 33 ? 10.203 42.438 31.281 1 92.88 33 GLU B CA 1
ATOM 2868 C C . GLU B 1 33 ? 8.797 42.906 31.625 1 92.88 33 GLU B C 1
ATOM 2870 O O . GLU B 1 33 ? 7.836 42.125 31.547 1 92.88 33 GLU B O 1
ATOM 2875 N N . ARG B 1 34 ? 8.68 44.094 32.031 1 92.12 34 ARG B N 1
ATOM 2876 C CA . ARG B 1 34 ? 7.371 44.656 32.312 1 92.12 34 ARG B CA 1
ATOM 2877 C C . ARG B 1 34 ? 6.484 44.688 31.094 1 92.12 34 ARG B C 1
ATOM 2879 O O . ARG B 1 34 ? 5.297 44.375 31.172 1 92.12 34 ARG B O 1
ATOM 2886 N N . THR B 1 35 ? 7.066 45.031 30.016 1 91.31 35 THR B N 1
ATOM 2887 C CA . THR B 1 35 ? 6.359 45.062 28.75 1 91.31 35 THR B CA 1
ATOM 2888 C C . THR B 1 35 ? 5.949 43.656 28.312 1 91.31 35 THR B C 1
ATOM 2890 O O . THR B 1 35 ? 4.855 43.469 27.766 1 91.31 35 THR B O 1
ATOM 2893 N N . VAL B 1 36 ? 6.75 42.719 28.531 1 92.25 36 VAL B N 1
ATOM 2894 C CA . VAL B 1 36 ? 6.438 41.344 28.203 1 92.25 36 VAL B CA 1
ATOM 2895 C C . VAL B 1 36 ? 5.207 40.906 28.984 1 92.25 36 VAL B C 1
ATOM 2897 O O . VAL B 1 36 ? 4.344 40.188 28.453 1 92.25 36 VAL B O 1
ATOM 2900 N N . ARG B 1 37 ? 5.137 41.312 30.219 1 91.62 37 ARG B N 1
ATOM 2901 C CA . ARG B 1 37 ? 3.973 40.969 31.031 1 91.62 37 ARG B CA 1
ATOM 2902 C C . ARG B 1 37 ? 2.705 41.594 30.469 1 91.62 37 ARG B C 1
ATOM 2904 O O . ARG B 1 37 ? 1.629 41 30.516 1 91.62 37 ARG B O 1
ATOM 2911 N N . ARG B 1 38 ? 2.885 42.75 29.984 1 88.94 38 ARG B N 1
ATOM 2912 C CA . ARG B 1 38 ? 1.753 43.406 29.344 1 88.94 38 ARG B CA 1
ATOM 2913 C C . ARG B 1 38 ? 1.308 42.656 28.109 1 88.94 38 ARG B C 1
ATOM 2915 O O . ARG B 1 38 ? 0.109 42.5 27.859 1 88.94 38 ARG B O 1
ATOM 2922 N N . TYR B 1 39 ? 2.297 42.219 27.297 1 86.56 39 TYR B N 1
ATOM 2923 C CA . TYR B 1 39 ? 1.979 41.406 26.141 1 86.56 39 TYR B CA 1
ATOM 2924 C C . TYR B 1 39 ? 1.202 40.156 26.531 1 86.56 39 TYR B C 1
ATOM 2926 O O . TYR B 1 39 ? 0.251 39.781 25.859 1 86.56 39 TYR B O 1
ATOM 2934 N N . ARG B 1 40 ? 1.646 39.531 27.562 1 88.12 40 ARG B N 1
ATOM 2935 C CA . ARG B 1 40 ? 0.934 38.375 28.078 1 88.12 40 ARG B CA 1
ATOM 2936 C C . ARG B 1 40 ? -0.528 38.688 28.359 1 88.12 40 ARG B C 1
ATOM 2938 O O . ARG B 1 40 ? -1.426 37.938 27.953 1 88.12 40 ARG B O 1
ATOM 2945 N N . ASP B 1 41 ? -0.76 39.812 29 1 85.06 41 ASP B N 1
ATOM 2946 C CA . ASP B 1 41 ? -2.119 40.219 29.328 1 85.06 41 ASP B CA 1
ATOM 2947 C C . ASP B 1 41 ? -2.951 40.438 28.078 1 85.06 41 ASP B C 1
ATOM 2949 O O . ASP B 1 41 ? -4.137 40.094 28.031 1 85.06 41 ASP B O 1
ATOM 2953 N N . GLU B 1 42 ? -2.301 40.969 27.109 1 79.5 42 GLU B N 1
ATOM 2954 C CA . GLU B 1 42 ? -2.982 41.219 25.844 1 79.5 42 GLU B CA 1
ATOM 2955 C C . GLU B 1 42 ? -3.348 39.906 25.156 1 79.5 42 GLU B C 1
ATOM 2957 O O . GLU B 1 42 ? -4.438 39.75 24.594 1 79.5 42 GLU B O 1
ATOM 2962 N N . LEU B 1 43 ? -2.396 39 25.094 1 78.81 43 LEU B N 1
ATOM 2963 C CA . LEU B 1 43 ? -2.664 37.688 24.531 1 78.81 43 LEU B CA 1
ATOM 2964 C C . LEU B 1 43 ? -3.799 37 25.281 1 78.81 43 LEU B C 1
ATOM 2966 O O . LEU B 1 43 ? -4.68 36.406 24.672 1 78.81 43 LEU B O 1
ATOM 2970 N N . GLU B 1 44 ? -3.807 37.062 26.578 1 76.56 44 GLU B N 1
ATOM 2971 C CA . GLU B 1 44 ? -4.844 36.438 27.391 1 76.56 44 GLU B CA 1
ATOM 2972 C C . GLU B 1 44 ? -6.207 37.094 27.141 1 76.56 44 GLU B C 1
ATOM 2974 O O . GLU B 1 44 ? -7.227 36.406 27.109 1 76.56 44 GLU B O 1
ATOM 2979 N N . TYR B 1 45 ? -6.09 38.312 26.922 1 72 45 TYR B N 1
ATOM 2980 C CA . TYR B 1 45 ? -7.312 39.031 26.547 1 72 45 TYR B CA 1
ATOM 2981 C C . TYR B 1 45 ? -7.879 38.5 25.25 1 72 45 TYR B C 1
ATOM 2983 O O . TYR B 1 45 ? -9.102 38.406 25.062 1 72 45 TYR B O 1
ATOM 2991 N N . ALA B 1 46 ? -7 38.188 24.406 1 66.31 46 ALA B N 1
ATOM 2992 C CA . ALA B 1 46 ? -7.398 37.688 23.094 1 66.31 46 ALA B CA 1
ATOM 2993 C C . ALA B 1 46 ? -7.762 36.188 23.188 1 66.31 46 ALA B C 1
ATOM 2995 O O . ALA B 1 46 ? -8.094 35.562 22.172 1 66.31 46 ALA B O 1
ATOM 2996 N N . GLY B 1 47 ? -7.66 35.625 24.312 1 66.19 47 GLY B N 1
ATOM 2997 C CA . GLY B 1 47 ? -8.039 34.25 24.5 1 66.19 47 GLY B CA 1
ATOM 2998 C C . GLY B 1 47 ? -6.871 33.281 24.406 1 66.19 47 GLY B C 1
ATOM 2999 O O . GLY B 1 47 ? -7.066 32.062 24.328 1 66.19 47 GLY B O 1
ATOM 3000 N N . ILE B 1 48 ? -5.68 33.812 24.234 1 70.31 48 ILE B N 1
ATOM 3001 C CA . ILE B 1 48 ? -4.473 33 24.234 1 70.31 48 ILE B CA 1
ATOM 3002 C C . ILE B 1 48 ? -3.865 32.969 25.641 1 70.31 48 ILE B C 1
ATOM 3004 O O . ILE B 1 48 ? -3.227 33.969 26.047 1 70.31 48 ILE B O 1
ATOM 3008 N N . TYR B 1 49 ? -4.023 31.984 26.281 1 75.88 49 TYR B N 1
ATOM 3009 C CA . TYR B 1 49 ? -3.674 31.969 27.688 1 75.88 49 TYR B CA 1
ATOM 3010 C C . TYR B 1 49 ? -2.246 31.469 27.891 1 75.88 49 TYR B C 1
ATOM 3012 O O . TYR B 1 49 ? -1.812 30.531 27.234 1 75.88 49 TYR B O 1
ATOM 3020 N N . ILE B 1 50 ? -1.506 32.125 28.688 1 83 50 ILE B N 1
ATOM 3021 C CA . ILE B 1 50 ? -0.102 31.859 28.969 1 83 50 ILE B CA 1
ATOM 3022 C C . ILE B 1 50 ? 0.071 31.484 30.438 1 83 50 ILE B C 1
ATOM 3024 O O . ILE B 1 50 ? -0.364 32.219 31.328 1 83 50 ILE B O 1
ATOM 3028 N N . ASP B 1 51 ? 0.56 30.344 30.656 1 86.56 51 ASP B N 1
ATOM 3029 C CA . ASP B 1 51 ? 0.908 29.922 32.031 1 86.56 51 ASP B CA 1
ATOM 3030 C C . ASP B 1 51 ? 2.273 30.469 32.438 1 86.56 51 ASP B C 1
ATOM 3032 O O . ASP B 1 51 ? 3.197 30.516 31.609 1 86.56 51 ASP B O 1
ATOM 3036 N N . SER B 1 52 ? 2.387 30.906 33.781 1 87.5 52 SER B N 1
ATOM 3037 C CA . SER B 1 52 ? 3.641 31.406 34.312 1 87.5 52 SER B CA 1
ATOM 3038 C C . SER B 1 52 ? 4.141 30.531 35.469 1 87.5 52 SER B C 1
ATOM 3040 O O . SER B 1 52 ? 3.387 30.219 36.375 1 87.5 52 SER B O 1
ATOM 3042 N N . GLU B 1 53 ? 5.27 29.938 35.219 1 88.25 53 GLU B N 1
ATOM 3043 C CA . GLU B 1 53 ? 5.922 29.172 36.281 1 88.25 53 GLU B CA 1
ATOM 3044 C C . GLU B 1 53 ? 7.121 29.922 36.844 1 88.25 53 GLU B C 1
ATOM 3046 O O . GLU B 1 53 ? 7.949 30.438 36.094 1 88.25 53 GLU B O 1
ATOM 3051 N N . ARG B 1 54 ? 7.086 29.984 38.219 1 84.94 54 ARG B N 1
ATOM 3052 C CA . ARG B 1 54 ? 8.18 30.672 38.906 1 84.94 54 ARG B CA 1
ATOM 3053 C C . ARG B 1 54 ? 9.336 29.719 39.188 1 84.94 54 ARG B C 1
ATOM 3055 O O . ARG B 1 54 ? 9.164 28.5 39.156 1 84.94 54 ARG B O 1
ATOM 3062 N N . GLY B 1 55 ? 10.578 30.266 39.406 1 80.44 55 GLY B N 1
ATOM 3063 C CA . GLY B 1 55 ? 11.758 29.5 39.75 1 80.44 55 GLY B CA 1
ATOM 3064 C C . GLY B 1 55 ? 12.828 29.5 38.688 1 80.44 55 GLY B C 1
ATOM 3065 O O . GLY B 1 55 ? 12.664 30.125 37.656 1 80.44 55 GLY B O 1
ATOM 3066 N N . LYS B 1 56 ? 13.93 28.781 38.969 1 82 56 LYS B N 1
ATOM 3067 C CA . LYS B 1 56 ? 15.109 28.734 38.125 1 82 56 LYS B CA 1
ATOM 3068 C C . LYS B 1 56 ? 14.766 28.156 36.75 1 82 56 LYS B C 1
ATOM 3070 O O . LYS B 1 56 ? 15.312 28.578 35.719 1 82 56 LYS B O 1
ATOM 3075 N N . TYR B 1 57 ? 13.812 27.266 36.688 1 81.81 57 TYR B N 1
ATOM 3076 C CA . TYR B 1 57 ? 13.438 26.609 35.438 1 81.81 57 TYR B CA 1
ATOM 3077 C C . TYR B 1 57 ? 12.047 27.062 35 1 81.81 57 TYR B C 1
ATOM 3079 O O . TYR B 1 57 ? 11.438 26.422 34.156 1 81.81 57 TYR B O 1
ATOM 3087 N N . GLY B 1 58 ? 11.664 28.141 35.625 1 85.88 58 GLY B N 1
ATOM 3088 C CA . GLY B 1 58 ? 10.328 28.594 35.281 1 85.88 58 GLY B CA 1
ATOM 3089 C C . GLY B 1 58 ? 10.289 29.438 34 1 85.88 58 GLY B C 1
ATOM 3090 O O . GLY B 1 58 ? 11.32 29.625 33.375 1 85.88 58 GLY B O 1
ATOM 3091 N N . GLY B 1 59 ? 9.039 29.906 33.5 1 90.5 59 GLY B N 1
ATOM 3092 C CA . GLY B 1 59 ? 8.828 30.703 32.312 1 90.5 59 GLY B CA 1
ATOM 3093 C C . GLY B 1 59 ? 7.379 30.719 31.844 1 90.5 59 GLY B C 1
ATOM 3094 O O . GLY B 1 59 ? 6.484 30.312 32.594 1 90.5 59 GLY B O 1
ATOM 3095 N N . TYR B 1 60 ? 7.199 31.375 30.688 1 90.25 60 TYR B N 1
ATOM 3096 C CA . TYR B 1 60 ? 5.887 31.438 30.047 1 90.25 60 TYR B CA 1
ATOM 3097 C C . TYR B 1 60 ? 5.668 30.25 29.109 1 90.25 60 TYR B C 1
ATOM 3099 O O . TYR B 1 60 ? 6.59 29.828 28.406 1 90.25 60 TYR B O 1
ATOM 3107 N N . THR B 1 61 ? 4.543 29.609 29.203 1 85.94 61 THR B N 1
ATOM 3108 C CA . THR B 1 61 ? 4.094 28.562 28.297 1 85.94 61 THR B CA 1
ATOM 3109 C C . THR B 1 61 ? 2.66 28.828 27.828 1 85.94 61 THR B C 1
ATOM 3111 O O . THR B 1 61 ? 1.822 29.266 28.625 1 85.94 61 THR B O 1
ATOM 3114 N N . LEU B 1 62 ? 2.488 28.641 26.5 1 75.38 62 LEU B N 1
ATOM 3115 C CA . LEU B 1 62 ? 1.117 28.766 26.016 1 75.38 62 LEU B CA 1
ATOM 3116 C C . LEU B 1 62 ? 0.233 27.672 26.594 1 75.38 62 LEU B C 1
ATOM 3118 O O . LEU B 1 62 ? 0.623 26.5 26.625 1 75.38 62 LEU B O 1
ATOM 3122 N N . ARG B 1 63 ? -0.843 28.062 27.266 1 67.44 63 ARG B N 1
ATOM 3123 C CA . ARG B 1 63 ? -1.784 27.094 27.797 1 67.44 63 ARG B CA 1
ATOM 3124 C C . ARG B 1 63 ? -2.564 26.406 26.688 1 67.44 63 ARG B C 1
ATOM 3126 O O . ARG B 1 63 ? -2.74 25.188 26.688 1 67.44 63 ARG B O 1
ATOM 3133 N N . ASN B 1 64 ? -3.158 27.312 25.828 1 51.38 64 ASN B N 1
ATOM 3134 C CA . ASN B 1 64 ? -3.949 26.797 24.703 1 51.38 64 ASN B CA 1
ATOM 3135 C C . ASN B 1 64 ? -3.27 27.078 23.375 1 51.38 64 ASN B C 1
ATOM 3137 O O . ASN B 1 64 ? -3.512 28.109 22.75 1 51.38 64 ASN B O 1
ATOM 3141 N N . SER B 1 65 ? -2.15 26.531 23.141 1 47.97 65 SER B N 1
ATOM 3142 C CA . SER B 1 65 ? -1.214 26.781 22.047 1 47.97 65 SER B CA 1
ATOM 3143 C C . SER B 1 65 ? -1.931 26.844 20.703 1 47.97 65 SER B C 1
ATOM 3145 O O . SER B 1 65 ? -1.363 27.297 19.719 1 47.97 65 SER B O 1
ATOM 3147 N N . ASN B 1 66 ? -3.125 26.266 20.531 1 47.88 66 ASN B N 1
ATOM 3148 C CA . ASN B 1 66 ? -3.576 25.938 19.172 1 47.88 66 ASN B CA 1
ATOM 3149 C C . ASN B 1 66 ? -4.484 27.016 18.609 1 47.88 66 ASN B C 1
ATOM 3151 O O . ASN B 1 66 ? -5.18 26.797 17.609 1 47.88 66 ASN B O 1
ATOM 3155 N N . PHE B 1 67 ? -4.688 28.078 19.328 1 44.69 67 PHE B N 1
ATOM 3156 C CA . PHE B 1 67 ? -5.762 28.953 18.891 1 44.69 67 PHE B CA 1
ATOM 3157 C C . PHE B 1 67 ? -5.5 29.484 17.484 1 44.69 67 PHE B C 1
ATOM 3159 O O . PHE B 1 67 ? -6.422 29.609 16.688 1 44.69 67 PHE B O 1
ATOM 3166 N N . LEU B 1 68 ? -4.375 29.906 17.25 1 46.88 68 LEU B N 1
ATOM 3167 C CA . LEU B 1 68 ? -4.207 30.609 15.977 1 46.88 68 LEU B CA 1
ATOM 3168 C C . LEU B 1 68 ? -3.83 29.641 14.859 1 46.88 68 LEU B C 1
ATOM 3170 O O . LEU B 1 68 ? -3.854 30 13.688 1 46.88 68 LEU B O 1
ATOM 3174 N N . LEU B 1 69 ? -3.477 28.484 15.219 1 48.25 69 LEU B N 1
ATOM 3175 C CA . LEU B 1 69 ? -2.947 27.594 14.18 1 48.25 69 LEU B CA 1
ATOM 3176 C C . LEU B 1 69 ? -4.07 26.828 13.492 1 48.25 69 LEU B C 1
ATOM 3178 O O . LEU B 1 69 ? -4.32 25.672 13.828 1 48.25 69 LEU B O 1
ATOM 3182 N N . ASN B 1 70 ? -5.199 27.516 13.219 1 52.19 70 ASN B N 1
ATOM 3183 C CA . ASN B 1 70 ? -6.297 26.688 12.734 1 52.19 70 ASN B CA 1
ATOM 3184 C C . ASN B 1 70 ? -6.082 26.266 11.281 1 52.19 70 ASN B C 1
ATOM 3186 O O . ASN B 1 70 ? -6.098 27.094 10.375 1 52.19 70 ASN B O 1
ATOM 3190 N N . LEU B 1 71 ? -5.266 25.266 10.969 1 60.28 71 LEU B N 1
ATOM 3191 C CA . LEU B 1 71 ? -5.133 24.703 9.625 1 60.28 71 LEU B CA 1
ATOM 3192 C C . LEU B 1 71 ? -6.5 24.484 8.992 1 60.28 71 LEU B C 1
ATOM 3194 O O . LEU B 1 71 ? -6.609 24.344 7.766 1 60.28 71 LEU B O 1
ATOM 3198 N N . ASP B 1 72 ? -7.484 24.953 9.562 1 66.62 72 ASP B N 1
ATOM 3199 C CA . ASP B 1 72 ? -8.828 24.672 9.055 1 66.62 72 ASP B CA 1
ATOM 3200 C C . ASP B 1 72 ? -8.898 23.281 8.438 1 66.62 72 ASP B C 1
ATOM 3202 O O . ASP B 1 72 ? -9.211 23.141 7.25 1 66.62 72 ASP B O 1
ATOM 3206 N N . ILE B 1 73 ? -8.625 22.312 9.125 1 75.44 73 ILE B N 1
ATOM 3207 C CA . ILE B 1 73 ? -8.68 20.938 8.664 1 75.44 73 ILE B CA 1
ATOM 3208 C C . ILE B 1 73 ? -10.109 20.406 8.773 1 75.44 73 ILE B C 1
ATOM 3210 O O . ILE B 1 73 ? -10.703 20.438 9.859 1 75.44 73 ILE B O 1
ATOM 3214 N N . SER B 1 74 ? -10.625 20.031 7.668 1 76.88 74 SER B N 1
ATOM 3215 C CA . SER B 1 74 ? -11.984 19.5 7.648 1 76.88 74 SER B CA 1
ATOM 3216 C C . SER B 1 74 ? -12.047 18.125 8.312 1 76.88 74 SER B C 1
ATOM 3218 O O . SER B 1 74 ? -11.023 17.469 8.508 1 76.88 74 SER B O 1
ATOM 3220 N N . GLU B 1 75 ? -13.227 17.703 8.609 1 75.81 75 GLU B N 1
ATOM 3221 C CA . GLU B 1 75 ? -13.43 16.375 9.18 1 75.81 75 GLU B CA 1
ATOM 3222 C C . GLU B 1 75 ? -12.977 15.281 8.227 1 75.81 75 GLU B C 1
ATOM 3224 O O . GLU B 1 75 ? -12.375 14.289 8.648 1 75.81 75 GLU B O 1
ATOM 3229 N N . LYS B 1 76 ? -13.25 15.492 6.988 1 78.31 76 LYS B N 1
ATOM 3230 C CA . LYS B 1 76 ? -12.844 14.531 5.969 1 78.31 76 LYS B CA 1
ATOM 3231 C C . LYS B 1 76 ? -11.328 14.406 5.906 1 78.31 76 LYS B C 1
ATOM 3233 O O . LYS B 1 76 ? -10.789 13.297 5.809 1 78.31 76 LYS B O 1
ATOM 3238 N N . GLU B 1 77 ? -10.711 15.547 5.969 1 82.44 77 GLU B N 1
ATOM 3239 C CA . GLU B 1 77 ? -9.258 15.555 5.941 1 82.44 77 GLU B CA 1
ATOM 3240 C C . GLU B 1 77 ? -8.672 14.883 7.184 1 82.44 77 GLU B C 1
ATOM 3242 O O . GLU B 1 77 ? -7.699 14.141 7.09 1 82.44 77 GLU B O 1
ATOM 3247 N N . GLN B 1 78 ? -9.281 15.148 8.227 1 79.38 78 GLN B N 1
ATOM 3248 C CA . GLN B 1 78 ? -8.828 14.547 9.477 1 79.38 78 GLN B CA 1
ATOM 3249 C C . GLN B 1 78 ? -8.984 13.031 9.445 1 79.38 78 GLN B C 1
ATOM 3251 O O . GLN B 1 78 ? -8.078 12.297 9.844 1 79.38 78 GLN B O 1
ATOM 3256 N N . TYR B 1 79 ? -10.086 12.586 8.992 1 77.69 79 TYR B N 1
ATOM 3257 C CA . TYR B 1 79 ? -10.32 11.148 8.859 1 77.69 79 TYR B CA 1
ATOM 3258 C C . TYR B 1 79 ? -9.297 10.516 7.922 1 77.69 79 TYR B C 1
ATOM 3260 O O . TYR B 1 79 ? -8.734 9.461 8.234 1 77.69 79 TYR B O 1
ATOM 3268 N N . SER B 1 80 ? -9.133 11.102 6.816 1 84.94 80 SER B N 1
ATOM 3269 C CA . SER B 1 80 ? -8.188 10.578 5.832 1 84.94 80 SER B CA 1
ATOM 3270 C C . SER B 1 80 ? -6.777 10.516 6.41 1 84.94 80 SER B C 1
ATOM 3272 O O . SER B 1 80 ? -6.039 9.562 6.148 1 84.94 80 SER B O 1
ATOM 3274 N N . LEU B 1 81 ? -6.453 11.531 7.129 1 84.06 81 LEU B N 1
ATOM 3275 C CA . LEU B 1 81 ? -5.137 11.555 7.754 1 84.06 81 LEU B CA 1
ATOM 3276 C C . LEU B 1 81 ? -4.977 10.398 8.734 1 84.06 81 LEU B C 1
ATOM 3278 O O . LEU B 1 81 ? -3.922 9.758 8.781 1 84.06 81 LEU B O 1
ATOM 3282 N N . GLN B 1 82 ? -5.969 10.148 9.492 1 81.12 82 GLN B N 1
ATOM 3283 C CA . GLN B 1 82 ? -5.926 9.039 10.438 1 81.12 82 GLN B CA 1
ATOM 3284 C C . GLN B 1 82 ? -5.852 7.699 9.719 1 81.12 82 GLN B C 1
ATOM 3286 O O . GLN B 1 82 ? -5.121 6.801 10.141 1 81.12 82 GLN B O 1
ATOM 3291 N N . LEU B 1 83 ? -6.656 7.555 8.719 1 82.38 83 LEU B N 1
ATOM 3292 C CA . LEU B 1 83 ? -6.629 6.352 7.902 1 82.38 83 LEU B CA 1
ATOM 3293 C C . LEU B 1 83 ? -5.227 6.102 7.352 1 82.38 83 LEU B C 1
ATOM 3295 O O . LEU B 1 83 ? -4.719 4.98 7.43 1 82.38 83 LEU B O 1
ATOM 3299 N N . VAL B 1 84 ? -4.613 7.137 6.832 1 86.81 84 VAL B N 1
ATOM 3300 C CA . VAL B 1 84 ? -3.287 7.039 6.238 1 86.81 84 VAL B CA 1
ATOM 3301 C C . VAL B 1 84 ? -2.258 6.707 7.316 1 86.81 84 VAL B C 1
ATOM 3303 O O . VAL B 1 84 ? -1.37 5.879 7.102 1 86.81 84 VAL B O 1
ATOM 3306 N N . GLU B 1 85 ? -2.383 7.391 8.438 1 84.94 85 GLU B N 1
ATOM 3307 C CA . GLU B 1 85 ? -1.479 7.09 9.547 1 84.94 85 GLU B CA 1
ATOM 3308 C C . GLU B 1 85 ? -1.536 5.613 9.914 1 84.94 85 GLU B C 1
ATOM 3310 O O . GLU B 1 85 ? -0.499 4.973 10.094 1 84.94 85 GLU B O 1
ATOM 3315 N N . ARG B 1 86 ? -2.727 5.066 10.039 1 82 86 ARG B N 1
ATOM 3316 C CA . ARG B 1 86 ? -2.908 3.656 10.367 1 82 86 ARG B CA 1
ATOM 3317 C C . ARG B 1 86 ? -2.312 2.758 9.289 1 82 86 ARG B C 1
ATOM 3319 O O . ARG B 1 86 ? -1.613 1.789 9.602 1 82 86 ARG B O 1
ATOM 3326 N N . TYR B 1 87 ? -2.559 3.098 8.094 1 84.94 87 TYR B N 1
ATOM 3327 C CA . TYR B 1 87 ? -2.006 2.334 6.984 1 84.94 87 TYR B CA 1
ATOM 3328 C C . TYR B 1 87 ? -0.485 2.275 7.066 1 84.94 87 TYR B C 1
ATOM 3330 O O . TYR B 1 87 ? 0.11 1.203 6.93 1 84.94 87 TYR B O 1
ATOM 3338 N N . LEU B 1 88 ? 0.076 3.424 7.242 1 85.31 88 LEU B N 1
ATOM 3339 C CA . LEU B 1 88 ? 1.531 3.52 7.266 1 85.31 88 LEU B CA 1
ATOM 3340 C C . LEU B 1 88 ? 2.109 2.736 8.438 1 85.31 88 LEU B C 1
ATOM 3342 O O . LEU B 1 88 ? 3.146 2.082 8.305 1 85.31 88 LEU B O 1
ATOM 3346 N N . LYS B 1 89 ? 1.458 2.801 9.555 1 81.81 89 LYS B N 1
ATOM 3347 C CA . LYS B 1 89 ? 1.899 2.045 10.727 1 81.81 89 LYS B CA 1
ATOM 3348 C C . LYS B 1 89 ? 1.793 0.542 10.477 1 81.81 89 LYS B C 1
ATOM 3350 O O 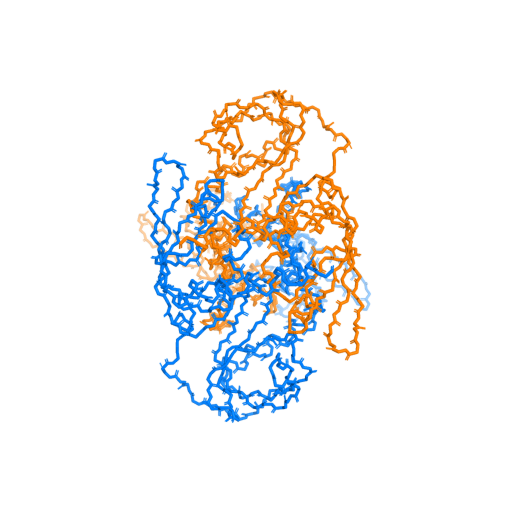. LYS B 1 89 ? 2.746 -0.201 10.719 1 81.81 89 LYS B O 1
ATOM 3355 N N . ASP B 1 90 ? 0.649 0.146 9.984 1 80.31 90 ASP B N 1
ATOM 3356 C CA . ASP B 1 90 ? 0.4 -1.271 9.742 1 80.31 90 ASP B CA 1
ATOM 3357 C C . ASP B 1 90 ? 1.362 -1.827 8.695 1 80.31 90 ASP B C 1
ATOM 3359 O O . ASP B 1 90 ? 1.74 -3 8.75 1 80.31 90 ASP B O 1
ATOM 3363 N N . SER B 1 91 ? 1.758 -0.998 7.734 1 80.69 91 SER B N 1
ATOM 3364 C CA . SER B 1 91 ? 2.643 -1.438 6.664 1 80.69 91 SER B CA 1
ATOM 3365 C C . SER B 1 91 ? 4.105 -1.231 7.031 1 80.69 91 SER B C 1
ATOM 3367 O O . SER B 1 91 ? 5 -1.535 6.242 1 80.69 91 SER B O 1
ATOM 3369 N N . GLN B 1 92 ? 4.383 -0.64 8.203 1 79.38 92 GLN B N 1
ATOM 3370 C CA . GLN B 1 92 ? 5.734 -0.291 8.625 1 79.38 92 GLN B CA 1
ATOM 3371 C C . GLN B 1 92 ? 6.441 0.538 7.551 1 79.38 92 GLN B C 1
ATOM 3373 O O . GLN B 1 92 ? 7.578 0.238 7.176 1 79.38 92 GLN B O 1
ATOM 3378 N N . HIS B 1 93 ? 5.711 1.408 7.027 1 83.25 93 HIS B N 1
ATOM 3379 C CA . HIS B 1 93 ? 6.238 2.293 5.992 1 83.25 93 HIS B CA 1
ATOM 3380 C C . HIS B 1 93 ? 7.297 3.234 6.559 1 83.25 93 HIS B C 1
ATOM 3382 O O . HIS B 1 93 ? 7.219 3.637 7.723 1 83.25 93 HIS B O 1
ATOM 3388 N N . ILE B 1 94 ? 8.234 3.656 5.805 1 81 94 ILE B N 1
ATOM 3389 C CA . ILE B 1 94 ? 9.359 4.484 6.227 1 81 94 ILE B CA 1
ATOM 3390 C C . ILE B 1 94 ? 8.844 5.848 6.691 1 81 94 ILE B C 1
ATOM 3392 O O . ILE B 1 94 ? 9.508 6.535 7.473 1 81 94 ILE B O 1
ATOM 3396 N N . ALA B 1 95 ? 7.684 6.219 6.188 1 83.88 95 ALA B N 1
ATOM 3397 C CA . ALA B 1 95 ? 7.141 7.531 6.52 1 83.88 95 ALA B CA 1
ATOM 3398 C C . ALA B 1 95 ? 6.293 7.469 7.785 1 83.88 95 ALA B C 1
ATOM 3400 O O . ALA B 1 95 ? 5.812 8.5 8.266 1 83.88 95 ALA B O 1
ATOM 3401 N N . ALA B 1 96 ? 6.113 6.301 8.352 1 84.69 96 ALA B N 1
ATOM 3402 C CA . ALA B 1 96 ? 5.133 6.102 9.414 1 84.69 96 ALA B CA 1
ATOM 3403 C C . ALA B 1 96 ? 5.43 7.004 10.609 1 84.69 96 ALA B C 1
ATOM 3405 O O . ALA B 1 96 ? 4.547 7.723 11.086 1 84.69 96 ALA B O 1
ATOM 3406 N N . LYS B 1 97 ? 6.637 7.031 11.094 1 82.5 97 LYS B N 1
ATOM 3407 C CA . LYS B 1 97 ? 7 7.789 12.289 1 82.5 97 LYS B CA 1
ATOM 3408 C C . LYS B 1 97 ? 6.809 9.289 12.062 1 82.5 97 LYS B C 1
ATOM 3410 O O . LYS B 1 97 ? 6.258 9.984 12.922 1 82.5 97 LYS B O 1
ATOM 3415 N N . ASP B 1 98 ? 7.223 9.75 10.953 1 84 98 ASP B N 1
ATOM 3416 C CA . ASP B 1 98 ? 7.121 11.172 10.648 1 84 98 ASP B CA 1
ATOM 3417 C C . ASP B 1 98 ? 5.664 11.609 10.523 1 84 98 ASP B C 1
ATOM 3419 O O . ASP B 1 98 ? 5.289 12.68 11 1 84 98 ASP B O 1
ATOM 3423 N N . VAL B 1 99 ? 4.887 10.789 9.891 1 86.06 99 VAL B N 1
ATOM 3424 C CA . VAL B 1 99 ? 3.479 11.133 9.719 1 86.06 99 VAL B CA 1
ATOM 3425 C C . VAL B 1 99 ? 2.766 11.109 11.062 1 86.06 99 VAL B C 1
ATOM 3427 O O . VAL B 1 99 ? 1.918 11.961 11.344 1 86.06 99 VAL B O 1
ATOM 3430 N N . SER B 1 100 ? 3.094 10.164 11.891 1 83.81 100 SER B N 1
ATOM 3431 C CA . SER B 1 100 ? 2.52 10.141 13.227 1 83.81 100 SER B CA 1
ATOM 3432 C C . SER B 1 100 ? 2.848 11.414 13.992 1 83.81 100 SER B C 1
ATOM 3434 O O . SER B 1 100 ? 1.985 11.984 14.672 1 83.81 100 SER B O 1
ATOM 3436 N N . SER B 1 101 ? 4.086 11.812 13.914 1 81.88 101 SER B N 1
ATOM 3437 C CA . SER B 1 101 ? 4.504 13.062 14.547 1 81.88 101 SER B CA 1
ATOM 3438 C C . SER B 1 101 ? 3.729 14.25 13.992 1 81.88 101 SER B C 1
ATOM 3440 O O . SER B 1 101 ? 3.307 15.133 14.742 1 81.88 101 SER B O 1
ATOM 3442 N N . LEU B 1 102 ? 3.553 14.219 12.727 1 81.31 102 LEU B N 1
ATOM 3443 C CA . LEU B 1 102 ? 2.824 15.297 12.062 1 81.31 102 LEU B CA 1
ATOM 3444 C C . LEU B 1 102 ? 1.369 15.328 12.516 1 81.31 102 LEU B C 1
ATOM 3446 O O . LEU B 1 102 ? 0.801 16.406 12.719 1 81.31 102 LEU B O 1
ATOM 3450 N N . VAL B 1 103 ? 0.771 14.18 12.578 1 80 103 VAL B N 1
ATOM 3451 C CA . VAL B 1 103 ? -0.617 14.078 13.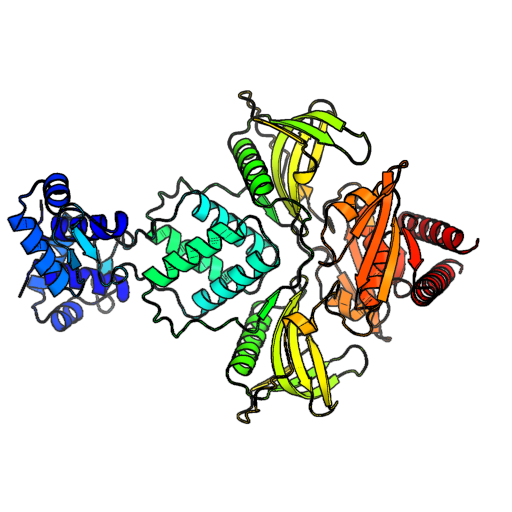016 1 80 103 VAL B CA 1
ATOM 3452 C C . VAL B 1 103 ? -0.769 14.695 14.406 1 80 103 VAL B C 1
ATOM 3454 O O . VAL B 1 103 ? -1.735 15.414 14.672 1 80 103 VAL B O 1
ATOM 3457 N N . ILE B 1 104 ? 0.163 14.438 15.266 1 75.62 104 ILE B N 1
ATOM 3458 C CA . ILE B 1 104 ? 0.151 15 16.609 1 75.62 104 ILE B CA 1
ATOM 3459 C C . ILE B 1 104 ? 0.17 16.531 16.531 1 75.62 104 ILE B C 1
ATOM 3461 O O . ILE B 1 104 ? -0.613 17.203 17.203 1 75.62 104 ILE B O 1
ATOM 3465 N N . LYS B 1 105 ? 1.024 17.047 15.711 1 73.19 105 LYS B N 1
ATOM 3466 C CA . LYS B 1 105 ? 1.155 18.484 15.547 1 73.19 105 LYS B CA 1
ATOM 3467 C C . LYS B 1 105 ? -0.12 19.094 14.969 1 73.19 105 LYS B C 1
ATOM 3469 O O . LYS B 1 105 ? -0.565 20.156 15.406 1 73.19 105 LYS B O 1
ATOM 3474 N N . ILE B 1 106 ? -0.654 18.422 13.992 1 75.88 106 ILE B N 1
ATOM 3475 C CA . ILE B 1 106 ? -1.864 18.891 13.328 1 75.88 106 ILE B CA 1
ATOM 3476 C C . ILE B 1 106 ? -3.029 18.891 14.312 1 75.88 106 ILE B C 1
ATOM 3478 O O . ILE B 1 106 ? -3.824 19.828 14.352 1 75.88 106 ILE B O 1
ATOM 3482 N N . ASN B 1 107 ? -3.148 17.797 14.961 1 70.56 107 ASN B N 1
ATOM 3483 C CA . ASN B 1 107 ? -4.203 17.703 15.969 1 70.56 107 ASN B CA 1
ATOM 3484 C C . ASN B 1 107 ? -4.078 18.812 17.016 1 70.56 107 ASN B C 1
ATOM 3486 O O . ASN B 1 107 ? -5.082 19.359 17.453 1 70.56 107 ASN B O 1
ATOM 3490 N N . ALA B 1 108 ? -2.928 19.047 17.406 1 63.47 108 ALA B N 1
ATOM 3491 C CA . ALA B 1 108 ? -2.67 20.109 18.375 1 63.47 108 ALA B CA 1
ATOM 3492 C C . ALA B 1 108 ? -3.066 21.469 17.812 1 63.47 108 ALA B C 1
ATOM 3494 O O . ALA B 1 108 ? -3.619 22.297 18.531 1 63.47 108 ALA B O 1
ATOM 3495 N N . ALA B 1 109 ? -2.75 21.625 16.609 1 64 109 ALA B N 1
ATOM 3496 C CA . ALA B 1 109 ? -3.027 22.891 15.961 1 64 109 ALA B CA 1
ATOM 3497 C C . ALA B 1 109 ? -4.527 23.094 15.75 1 64 109 ALA B C 1
ATOM 3499 O O . ALA B 1 109 ? -5.016 24.219 15.719 1 64 109 ALA B O 1
ATOM 3500 N N . ASN B 1 110 ? -5.18 22.094 15.359 1 61.75 110 ASN B N 1
ATOM 3501 C CA . ASN B 1 110 ? -6.605 22.188 15.07 1 61.75 110 ASN B CA 1
ATOM 3502 C C . ASN B 1 110 ? -7.441 22.172 16.344 1 61.75 110 ASN B C 1
ATOM 3504 O O . ASN B 1 110 ? -8.664 22.281 16.297 1 61.75 110 ASN B O 1
ATOM 3508 N N . SER B 1 111 ? -6.93 22.438 17.328 1 52.84 111 SER B N 1
ATOM 3509 C CA . SER B 1 111 ? -7.68 22.359 18.578 1 52.84 111 SER B CA 1
ATOM 3510 C C . SER B 1 111 ? -8.695 21.219 18.547 1 52.84 111 SER B C 1
ATOM 3512 O O . SER B 1 111 ? -9.867 21.422 18.875 1 52.84 111 SER B O 1
ATOM 3514 N N . ILE B 1 112 ? -8.609 20.359 17.547 1 48.88 112 ILE B N 1
ATOM 3515 C CA . ILE B 1 112 ? -9.562 19.25 17.5 1 48.88 112 ILE B CA 1
ATOM 3516 C C . ILE B 1 112 ? -9.742 18.672 18.891 1 48.88 112 ILE B C 1
ATOM 3518 O O . ILE B 1 112 ? -8.766 18.297 19.547 1 48.88 112 ILE B O 1
ATOM 3522 N N . LYS B 1 113 ? -10.828 19.188 19.469 1 43.72 113 LYS B N 1
ATOM 3523 C CA . LYS B 1 113 ? -11.258 18.516 20.688 1 43.72 113 LYS B CA 1
ATOM 3524 C C . LYS B 1 113 ? -11.102 17 20.578 1 43.72 113 LYS B C 1
ATOM 3526 O O . LYS B 1 113 ? -11.312 16.438 19.516 1 43.72 113 LYS B O 1
ATOM 3531 N N . SER B 1 114 ? -10.273 16.422 21.25 1 44.31 114 SER B N 1
ATOM 3532 C CA . SER B 1 114 ? -9.906 15.023 21.438 1 44.31 114 SER B CA 1
ATOM 3533 C C . SER B 1 114 ? -11.023 14.094 20.969 1 44.31 114 SER B C 1
ATOM 3535 O O . SER B 1 114 ? -10.758 13.008 20.453 1 44.31 114 SER B O 1
ATOM 3537 N N . ASP B 1 115 ? -12.148 14.609 21.078 1 44.03 115 ASP B N 1
ATOM 3538 C CA . ASP B 1 115 ? -13.281 13.695 20.984 1 44.03 115 ASP B CA 1
ATOM 3539 C C . ASP B 1 115 ? -13.594 13.352 19.531 1 44.03 115 ASP B C 1
ATOM 3541 O O . ASP B 1 115 ? -14.445 12.5 19.266 1 44.03 115 ASP B O 1
ATOM 3545 N N . ALA B 1 116 ? -13.227 14.25 18.625 1 47.19 116 ALA B N 1
ATOM 3546 C CA . ALA B 1 116 ? -13.578 13.953 17.25 1 47.19 116 ALA B CA 1
ATOM 3547 C C . ALA B 1 116 ? -12.609 12.945 16.641 1 47.19 116 ALA B C 1
ATOM 3549 O O . ALA B 1 116 ? -12.625 12.711 15.43 1 47.19 116 ALA B O 1
ATOM 3550 N N . GLN B 1 117 ? -11.797 12.438 17.359 1 49.12 117 GLN B N 1
ATOM 3551 C CA . GLN B 1 117 ? -10.914 11.391 16.859 1 49.12 117 GLN B CA 1
ATOM 3552 C C . GLN B 1 117 ? -11.719 10.188 16.359 1 49.12 117 GLN B C 1
ATOM 3554 O O . GLN B 1 117 ? -12.461 9.57 17.125 1 49.12 117 GLN B O 1
ATOM 3559 N N . ILE B 1 118 ? -12.18 10.312 15.117 1 50.84 118 ILE B N 1
ATOM 3560 C CA . ILE B 1 118 ? -12.719 9.086 14.539 1 50.84 118 ILE B CA 1
ATOM 3561 C C . ILE B 1 118 ? -11.859 7.895 14.961 1 50.84 118 ILE B C 1
ATOM 3563 O O . ILE B 1 118 ? -10.664 7.855 14.664 1 50.84 118 ILE B O 1
ATOM 3567 N N . ASN B 1 119 ? -12.25 7.344 16.078 1 54.78 119 ASN B N 1
ATOM 3568 C CA . ASN B 1 119 ? -11.578 6.145 16.578 1 54.78 119 ASN B CA 1
ATOM 3569 C C . ASN B 1 119 ? -11.43 5.09 15.477 1 54.78 119 ASN B C 1
ATOM 3571 O O . ASN B 1 119 ? -12.414 4.469 15.078 1 54.78 119 ASN B O 1
ATOM 3575 N N . LEU B 1 120 ? -10.43 5.285 14.633 1 62.53 120 LEU B N 1
ATOM 3576 C CA . LEU B 1 120 ? -10.109 4.203 13.703 1 62.53 120 LEU B CA 1
ATOM 3577 C C . LEU B 1 120 ? -9.609 2.975 14.453 1 62.53 120 LEU B C 1
ATOM 3579 O O . LEU B 1 120 ? -8.781 2.221 13.93 1 62.53 120 LEU B O 1
ATOM 3583 N N . TYR B 1 121 ? -10.148 2.816 15.656 1 64.12 121 TYR B N 1
ATOM 3584 C CA . TYR B 1 121 ? -9.789 1.661 16.469 1 64.12 121 TYR B CA 1
ATOM 3585 C C . TYR B 1 121 ? -10.242 0.365 15.812 1 64.12 121 TYR B C 1
ATOM 3587 O O . TYR B 1 121 ? -9.617 -0.684 16 1 64.12 121 TYR B O 1
ATOM 3595 N N . ASN B 1 122 ? -11.18 0.442 14.883 1 79.94 122 ASN B N 1
ATOM 3596 C CA . ASN B 1 122 ? -11.656 -0.784 14.258 1 79.94 122 ASN B CA 1
ATOM 3597 C C . ASN B 1 122 ? -11.344 -0.811 12.766 1 79.94 122 ASN B C 1
ATOM 3599 O O . ASN B 1 122 ? -12.188 -1.189 11.953 1 79.94 122 ASN B O 1
ATOM 3603 N N . HIS B 1 123 ? -10.18 -0.293 12.5 1 85.5 123 HIS B N 1
ATOM 3604 C CA . HIS B 1 123 ? -9.68 -0.353 11.133 1 85.5 123 HIS B CA 1
ATOM 3605 C C . HIS B 1 123 ? -8.266 -0.936 11.086 1 85.5 123 HIS B C 1
ATOM 3607 O O . HIS B 1 123 ? -7.461 -0.686 11.984 1 85.5 123 HIS B O 1
ATOM 3613 N N . MET B 1 124 ? -7.992 -1.701 10.102 1 86.38 124 MET B N 1
ATOM 3614 C CA . MET B 1 124 ? -6.672 -2.291 9.898 1 86.38 124 MET B CA 1
ATOM 3615 C C . MET B 1 124 ? -6.316 -2.336 8.414 1 86.38 124 MET B C 1
ATOM 3617 O O . MET B 1 124 ? -7.184 -2.566 7.574 1 86.38 124 MET B O 1
ATOM 3621 N N . ALA B 1 125 ? -5.156 -1.985 8.086 1 85.31 125 ALA B N 1
ATOM 3622 C CA . ALA B 1 125 ? -4.602 -2.273 6.766 1 85.31 125 ALA B CA 1
ATOM 3623 C C . ALA B 1 125 ? -3.713 -3.514 6.801 1 85.31 125 ALA B C 1
ATOM 3625 O O . ALA B 1 125 ? -2.703 -3.543 7.508 1 85.31 125 ALA B O 1
ATOM 3626 N N . LYS B 1 126 ? -4.105 -4.5 6.102 1 87.44 126 LYS B N 1
ATOM 3627 C CA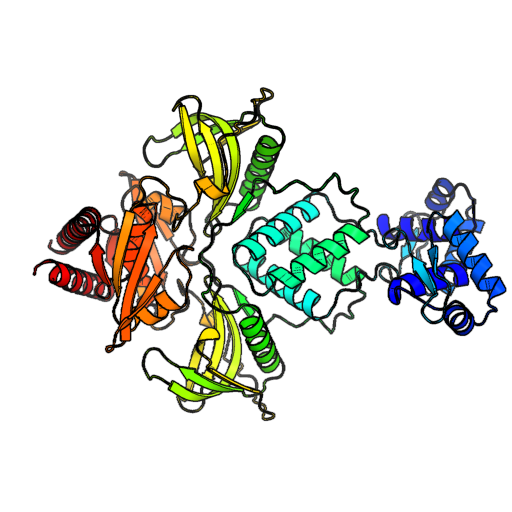 . LYS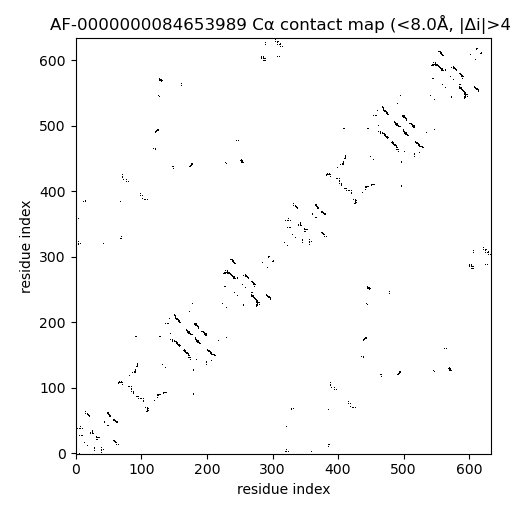 B 1 126 ? -3.309 -5.719 5.988 1 87.44 126 LYS B CA 1
ATOM 3628 C C . LYS B 1 126 ? -2.316 -5.621 4.832 1 87.44 126 LYS B C 1
ATOM 3630 O O . LYS B 1 126 ? -2.713 -5.41 3.684 1 87.44 126 LYS B O 1
ATOM 3635 N N . GLU B 1 127 ? -1.059 -5.703 5.164 1 85.56 127 GLU B N 1
ATOM 3636 C CA . GLU B 1 127 ? -0 -5.59 4.164 1 85.56 127 GLU B CA 1
ATOM 3637 C C . GLU B 1 127 ? 1.127 -6.582 4.438 1 85.56 127 GLU B C 1
ATOM 3639 O O . GLU B 1 127 ? 1.358 -6.965 5.586 1 85.56 127 GLU B O 1
ATOM 3644 N N . ILE B 1 128 ? 1.696 -6.984 3.352 1 89.56 128 ILE B N 1
ATOM 3645 C CA . ILE B 1 128 ? 2.992 -7.648 3.471 1 89.56 128 ILE B CA 1
ATOM 3646 C C . ILE B 1 128 ? 4.082 -6.605 3.703 1 89.56 128 ILE B C 1
ATOM 3648 O O . ILE B 1 128 ? 4.164 -5.609 2.98 1 89.56 128 ILE B O 1
ATOM 3652 N N . ILE B 1 129 ? 4.855 -6.836 4.688 1 89.69 129 ILE B N 1
ATOM 3653 C CA . ILE B 1 129 ? 5.797 -5.785 5.059 1 89.69 129 ILE B CA 1
ATOM 3654 C C . ILE B 1 129 ? 7.223 -6.234 4.75 1 89.69 129 ILE B C 1
ATOM 3656 O O . ILE B 1 129 ? 7.492 -7.434 4.648 1 89.69 129 ILE B O 1
ATOM 3660 N N . SER B 1 130 ? 8.094 -5.297 4.555 1 91.25 130 SER B N 1
ATOM 3661 C CA . SER B 1 130 ? 9.508 -5.578 4.332 1 91.25 130 SER B CA 1
ATOM 3662 C C . SER B 1 130 ? 10.172 -6.113 5.598 1 91.25 130 SER B C 1
ATOM 3664 O O . SER B 1 130 ? 9.891 -5.645 6.699 1 91.25 130 SER B O 1
ATOM 3666 N N . ASN B 1 131 ? 10.961 -7.094 5.402 1 91.69 131 ASN B N 1
ATOM 3667 C CA . ASN B 1 131 ? 11.719 -7.672 6.504 1 91.69 131 ASN B CA 1
ATOM 3668 C C . ASN B 1 131 ? 13.039 -6.938 6.723 1 91.69 131 ASN B C 1
ATOM 3670 O O . ASN B 1 131 ? 14.109 -7.543 6.645 1 91.69 131 ASN B O 1
ATOM 3674 N N . THR B 1 132 ? 13 -5.664 6.941 1 90.12 132 THR B N 1
ATOM 3675 C CA . THR B 1 132 ? 14.148 -4.781 7.133 1 90.12 132 THR B CA 1
ATOM 3676 C C . THR B 1 132 ? 13.898 -3.814 8.289 1 90.12 132 THR B C 1
ATOM 3678 O O . THR B 1 132 ? 12.773 -3.705 8.781 1 90.12 132 THR B O 1
ATOM 3681 N N . ASN B 1 133 ? 14.984 -3.223 8.703 1 85.94 133 ASN B N 1
ATOM 3682 C CA . ASN B 1 133 ? 14.844 -2.119 9.648 1 85.94 133 ASN B CA 1
ATOM 3683 C C . ASN B 1 133 ? 14.406 -0.836 8.945 1 85.94 133 ASN B C 1
ATOM 3685 O O . ASN B 1 133 ? 15.148 -0.276 8.141 1 85.94 133 ASN B O 1
ATOM 3689 N N . PRO B 1 134 ? 13.281 -0.397 9.25 1 84.06 134 PRO B N 1
ATOM 3690 C CA . PRO B 1 134 ? 12.734 0.745 8.516 1 84.06 134 PRO B CA 1
ATOM 3691 C C . PRO B 1 134 ? 13.578 2.006 8.672 1 84.06 134 PRO B C 1
ATOM 3693 O O . PRO B 1 134 ? 13.672 2.811 7.738 1 84.06 134 PRO B O 1
ATOM 3696 N N . ASP B 1 135 ? 14.227 2.195 9.812 1 80.94 135 ASP B N 1
ATOM 3697 C CA . ASP B 1 135 ? 15.016 3.4 10.047 1 80.94 135 ASP B CA 1
ATOM 3698 C C . ASP B 1 135 ? 16.266 3.42 9.164 1 80.94 135 ASP B C 1
ATOM 3700 O O . ASP B 1 135 ? 16.609 4.461 8.609 1 80.94 135 ASP B O 1
ATOM 3704 N N . PHE B 1 136 ? 16.844 2.285 9.07 1 87.62 136 PHE B N 1
ATOM 3705 C CA . PHE B 1 136 ? 18.016 2.188 8.219 1 87.62 136 PHE B CA 1
ATOM 3706 C C . PHE B 1 136 ? 17.641 2.338 6.75 1 87.62 136 PHE B C 1
ATOM 3708 O O . PHE B 1 136 ? 18.328 3.02 5.992 1 87.62 136 PHE B O 1
ATOM 3715 N N . GLU B 1 137 ? 16.594 1.735 6.371 1 90.19 137 GLU B N 1
ATOM 3716 C CA . GLU B 1 137 ? 16.109 1.827 4.992 1 90.19 137 GLU B CA 1
ATOM 3717 C C . GLU B 1 137 ? 15.734 3.26 4.637 1 90.19 137 GLU B C 1
ATOM 3719 O O . GLU B 1 137 ? 15.984 3.715 3.518 1 90.19 137 GLU B O 1
ATOM 3724 N N . ARG B 1 138 ? 15.141 3.879 5.578 1 86.25 138 ARG B N 1
ATOM 3725 C CA . ARG B 1 138 ? 14.734 5.266 5.379 1 86.25 138 ARG B CA 1
ATOM 3726 C C . ARG B 1 138 ? 15.938 6.152 5.094 1 86.25 138 ARG B C 1
ATOM 3728 O O . ARG B 1 138 ? 15.922 6.953 4.152 1 86.25 138 ARG B O 1
ATOM 3735 N N . LYS B 1 139 ? 16.906 6.125 5.914 1 87.12 139 LYS B N 1
ATOM 3736 C CA . LYS B 1 139 ? 18.109 6.945 5.73 1 87.12 139 LYS B CA 1
ATOM 3737 C C . LYS B 1 139 ? 18.734 6.699 4.363 1 87.12 139 LYS B C 1
ATOM 3739 O O . LYS B 1 139 ? 19.062 7.648 3.645 1 87.12 139 LYS B O 1
ATOM 3744 N N . LYS B 1 140 ? 19.016 5.387 4.09 1 94.44 140 LYS B N 1
ATOM 3745 C CA . LYS B 1 140 ? 19.594 5.02 2.797 1 94.44 140 LYS B CA 1
ATOM 3746 C C . LYS B 1 140 ? 18.75 5.578 1.646 1 94.44 140 LYS B C 1
ATOM 3748 O O . LYS B 1 140 ? 19.312 6.141 0.695 1 94.44 140 LYS B O 1
ATOM 3753 N N . PHE B 1 141 ? 17.469 5.496 1.73 1 92.25 141 PHE B N 1
ATOM 3754 C CA . PHE B 1 141 ? 16.547 5.953 0.693 1 92.25 141 PHE B CA 1
ATOM 3755 C C . PHE B 1 141 ? 16.656 7.461 0.508 1 92.25 141 PHE B C 1
ATOM 3757 O O . PHE B 1 141 ? 16.75 7.949 -0.62 1 92.25 141 PHE B O 1
ATOM 3764 N N . LEU B 1 142 ? 16.578 8.141 1.59 1 85.69 142 LEU B N 1
ATOM 3765 C CA . LEU B 1 142 ? 16.609 9.602 1.544 1 85.69 142 LEU B CA 1
ATOM 3766 C C . LEU B 1 142 ? 17.953 10.094 0.991 1 85.69 142 LEU B C 1
ATOM 3768 O O . LEU B 1 142 ? 17.984 11.047 0.209 1 85.69 142 LEU B O 1
ATOM 3772 N N . ASP B 1 143 ? 19.016 9.461 1.398 1 91.69 143 ASP B N 1
ATOM 3773 C CA . ASP B 1 143 ? 20.328 9.812 0.879 1 91.69 143 ASP B CA 1
ATOM 3774 C C . ASP B 1 143 ? 20.391 9.617 -0.634 1 91.69 143 ASP B C 1
ATOM 3776 O O . ASP B 1 143 ? 20.891 10.484 -1.357 1 91.69 143 ASP B O 1
ATOM 3780 N N . ILE B 1 144 ? 19.891 8.562 -1.046 1 94.69 144 ILE B N 1
ATOM 3781 C CA . ILE B 1 144 ? 19.922 8.242 -2.469 1 94.69 144 ILE B CA 1
ATOM 3782 C C . ILE B 1 144 ? 19 9.18 -3.236 1 94.69 144 ILE B C 1
ATOM 3784 O O . ILE B 1 144 ? 19.344 9.625 -4.336 1 94.69 144 ILE B O 1
ATOM 3788 N N . HIS B 1 145 ? 17.891 9.438 -2.705 1 90.12 145 HIS B N 1
ATOM 3789 C CA . HIS B 1 145 ? 16.969 10.359 -3.373 1 90.12 145 HIS B CA 1
ATOM 3790 C C . HIS B 1 145 ? 17.594 11.742 -3.51 1 90.12 145 HIS B C 1
ATOM 3792 O O . HIS B 1 145 ? 17.438 12.406 -4.539 1 90.12 145 HIS B O 1
ATOM 3798 N N . GLU B 1 146 ? 18.219 12.164 -2.461 1 86.44 146 GLU B N 1
ATOM 3799 C CA . GLU B 1 146 ? 18.938 13.43 -2.543 1 86.44 146 GLU B CA 1
ATOM 3800 C C . GLU B 1 146 ? 19.984 13.398 -3.656 1 86.44 146 GLU B C 1
ATOM 3802 O O . GLU B 1 146 ? 20.172 14.383 -4.371 1 86.44 146 GLU B O 1
ATOM 3807 N N . ALA B 1 147 ? 20.672 12.281 -3.756 1 94.12 147 ALA B N 1
ATOM 3808 C CA . ALA B 1 147 ? 21.641 12.117 -4.832 1 94.12 147 ALA B CA 1
ATOM 3809 C C . ALA B 1 147 ? 20.969 12.211 -6.199 1 94.12 147 ALA B C 1
ATOM 3811 O O . ALA B 1 147 ? 21.562 12.727 -7.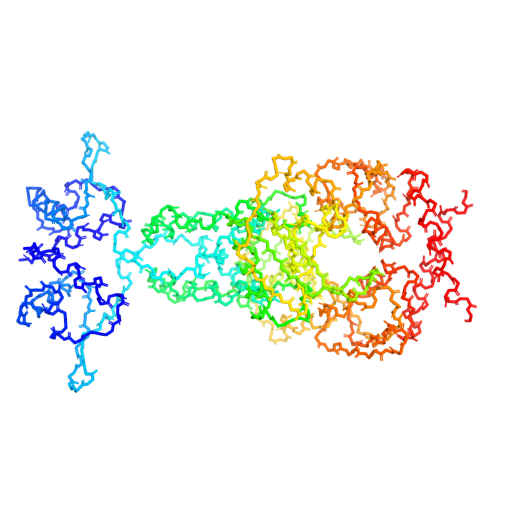152 1 94.12 147 ALA B O 1
ATOM 3812 N N . VAL B 1 148 ? 19.781 11.734 -6.355 1 92.62 148 VAL B N 1
ATOM 3813 C CA . VAL B 1 148 ? 19 11.859 -7.582 1 92.62 148 VAL B CA 1
ATOM 3814 C C . VAL B 1 148 ? 18.766 13.336 -7.906 1 92.62 148 VAL B C 1
ATOM 3816 O O . VAL B 1 148 ? 19 13.766 -9.039 1 92.62 148 VAL B O 1
ATOM 3819 N N . LEU B 1 149 ? 18.422 14.086 -6.938 1 85.38 149 LEU B N 1
ATOM 3820 C CA . LEU B 1 149 ? 18.078 15.492 -7.117 1 85.38 149 LEU B CA 1
ATOM 3821 C C . LEU B 1 149 ? 19.312 16.312 -7.469 1 85.38 149 LEU B C 1
ATOM 3823 O O . LEU B 1 149 ? 19.25 17.219 -8.305 1 85.38 149 LEU B O 1
ATOM 3827 N N . LEU B 1 150 ? 20.391 15.984 -6.836 1 88.94 150 LEU B N 1
ATOM 3828 C CA . LEU B 1 150 ? 21.609 16.75 -7.008 1 88.94 150 LEU B CA 1
ATOM 3829 C C . LEU B 1 150 ? 22.453 16.172 -8.141 1 88.94 150 LEU B C 1
ATOM 3831 O O . LEU B 1 150 ? 23.516 16.719 -8.469 1 88.94 150 LEU B O 1
ATOM 3835 N N . ARG B 1 151 ? 22.031 15.078 -8.641 1 94.12 151 ARG B N 1
ATOM 3836 C CA . ARG B 1 151 ? 22.734 14.398 -9.727 1 94.12 151 ARG B CA 1
ATOM 3837 C C . ARG B 1 151 ? 24.156 14.039 -9.32 1 94.12 151 ARG B C 1
ATOM 3839 O O . ARG B 1 151 ? 25.109 14.352 -10.031 1 94.12 151 ARG B O 1
ATOM 3846 N N . ARG B 1 152 ? 24.203 13.43 -8.203 1 97 152 ARG B N 1
ATOM 3847 C CA . ARG B 1 152 ? 25.484 12.906 -7.711 1 97 152 ARG B CA 1
ATOM 3848 C C . ARG B 1 152 ? 25.562 11.391 -7.891 1 97 152 ARG B C 1
ATOM 3850 O O . ARG B 1 152 ? 24.562 10.688 -7.699 1 97 152 ARG B O 1
ATOM 3857 N N . LYS B 1 153 ? 26.734 10.953 -8.172 1 98.5 153 LYS B N 1
ATOM 3858 C CA . LYS B 1 153 ? 26.938 9.516 -8.312 1 98.5 153 LYS B CA 1
ATOM 3859 C C . LYS B 1 153 ? 26.891 8.82 -6.953 1 98.5 153 LYS B C 1
ATOM 3861 O O . LYS B 1 153 ? 27.172 9.438 -5.922 1 98.5 153 LYS B O 1
ATOM 3866 N N . VAL B 1 154 ? 26.562 7.559 -7.012 1 98.62 154 VAL B N 1
ATOM 3867 C CA . VAL B 1 154 ? 26.516 6.766 -5.785 1 98.62 154 VAL B CA 1
ATOM 3868 C C . VAL B 1 154 ? 27.344 5.492 -5.965 1 98.62 154 VAL B C 1
ATOM 3870 O O . VAL B 1 154 ? 27.219 4.797 -6.977 1 98.62 154 VAL B O 1
ATOM 3873 N N . ARG B 1 155 ? 28.203 5.238 -5.051 1 98.75 155 ARG B N 1
ATOM 3874 C CA . ARG B 1 155 ? 28.891 3.959 -4.961 1 98.75 155 ARG B CA 1
ATOM 3875 C C . ARG B 1 155 ? 28.172 3.008 -4.016 1 98.75 155 ARG B C 1
ATOM 3877 O O . ARG B 1 155 ? 27.906 3.355 -2.861 1 98.75 155 ARG B O 1
ATOM 3884 N N . ILE B 1 156 ? 27.828 1.821 -4.543 1 98.38 156 ILE B N 1
ATOM 3885 C CA . ILE B 1 156 ? 27.094 0.883 -3.701 1 98.38 156 ILE B CA 1
ATOM 3886 C C . ILE B 1 156 ? 27.781 -0.48 -3.725 1 98.38 156 ILE B C 1
ATOM 3888 O O . ILE B 1 156 ? 28.328 -0.892 -4.754 1 98.38 156 ILE B O 1
ATOM 3892 N N . ASP B 1 157 ? 27.844 -1.086 -2.594 1 98.31 157 ASP B N 1
ATOM 3893 C CA . ASP B 1 157 ? 28.047 -2.527 -2.512 1 98.31 157 ASP B CA 1
ATOM 3894 C C . ASP B 1 157 ? 26.734 -3.285 -2.562 1 98.31 157 ASP B C 1
ATOM 3896 O O . ASP B 1 157 ? 26 -3.324 -1.573 1 98.31 157 ASP B O 1
ATOM 3900 N N . TYR B 1 158 ? 26.5 -3.92 -3.729 1 97.62 158 TYR B N 1
ATOM 3901 C CA . TYR B 1 158 ? 25.156 -4.395 -4.035 1 97.62 158 TYR B CA 1
ATOM 3902 C C . TYR B 1 158 ? 25.141 -5.902 -4.25 1 97.62 158 TYR B C 1
ATOM 3904 O O . TYR B 1 158 ? 26.016 -6.441 -4.945 1 97.62 158 TYR B O 1
ATOM 3912 N N . THR B 1 159 ? 24.172 -6.574 -3.658 1 95.62 159 THR B N 1
ATOM 3913 C CA . THR B 1 159 ? 23.969 -8 -3.875 1 95.62 159 THR B CA 1
ATOM 3914 C C . THR B 1 159 ? 22.844 -8.25 -4.871 1 95.62 159 THR B C 1
ATOM 3916 O O . THR B 1 159 ? 21.656 -8.234 -4.5 1 95.62 159 THR B O 1
ATOM 3919 N N . SER B 1 160 ? 23.203 -8.516 -6.031 1 93.12 160 SER B N 1
ATOM 3920 C CA . SER B 1 160 ? 22.219 -8.82 -7.07 1 93.12 160 SER B CA 1
ATOM 3921 C C . SER B 1 160 ? 21.766 -10.273 -6.992 1 93.12 160 SER B C 1
ATOM 3923 O O . SER B 1 160 ? 22.5 -11.141 -6.512 1 93.12 160 SER B O 1
ATOM 3925 N N . LEU B 1 161 ? 20.625 -10.586 -7.508 1 90.94 161 LEU B N 1
ATOM 3926 C CA . LEU B 1 161 ? 20.109 -11.945 -7.555 1 90.94 161 LEU B CA 1
ATOM 3927 C C . LEU B 1 161 ? 20.891 -12.789 -8.562 1 90.94 161 LEU B C 1
ATOM 3929 O O . LEU B 1 161 ? 21.047 -14 -8.383 1 90.94 161 LEU B O 1
ATOM 3933 N N . ASN B 1 162 ? 21.406 -12.156 -9.5 1 85.94 162 ASN B N 1
ATOM 3934 C CA . ASN B 1 162 ? 22.016 -12.867 -10.617 1 85.94 162 ASN B CA 1
ATOM 3935 C C . ASN B 1 162 ? 23.531 -12.922 -10.492 1 85.94 162 ASN B C 1
ATOM 3937 O O . ASN B 1 162 ? 24.141 -13.961 -10.75 1 85.94 162 ASN B O 1
ATOM 3941 N N . SER B 1 163 ? 24.141 -11.82 -10.016 1 86 163 SER B N 1
ATOM 3942 C CA . SER B 1 163 ? 25.594 -11.719 -10.133 1 86 163 SER B CA 1
ATOM 3943 C C . SER B 1 163 ? 26.266 -11.695 -8.766 1 86 163 SER B C 1
ATOM 3945 O O . SER B 1 163 ? 27.484 -11.641 -8.672 1 86 163 SER B O 1
ATOM 3947 N N . GLY B 1 164 ? 25.5 -11.75 -7.738 1 90.06 164 GLY B N 1
ATOM 3948 C CA . GLY B 1 164 ? 26.078 -11.742 -6.406 1 90.06 164 GLY B CA 1
ATOM 3949 C C . GLY B 1 164 ? 26.484 -10.352 -5.938 1 90.06 164 GLY B C 1
ATOM 3950 O O . GLY B 1 164 ? 25.969 -9.352 -6.426 1 90.06 164 GLY B O 1
ATOM 3951 N N . ARG B 1 165 ? 27.469 -10.344 -5.012 1 93.88 165 ARG B N 1
ATOM 3952 C CA . ARG B 1 165 ? 27.859 -9.086 -4.387 1 93.88 165 ARG B CA 1
ATOM 3953 C C . ARG B 1 165 ? 28.969 -8.398 -5.184 1 93.88 165 ARG B C 1
ATOM 3955 O O . ARG B 1 165 ? 30.031 -8.977 -5.398 1 93.88 165 ARG B O 1
ATOM 3962 N N . LYS B 1 166 ? 28.688 -7.156 -5.559 1 96.56 166 LYS B N 1
ATOM 3963 C CA . LYS B 1 166 ? 29.656 -6.359 -6.293 1 96.56 166 LYS B CA 1
ATOM 3964 C C . LYS B 1 166 ? 29.547 -4.879 -5.941 1 96.56 166 LYS B C 1
ATOM 3966 O O . LYS B 1 166 ? 28.453 -4.402 -5.609 1 96.56 166 LYS B O 1
ATOM 3971 N N . THR B 1 167 ? 30.656 -4.273 -6.094 1 97.44 167 THR B N 1
ATOM 3972 C CA . THR B 1 167 ? 30.641 -2.818 -5.957 1 97.44 167 THR B CA 1
ATOM 3973 C C . THR B 1 167 ? 30.312 -2.156 -7.293 1 97.44 167 THR B C 1
ATOM 3975 O O . THR B 1 167 ? 30.859 -2.537 -8.336 1 97.44 167 THR B O 1
ATOM 3978 N N . ARG B 1 168 ? 29.438 -1.155 -7.262 1 96.81 168 ARG B N 1
ATOM 3979 C CA . ARG B 1 168 ? 28.969 -0.463 -8.461 1 96.81 168 ARG B CA 1
ATOM 3980 C C . ARG B 1 168 ? 28.984 1.049 -8.258 1 96.81 168 ARG B C 1
ATOM 3982 O O . ARG B 1 168 ? 28.703 1.532 -7.152 1 96.81 168 ARG B O 1
ATOM 3989 N N . ILE B 1 169 ? 29.312 1.692 -9.297 1 98.56 169 ILE B N 1
ATOM 3990 C CA . ILE B 1 169 ? 29.047 3.125 -9.367 1 98.56 169 ILE B CA 1
ATOM 3991 C C . ILE B 1 169 ? 27.812 3.385 -10.234 1 98.56 169 ILE B C 1
ATOM 3993 O O . ILE B 1 169 ? 27.766 2.961 -11.391 1 98.56 169 ILE B O 1
ATOM 3997 N N . VAL B 1 170 ? 26.875 4.164 -9.68 1 98.62 170 VAL B N 1
ATOM 3998 C CA . VAL B 1 170 ? 25.594 4.344 -10.359 1 98.62 170 VAL B CA 1
ATOM 3999 C C . VAL B 1 170 ? 25.25 5.832 -10.422 1 98.62 170 VAL B C 1
ATOM 4001 O O . VAL B 1 170 ? 25.469 6.57 -9.461 1 98.62 170 VAL B O 1
ATOM 4004 N N . ARG B 1 171 ? 24.812 6.27 -11.547 1 98.5 171 ARG B N 1
ATOM 4005 C CA . ARG B 1 171 ? 24.141 7.559 -11.695 1 98.5 171 ARG B CA 1
ATOM 4006 C C . ARG B 1 171 ? 22.656 7.441 -11.414 1 98.5 171 ARG B C 1
ATOM 4008 O O . ARG B 1 171 ? 21.891 7 -12.273 1 98.5 171 ARG B O 1
ATOM 4015 N N . PRO B 1 172 ? 22.219 7.789 -10.195 1 97.81 172 PRO B N 1
ATOM 4016 C CA . PRO B 1 172 ? 20.797 7.609 -9.859 1 97.81 172 PRO B CA 1
ATOM 4017 C C . PRO B 1 172 ? 19.891 8.602 -10.578 1 97.81 172 PRO B C 1
ATOM 4019 O O . PRO B 1 172 ? 20.203 9.789 -10.648 1 97.81 172 PRO B O 1
ATOM 4022 N N . TYR B 1 173 ? 18.766 8.117 -11.102 1 95.69 173 TYR B N 1
ATOM 4023 C CA . TYR B 1 173 ? 17.859 8.93 -11.898 1 95.69 173 TYR B CA 1
ATOM 4024 C C . TYR B 1 173 ? 16.547 9.148 -11.18 1 95.69 173 TYR B C 1
ATOM 4026 O O . TYR B 1 173 ? 15.922 10.211 -11.305 1 95.69 173 TYR B O 1
ATOM 4034 N N . ALA B 1 174 ? 16.047 8.133 -10.516 1 94.44 174 ALA B N 1
ATOM 4035 C CA . ALA B 1 174 ? 14.75 8.195 -9.852 1 94.44 174 ALA B CA 1
ATOM 4036 C C . ALA B 1 174 ? 14.672 7.176 -8.719 1 94.44 174 ALA B C 1
ATOM 4038 O O . ALA B 1 174 ? 15.477 6.242 -8.648 1 94.44 174 ALA B O 1
ATOM 4039 N N . THR B 1 175 ? 13.773 7.414 -7.836 1 93.31 175 THR B N 1
ATOM 4040 C CA . THR B 1 175 ? 13.453 6.438 -6.797 1 93.31 175 THR B CA 1
ATOM 4041 C C . THR B 1 175 ? 12.062 5.848 -7.02 1 93.31 175 THR B C 1
ATOM 4043 O O . THR B 1 175 ? 11.211 6.469 -7.66 1 93.31 175 THR B O 1
ATOM 4046 N N . LEU B 1 176 ? 11.898 4.59 -6.547 1 92.75 176 LEU B N 1
ATOM 4047 C CA . LEU B 1 176 ? 10.656 3.848 -6.742 1 92.75 176 LEU B CA 1
ATOM 4048 C C . LEU B 1 176 ? 10.258 3.109 -5.469 1 92.75 176 LEU B C 1
ATOM 4050 O O . LEU B 1 176 ? 11.117 2.701 -4.688 1 92.75 176 LEU B O 1
ATOM 4054 N N . GLU B 1 177 ? 8.992 3.029 -5.293 1 91.25 177 GLU B N 1
ATOM 4055 C CA . GLU B 1 177 ? 8.422 2.139 -4.285 1 91.25 177 GLU B CA 1
ATOM 4056 C C . GLU B 1 177 ? 7.477 1.122 -4.914 1 91.25 177 GLU B C 1
ATOM 4058 O O . GLU B 1 177 ? 6.691 1.464 -5.805 1 91.25 177 GLU B O 1
ATOM 4063 N N . TYR B 1 178 ? 7.574 -0.127 -4.531 1 92.19 178 TYR B N 1
ATOM 4064 C CA . TYR B 1 178 ? 6.734 -1.211 -5.031 1 92.19 178 TYR B CA 1
ATOM 4065 C C . TYR B 1 178 ? 6.516 -2.27 -3.959 1 92.19 178 TYR B C 1
ATOM 4067 O O . TYR B 1 178 ? 7.473 -2.814 -3.408 1 92.19 178 TYR B O 1
ATOM 4075 N N . LYS B 1 179 ? 5.27 -2.504 -3.695 1 90.62 179 LYS B N 1
ATOM 4076 C CA . LYS B 1 179 ? 4.887 -3.477 -2.678 1 90.62 179 LYS B CA 1
ATOM 4077 C C . LYS B 1 179 ? 5.637 -3.23 -1.372 1 90.62 179 LYS B C 1
ATOM 4079 O O . LYS B 1 179 ? 6.219 -4.152 -0.8 1 90.62 179 LYS B O 1
ATOM 4084 N N . ASN B 1 180 ? 5.746 -2.016 -0.996 1 87.75 180 ASN B N 1
ATOM 4085 C CA . ASN B 1 180 ? 6.32 -1.548 0.26 1 87.75 180 ASN B CA 1
ATOM 4086 C C . ASN B 1 180 ? 7.84 -1.69 0.266 1 87.75 180 ASN B C 1
ATOM 4088 O O . ASN B 1 180 ? 8.477 -1.556 1.312 1 87.75 180 ASN B O 1
ATOM 4092 N N . ASP B 1 181 ? 8.422 -2.01 -0.829 1 93 181 ASP B N 1
ATOM 4093 C CA . ASP B 1 181 ? 9.875 -2.043 -0.973 1 93 181 ASP B CA 1
ATOM 4094 C C . ASP B 1 181 ? 10.383 -0.812 -1.723 1 93 181 ASP B C 1
ATOM 4096 O O . ASP B 1 181 ? 9.648 -0.211 -2.508 1 93 181 ASP B O 1
ATOM 4100 N N . LEU B 1 182 ? 11.602 -0.519 -1.44 1 93.69 182 LEU B N 1
ATOM 4101 C CA . LEU B 1 182 ? 12.188 0.693 -2.004 1 93.69 182 LEU B CA 1
ATOM 4102 C C . LEU B 1 182 ? 13.266 0.353 -3.027 1 93.69 182 LEU B C 1
ATOM 4104 O O . LEU B 1 182 ? 14.039 -0.583 -2.826 1 93.69 182 LEU B O 1
ATOM 4108 N N . TYR B 1 183 ? 13.234 1.123 -4.078 1 96.19 183 TYR B N 1
ATOM 4109 C CA . TYR B 1 183 ? 14.195 0.965 -5.164 1 96.19 183 TYR B CA 1
ATOM 4110 C C . TYR B 1 183 ? 14.734 2.316 -5.617 1 96.19 183 TYR B C 1
ATOM 4112 O O . TYR B 1 183 ? 14.148 3.359 -5.316 1 96.19 183 TYR B O 1
ATOM 4120 N N . PHE B 1 184 ? 15.805 2.26 -6.293 1 96.62 184 PHE B N 1
ATOM 4121 C CA . PHE B 1 184 ? 16.156 3.379 -7.16 1 96.62 184 PHE B CA 1
ATOM 4122 C C . PHE B 1 184 ? 16.625 2.885 -8.523 1 96.62 184 PHE B C 1
ATOM 4124 O O . PHE B 1 184 ? 17.094 1.751 -8.656 1 96.62 184 PHE B O 1
ATOM 4131 N N . ILE B 1 185 ? 16.344 3.729 -9.531 1 97.19 185 ILE B N 1
ATOM 4132 C CA . ILE B 1 185 ? 16.734 3.477 -10.914 1 97.19 185 ILE B CA 1
ATOM 4133 C C . ILE B 1 185 ? 17.906 4.371 -11.297 1 97.19 185 ILE B C 1
ATOM 4135 O O . ILE B 1 185 ? 17.906 5.566 -10.992 1 97.19 185 ILE B O 1
ATOM 4139 N N . GLY B 1 186 ? 18.844 3.762 -11.969 1 97.5 186 GLY B N 1
ATOM 4140 C CA . GLY B 1 186 ? 19.969 4.57 -12.391 1 97.5 186 GLY B CA 1
ATOM 4141 C C . GLY B 1 186 ? 20.859 3.873 -13.406 1 97.5 186 GLY B C 1
ATOM 4142 O O . GLY B 1 186 ? 20.688 2.678 -13.664 1 97.5 186 GLY B O 1
ATOM 4143 N N . PHE B 1 187 ? 21.75 4.633 -13.961 1 98.06 187 PHE B N 1
ATOM 4144 C CA . PHE B 1 187 ? 22.703 4.133 -14.93 1 98.06 187 PHE B CA 1
ATOM 4145 C C . PHE B 1 187 ? 23.922 3.547 -14.234 1 98.06 187 PHE B C 1
ATOM 4147 O O . PHE B 1 187 ? 24.672 4.266 -13.555 1 98.06 187 PHE B O 1
ATOM 4154 N N . CYS B 1 188 ? 24.078 2.273 -14.344 1 97.62 188 CYS B N 1
ATOM 4155 C CA . CYS B 1 188 ? 25.25 1.592 -13.805 1 97.62 188 CYS B CA 1
ATOM 4156 C C . CYS B 1 188 ? 26.453 1.734 -14.75 1 97.62 188 CYS B C 1
ATOM 4158 O O . CYS B 1 188 ? 26.422 1.236 -15.875 1 97.62 188 CYS B O 1
ATOM 4160 N N . GLU B 1 189 ? 27.469 2.234 -14.289 1 97.44 189 GLU B N 1
ATOM 4161 C CA . GLU B 1 189 ? 28.609 2.551 -15.164 1 97.44 189 GLU B CA 1
ATOM 4162 C C . GLU B 1 189 ? 29.312 1.281 -15.625 1 97.44 189 GLU B C 1
ATOM 4164 O O . GLU B 1 189 ? 29.734 1.182 -16.781 1 97.44 189 GLU B O 1
ATOM 4169 N N . SER B 1 190 ? 29.484 0.328 -14.742 1 95.81 190 SER B N 1
ATOM 4170 C CA . SER B 1 190 ? 30.188 -0.907 -15.086 1 95.81 190 SER B CA 1
ATOM 4171 C C . SER B 1 190 ? 29.391 -1.729 -16.094 1 95.81 190 SER B C 1
ATOM 4173 O O . SER B 1 190 ? 29.969 -2.354 -16.984 1 95.81 190 SER B O 1
ATOM 4175 N N . LYS B 1 191 ? 28.062 -1.718 -16.016 1 95.75 191 LYS B N 1
ATOM 4176 C CA . LYS B 1 191 ? 27.203 -2.5 -16.906 1 95.75 191 LYS B CA 1
ATOM 4177 C C . LYS B 1 191 ? 26.75 -1.665 -18.094 1 95.75 191 LYS B C 1
ATOM 4179 O O . LYS B 1 191 ? 26.219 -2.205 -19.078 1 95.75 191 LYS B O 1
ATOM 4184 N N . GLU B 1 192 ? 26.875 -0.42 -18 1 96.69 192 GLU B N 1
ATOM 4185 C CA . GLU B 1 192 ? 26.531 0.529 -19.062 1 96.69 192 GLU B CA 1
ATOM 4186 C C . GLU B 1 192 ? 25.078 0.41 -19.453 1 96.69 192 GLU B C 1
ATOM 4188 O O . GLU B 1 192 ? 24.75 0.342 -20.641 1 96.69 192 GLU B O 1
ATOM 4193 N N . LYS B 1 193 ? 24.234 0.363 -18.531 1 95.62 193 LYS B N 1
ATOM 4194 C CA . LYS B 1 193 ? 22.797 0.324 -18.766 1 95.62 193 LYS B CA 1
ATOM 4195 C C . LYS B 1 193 ? 22.031 0.784 -17.531 1 95.62 193 LYS B C 1
ATOM 4197 O O . LYS B 1 193 ? 22.594 0.867 -16.438 1 95.62 193 LYS B O 1
ATOM 4202 N N . ILE B 1 194 ? 20.828 1.161 -17.766 1 96.5 194 ILE B N 1
ATOM 4203 C CA . ILE B 1 194 ? 19.938 1.565 -16.672 1 96.5 194 ILE B CA 1
ATOM 4204 C C . ILE B 1 194 ? 19.391 0.328 -15.969 1 96.5 194 ILE B C 1
ATOM 4206 O O . ILE B 1 194 ? 18.875 -0.587 -16.609 1 96.5 194 ILE B O 1
ATOM 4210 N N . LEU B 1 195 ? 19.531 0.349 -14.641 1 96.38 195 LEU B N 1
ATOM 4211 C CA . LEU B 1 195 ? 19.094 -0.787 -13.836 1 96.38 195 LEU B CA 1
ATOM 4212 C C . LEU B 1 195 ? 18.266 -0.321 -12.641 1 96.38 195 LEU B C 1
ATOM 4214 O O . LEU B 1 195 ? 18.312 0.854 -12.273 1 96.38 195 LEU B O 1
ATOM 4218 N N . ASP B 1 196 ? 17.5 -1.285 -12.141 1 96.56 196 ASP B N 1
ATOM 4219 C CA . ASP B 1 196 ? 16.812 -1.1 -10.859 1 96.56 196 ASP B CA 1
ATOM 4220 C C . ASP B 1 196 ? 17.625 -1.706 -9.711 1 96.56 196 ASP B C 1
ATOM 4222 O O . ASP B 1 196 ? 18.078 -2.848 -9.805 1 96.56 196 ASP B O 1
ATOM 4226 N N . PHE B 1 197 ? 17.75 -0.945 -8.703 1 97.56 197 PHE B N 1
ATOM 4227 C CA . PHE B 1 197 ? 18.453 -1.423 -7.512 1 97.56 197 PHE B CA 1
ATOM 4228 C C . PHE B 1 197 ? 17.531 -1.414 -6.301 1 97.56 197 PHE B C 1
ATOM 4230 O O . PHE B 1 197 ? 17 -0.367 -5.926 1 97.56 197 PHE B O 1
ATOM 4237 N N . LYS B 1 198 ? 17.359 -2.576 -5.738 1 97.31 198 LYS B N 1
ATOM 4238 C CA . LYS B 1 198 ? 16.594 -2.652 -4.5 1 97.31 198 LYS B CA 1
ATOM 4239 C C . LYS B 1 198 ? 17.406 -2.156 -3.314 1 97.31 198 LYS B C 1
ATOM 4241 O O . LYS B 1 198 ? 18.547 -2.605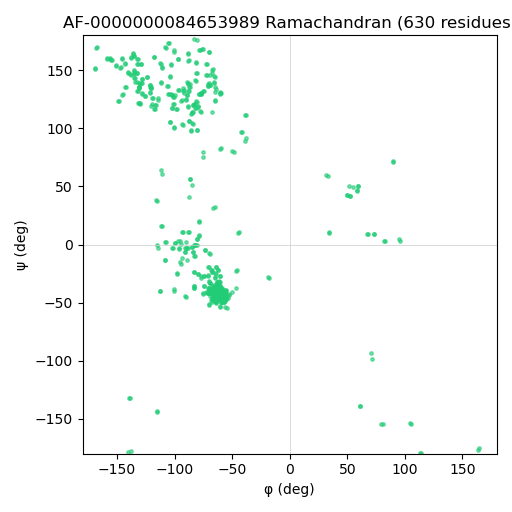 -3.105 1 97.31 198 LYS B O 1
ATOM 4246 N N . ILE B 1 199 ? 16.891 -1.346 -2.539 1 96.75 199 ILE B N 1
ATOM 4247 C CA . ILE B 1 199 ? 17.656 -0.621 -1.522 1 96.75 199 ILE B CA 1
ATOM 4248 C C . ILE B 1 199 ? 18.094 -1.586 -0.427 1 96.75 199 ILE B C 1
ATOM 4250 O O . ILE B 1 199 ? 19.219 -1.477 0.084 1 96.75 199 ILE B O 1
ATOM 4254 N N . CYS B 1 200 ? 17.219 -2.588 -0.062 1 95.81 200 CYS B N 1
ATOM 4255 C CA . CYS B 1 200 ? 17.562 -3.482 1.041 1 95.81 200 CYS B CA 1
ATOM 4256 C C . CYS B 1 200 ? 18.703 -4.418 0.663 1 95.81 200 CYS B C 1
ATOM 4258 O O . CYS B 1 200 ? 19.281 -5.078 1.527 1 95.81 200 CYS B O 1
ATOM 4260 N N . ARG B 1 201 ? 19.141 -4.449 -0.556 1 97.12 201 ARG B N 1
ATOM 4261 C CA . ARG B 1 201 ? 20.234 -5.297 -1.007 1 97.12 201 ARG B CA 1
ATOM 4262 C C . ARG B 1 201 ? 21.531 -4.512 -1.098 1 97.12 201 ARG B C 1
ATOM 4264 O O . ARG B 1 201 ? 22.562 -5.039 -1.536 1 97.12 201 ARG B O 1
ATOM 4271 N N . ILE B 1 202 ? 21.453 -3.285 -0.754 1 97.44 202 ILE B N 1
ATOM 4272 C CA . ILE B 1 202 ? 22.656 -2.457 -0.645 1 97.44 202 ILE B CA 1
ATOM 4273 C C . ILE B 1 202 ? 23.297 -2.648 0.729 1 97.44 202 ILE B C 1
ATOM 4275 O O . ILE B 1 202 ? 22.75 -2.205 1.741 1 97.44 202 ILE B O 1
ATOM 4279 N N . ASN B 1 203 ? 24.391 -3.186 0.73 1 95.75 203 ASN B N 1
ATOM 4280 C CA . ASN B 1 203 ? 25.078 -3.5 1.977 1 95.75 203 ASN B CA 1
ATOM 4281 C C . ASN B 1 203 ? 25.828 -2.291 2.52 1 95.75 203 ASN B C 1
ATOM 4283 O O . ASN B 1 203 ? 26 -2.156 3.732 1 95.75 203 ASN B O 1
ATOM 4287 N N . ASP B 1 204 ? 26.344 -1.553 1.639 1 97.06 204 ASP B N 1
ATOM 4288 C CA . ASP B 1 204 ? 27.062 -0.318 1.935 1 97.06 204 ASP B CA 1
ATOM 4289 C C . ASP B 1 204 ? 26.938 0.679 0.784 1 97.06 204 ASP B C 1
ATOM 4291 O O . ASP B 1 204 ? 26.688 0.288 -0.358 1 97.06 204 ASP B O 1
ATOM 4295 N N . TYR B 1 205 ? 27.062 1.993 1.162 1 98.12 205 TYR B N 1
ATOM 4296 C CA . TYR B 1 205 ? 26.938 2.99 0.105 1 98.12 205 TYR B CA 1
ATOM 4297 C C . TYR B 1 205 ? 27.672 4.27 0.467 1 98.12 205 TYR B C 1
ATOM 4299 O O . TYR B 1 205 ? 28 4.504 1.636 1 98.12 205 TYR B O 1
ATOM 4307 N N . GLU B 1 206 ? 27.969 4.996 -0.523 1 98.25 206 GLU B N 1
ATOM 4308 C CA . GLU B 1 206 ? 28.578 6.312 -0.405 1 98.25 206 GLU B CA 1
ATOM 4309 C C . GLU B 1 206 ? 28.078 7.254 -1.497 1 98.25 206 GLU B C 1
ATOM 4311 O O . GLU B 1 206 ? 28.094 6.906 -2.68 1 98.25 206 GLU B O 1
ATOM 4316 N N . ILE B 1 207 ? 27.656 8.414 -1.031 1 97.81 207 ILE B N 1
ATOM 4317 C CA . ILE B 1 207 ? 27.312 9.445 -2.006 1 97.81 207 ILE B CA 1
ATOM 4318 C C . ILE B 1 207 ? 28.578 10.172 -2.445 1 97.81 207 ILE B C 1
ATOM 4320 O O . ILE B 1 207 ? 29.281 10.773 -1.624 1 97.81 207 ILE B O 1
ATOM 4324 N N . LEU B 1 208 ? 28.797 10.117 -3.664 1 98.12 208 LEU B N 1
ATOM 4325 C CA . LEU B 1 208 ? 30.047 10.703 -4.168 1 98.12 208 LEU B CA 1
ATOM 4326 C C . LEU B 1 208 ? 29.859 12.18 -4.484 1 98.12 208 LEU B C 1
ATOM 4328 O O . LEU B 1 208 ? 28.734 12.648 -4.664 1 98.12 208 LEU B O 1
ATOM 4332 N N . ASN B 1 209 ? 30.969 12.883 -4.629 1 96.5 209 ASN B N 1
ATOM 4333 C CA . ASN B 1 209 ? 30.938 14.305 -4.984 1 96.5 209 ASN B CA 1
ATOM 4334 C C . ASN B 1 209 ? 30.797 14.5 -6.492 1 96.5 209 ASN B C 1
ATOM 4336 O O . ASN B 1 209 ? 30.344 15.555 -6.945 1 96.5 209 ASN B O 1
ATOM 4340 N N . GLU B 1 210 ? 31.188 13.539 -7.199 1 97.25 210 GLU B N 1
ATOM 4341 C CA . GLU B 1 210 ? 31.094 13.617 -8.656 1 97.25 210 GLU B CA 1
ATOM 4342 C C . GLU B 1 210 ? 29.656 13.703 -9.125 1 97.25 210 GLU B C 1
ATOM 4344 O O . GLU B 1 210 ? 28.797 12.93 -8.672 1 97.25 210 GLU B O 1
ATOM 4349 N N . THR B 1 211 ? 29.438 14.617 -10.039 1 96.88 211 THR B N 1
ATOM 4350 C CA . THR B 1 211 ? 28.094 14.805 -10.594 1 96.88 211 THR B CA 1
ATOM 4351 C C . THR B 1 211 ? 28.031 14.266 -12.023 1 96.88 211 THR B C 1
ATOM 4353 O O . THR B 1 211 ? 29.031 13.836 -12.586 1 96.88 211 THR B O 1
ATOM 4356 N N . PHE B 1 212 ? 26.828 14.18 -12.539 1 97 212 PHE B N 1
ATOM 4357 C CA . PHE B 1 212 ? 26.594 13.766 -13.922 1 97 212 PHE B CA 1
ATOM 4358 C C . PHE B 1 212 ? 25.516 14.633 -14.57 1 97 212 PHE B C 1
ATOM 4360 O O . PHE B 1 212 ? 24.766 15.32 -13.883 1 97 212 PHE B O 1
ATOM 4367 N N . GLU B 1 213 ? 25.516 14.609 -15.867 1 93.75 213 GLU B N 1
ATOM 4368 C CA . GLU B 1 213 ? 24.531 15.375 -16.609 1 93.75 213 GLU B CA 1
ATOM 4369 C C . GLU B 1 213 ? 23.188 14.641 -16.688 1 93.75 213 GLU B C 1
ATOM 4371 O O . GLU B 1 213 ? 23.156 13.414 -16.766 1 93.75 213 GLU B O 1
ATOM 4376 N N . LYS B 1 214 ? 22.25 15.43 -16.703 1 88.19 214 LYS B N 1
ATOM 4377 C CA . LYS B 1 214 ? 20.906 14.867 -16.828 1 88.19 214 LYS B CA 1
ATOM 4378 C C . LYS B 1 214 ? 20.75 14.078 -18.125 1 88.19 214 LYS B C 1
ATOM 4380 O O . LYS B 1 214 ? 21.156 14.547 -19.203 1 88.19 214 LYS B O 1
ATOM 4385 N N . ASP B 1 215 ? 20.281 12.938 -18 1 91.25 215 ASP B N 1
ATOM 4386 C CA . ASP B 1 215 ? 19.938 12.148 -19.172 1 91.25 215 ASP B CA 1
ATOM 4387 C C . ASP B 1 215 ? 18.531 12.508 -19.688 1 91.25 215 ASP B C 1
ATOM 4389 O O . ASP B 1 215 ? 17.531 12.047 -19.141 1 91.25 215 ASP B O 1
ATOM 4393 N N . GLU B 1 216 ? 18.406 13.211 -20.688 1 87.94 216 GLU B N 1
ATOM 4394 C CA . GLU B 1 216 ? 17.141 13.734 -21.203 1 87.94 216 GLU B CA 1
ATOM 4395 C C . GLU B 1 216 ? 16.281 12.617 -21.781 1 87.94 216 GLU B C 1
ATOM 4397 O O . GLU B 1 216 ? 15.062 12.789 -21.938 1 87.94 216 GLU B O 1
ATOM 4402 N N . SER B 1 217 ? 16.953 11.609 -22.047 1 90.81 217 SER B N 1
ATOM 4403 C CA . SER B 1 217 ? 16.203 10.523 -22.656 1 90.81 217 SER B CA 1
ATOM 4404 C C . SER B 1 217 ? 15.492 9.68 -21.609 1 90.81 217 SER B C 1
ATOM 4406 O O . SER B 1 217 ? 14.617 8.875 -21.938 1 90.81 217 SER B O 1
ATOM 4408 N N . PHE B 1 218 ? 15.797 9.898 -20.406 1 92.94 218 PHE B N 1
ATOM 4409 C CA . PHE B 1 218 ? 15.203 9.094 -19.344 1 92.94 218 PHE B CA 1
ATOM 4410 C C . PHE B 1 218 ? 13.898 9.711 -18.859 1 92.94 218 PHE B C 1
ATOM 4412 O O . PHE B 1 218 ? 13.836 10.914 -18.578 1 92.94 218 PHE B O 1
ATOM 4419 N N . SER B 1 219 ? 12.898 8.906 -18.828 1 91 219 SER B N 1
ATOM 4420 C CA . SER B 1 219 ? 11.609 9.234 -18.234 1 91 219 SER B CA 1
ATOM 4421 C C . SER B 1 219 ? 11.125 8.125 -17.312 1 91 219 SER B C 1
ATOM 4423 O O . SER B 1 219 ? 10.984 6.977 -17.734 1 91 219 SER B O 1
ATOM 4425 N N . LEU B 1 220 ? 10.906 8.461 -16.094 1 91.06 220 LEU B N 1
ATOM 4426 C CA . LEU B 1 220 ? 10.453 7.484 -15.109 1 91.06 220 LEU B CA 1
ATOM 4427 C C . LEU B 1 220 ? 9.117 6.871 -15.531 1 91.06 220 LEU B C 1
ATOM 4429 O O . LEU B 1 220 ? 8.938 5.656 -15.453 1 91.06 220 LEU B O 1
ATOM 4433 N N . LYS B 1 221 ? 8.234 7.688 -16.016 1 88 221 LYS B N 1
ATOM 4434 C CA . LYS B 1 221 ? 6.934 7.227 -16.484 1 88 221 LYS B CA 1
ATOM 4435 C C . LYS B 1 221 ? 7.082 6.23 -17.625 1 88 221 LYS B C 1
ATOM 4437 O O . LYS B 1 221 ? 6.445 5.176 -17.625 1 88 221 LYS B O 1
ATOM 4442 N N . LYS B 1 222 ? 7.906 6.551 -18.516 1 91.5 222 LYS B N 1
ATOM 4443 C CA . LYS B 1 222 ? 8.125 5.676 -19.672 1 91.5 222 LYS B CA 1
ATOM 4444 C C . LYS B 1 222 ? 8.812 4.379 -19.25 1 91.5 222 LYS B C 1
ATOM 4446 O O . LYS B 1 222 ? 8.508 3.307 -19.766 1 91.5 222 LYS B O 1
ATOM 4451 N N . SER B 1 223 ? 9.75 4.57 -18.344 1 93.56 223 SER B N 1
ATOM 4452 C CA . SER B 1 223 ? 10.508 3.414 -17.875 1 93.56 223 SER B CA 1
ATOM 4453 C C . SER B 1 223 ? 9.594 2.385 -17.219 1 93.56 223 SER B C 1
ATOM 4455 O O . SER B 1 223 ? 9.852 1.182 -17.281 1 93.56 223 SER B O 1
ATOM 4457 N N . MET B 1 224 ? 8.5 2.797 -16.672 1 94.19 224 MET B N 1
ATOM 4458 C CA . MET B 1 224 ? 7.625 1.905 -15.914 1 94.19 224 MET B CA 1
ATOM 4459 C C . MET B 1 224 ? 6.348 1.608 -16.688 1 94.19 224 MET B C 1
ATOM 4461 O O . MET B 1 224 ? 5.496 0.845 -16.234 1 94.19 224 MET B O 1
ATOM 4465 N N . GLU B 1 225 ? 6.258 2.125 -17.844 1 93.81 225 GLU B N 1
ATOM 4466 C CA . GLU B 1 225 ? 5.055 1.951 -18.641 1 93.81 225 GLU B CA 1
ATOM 4467 C C . GLU B 1 225 ? 4.789 0.476 -18.938 1 93.81 225 GLU B C 1
ATOM 4469 O O . GLU B 1 225 ? 5.715 -0.271 -19.266 1 93.81 225 GLU B O 1
ATOM 4474 N N . ASN B 1 226 ? 3.609 0.066 -18.703 1 96.44 226 ASN B N 1
ATOM 4475 C CA . ASN B 1 226 ? 3.09 -1.259 -19.031 1 96.44 226 ASN B CA 1
ATOM 4476 C C . ASN B 1 226 ? 3.752 -2.342 -18.188 1 96.44 226 ASN B C 1
ATOM 4478 O O . ASN B 1 226 ? 3.617 -3.531 -18.469 1 96.44 226 ASN B O 1
ATOM 4482 N N . CYS B 1 227 ? 4.516 -1.929 -17.203 1 96.62 227 CYS B N 1
ATOM 4483 C CA . CYS B 1 227 ? 5.051 -2.908 -16.266 1 96.62 227 CYS B CA 1
ATOM 4484 C C . CYS B 1 227 ? 3.984 -3.35 -15.273 1 96.62 227 CYS B C 1
ATOM 4486 O O . CYS B 1 227 ? 3.318 -2.514 -14.664 1 96.62 227 CYS B O 1
ATOM 4488 N N . ILE B 1 228 ? 3.832 -4.59 -15.102 1 96 228 ILE B N 1
ATOM 4489 C CA . ILE B 1 228 ? 2.871 -5.055 -14.109 1 96 228 ILE B CA 1
ATOM 4490 C C . ILE B 1 228 ? 3.461 -4.902 -12.703 1 96 228 ILE B C 1
ATOM 4492 O O . ILE B 1 228 ? 2.727 -4.742 -11.727 1 96 228 ILE B O 1
ATOM 4496 N N . GLY B 1 229 ? 4.738 -4.969 -12.586 1 94.88 229 GLY B N 1
ATOM 4497 C CA . GLY B 1 229 ? 5.492 -4.801 -11.352 1 94.88 229 GLY B CA 1
ATOM 4498 C C . GLY B 1 229 ? 6.762 -3.994 -11.531 1 94.88 229 GLY B C 1
ATOM 4499 O O . GLY B 1 229 ? 6.746 -2.932 -12.156 1 94.88 229 GLY B O 1
ATOM 4500 N N . ILE B 1 230 ? 7.809 -4.512 -11 1 94.19 230 ILE B N 1
ATOM 4501 C CA . ILE B 1 230 ? 9.055 -3.754 -10.984 1 94.19 230 ILE B CA 1
ATOM 4502 C C . ILE B 1 230 ? 9.945 -4.191 -12.148 1 94.19 230 ILE B C 1
ATOM 4504 O O . ILE B 1 230 ? 10.805 -3.434 -12.594 1 94.19 230 ILE B O 1
ATOM 4508 N N . TYR B 1 231 ? 9.703 -5.418 -12.594 1 94.75 231 TYR B N 1
ATOM 4509 C CA . TYR B 1 231 ? 10.516 -5.93 -13.695 1 94.75 231 TYR B CA 1
ATOM 4510 C C . TYR B 1 231 ? 10.141 -5.262 -15.008 1 94.75 231 TYR B C 1
ATOM 4512 O O . TYR B 1 231 ? 8.961 -4.984 -15.258 1 94.75 231 TYR B O 1
ATOM 4520 N N . LYS B 1 232 ? 11.133 -5.098 -15.797 1 95.44 232 LYS B N 1
ATOM 4521 C CA . LYS B 1 232 ? 10.945 -4.5 -17.109 1 95.44 232 LYS B CA 1
ATOM 4522 C C . LYS B 1 232 ? 11.258 -5.508 -18.219 1 95.44 232 LYS B C 1
ATOM 4524 O O . LYS B 1 232 ? 10.977 -6.699 -18.078 1 95.44 232 LYS B O 1
ATOM 4529 N N . GLY B 1 233 ? 11.828 -5.047 -19.297 1 94.5 233 GLY B N 1
ATOM 4530 C CA . GLY B 1 233 ? 12.188 -5.949 -20.375 1 94.5 233 GLY B CA 1
ATOM 4531 C C . GLY B 1 233 ? 11.25 -5.848 -21.562 1 94.5 233 GLY B C 1
ATOM 4532 O O . GLY B 1 233 ? 10.641 -4.801 -21.797 1 94.5 233 GLY B O 1
ATOM 4533 N N . LYS B 1 234 ? 11.227 -6.934 -22.234 1 96.62 234 LYS B N 1
ATOM 4534 C CA . LYS B 1 234 ? 10.461 -7.016 -23.484 1 96.62 234 LYS B CA 1
ATOM 4535 C C . LYS B 1 234 ? 8.969 -6.871 -23.219 1 96.62 234 LYS B C 1
ATOM 4537 O O . LYS B 1 234 ? 8.461 -7.371 -22.203 1 96.62 234 LYS B O 1
ATOM 4542 N N . GLU B 1 235 ? 8.344 -6.121 -24.125 1 97.94 235 GLU B N 1
ATOM 4543 C CA . GLU B 1 235 ? 6.891 -5.961 -24.047 1 97.94 235 GLU B CA 1
ATOM 4544 C C . GLU B 1 235 ? 6.172 -7.09 -24.781 1 97.94 235 GLU B C 1
ATOM 4546 O O . GLU B 1 235 ? 6.574 -7.477 -25.875 1 97.94 235 GLU B O 1
ATOM 4551 N N . TYR B 1 236 ? 5.141 -7.598 -24.219 1 98.56 236 TYR B N 1
ATOM 4552 C CA . TYR B 1 236 ? 4.34 -8.672 -24.781 1 98.56 236 TYR B CA 1
ATOM 4553 C C . TYR B 1 236 ? 2.889 -8.242 -24.953 1 98.56 236 TYR B C 1
ATOM 4555 O O . TYR B 1 236 ? 2.33 -7.566 -24.094 1 98.56 236 TYR B O 1
ATOM 4563 N N . ASN B 1 237 ? 2.303 -8.57 -26.047 1 98.69 237 ASN B N 1
ATOM 4564 C CA . ASN B 1 237 ? 0.854 -8.477 -26.188 1 98.69 237 ASN B CA 1
ATOM 4565 C C . ASN B 1 237 ? 0.152 -9.68 -25.562 1 98.69 237 ASN B C 1
ATOM 4567 O O . ASN B 1 237 ? -0.058 -10.695 -26.219 1 98.69 237 ASN B O 1
ATOM 4571 N N . ILE B 1 238 ? -0.314 -9.539 -24.406 1 98.81 238 ILE B N 1
ATOM 4572 C CA . ILE B 1 238 ? -0.831 -10.641 -23.609 1 98.81 238 ILE B CA 1
ATOM 4573 C C . ILE B 1 238 ? -2.336 -10.781 -23.828 1 98.81 238 ILE B C 1
ATOM 4575 O O . ILE B 1 238 ? -3.068 -9.789 -23.797 1 98.81 238 ILE B O 1
ATOM 4579 N N . LYS B 1 239 ? -2.795 -11.938 -24.062 1 98.88 239 LYS B N 1
ATOM 4580 C CA . LYS B 1 239 ? -4.207 -12.305 -24.109 1 98.88 239 LYS B CA 1
ATOM 4581 C C . LYS B 1 239 ? -4.484 -13.531 -23.25 1 98.88 239 LYS B C 1
ATOM 4583 O O . LYS B 1 239 ? -3.918 -14.602 -23.484 1 98.88 239 LYS B O 1
ATOM 4588 N N . LEU B 1 240 ? -5.34 -13.406 -22.297 1 98.81 240 LEU B N 1
ATOM 4589 C CA . LEU B 1 240 ? -5.664 -14.477 -21.375 1 98.81 240 LEU B CA 1
ATOM 4590 C C . LEU B 1 240 ? -7.16 -14.773 -21.375 1 98.81 240 LEU B C 1
ATOM 4592 O O . LEU B 1 240 ? -7.977 -13.852 -21.469 1 98.81 240 LEU B O 1
ATOM 4596 N N . LYS B 1 241 ? -7.508 -15.992 -21.234 1 98.75 241 LYS B N 1
ATOM 4597 C CA . LYS B 1 241 ? -8.852 -16.391 -20.812 1 98.75 241 LYS B CA 1
ATOM 4598 C C . LYS B 1 241 ? -8.875 -16.75 -19.328 1 98.75 241 LYS B C 1
ATOM 4600 O O . LYS B 1 241 ? -8.148 -17.641 -18.891 1 98.75 241 LYS B O 1
ATOM 4605 N N . ILE B 1 242 ? -9.656 -16.078 -18.609 1 98.75 242 ILE B N 1
ATOM 4606 C CA . ILE B 1 242 ? -9.703 -16.25 -17.156 1 98.75 242 ILE B CA 1
ATOM 4607 C C . ILE B 1 242 ? -11.117 -16.641 -16.734 1 98.75 242 ILE B C 1
ATOM 4609 O O . ILE B 1 242 ? -12.094 -15.977 -17.094 1 98.75 242 ILE B O 1
ATOM 4613 N N . ARG B 1 243 ? -11.242 -17.641 -15.961 1 97.94 243 ARG B N 1
ATOM 4614 C CA . ARG B 1 243 ? -12.531 -18.219 -15.609 1 97.94 243 ARG B CA 1
ATOM 4615 C C . ARG B 1 243 ? -13.016 -17.688 -14.258 1 97.94 243 ARG B C 1
ATOM 4617 O O . ARG B 1 243 ? -12.219 -17.188 -13.461 1 97.94 243 ARG B O 1
ATOM 4624 N N . TYR B 1 244 ? -14.258 -17.797 -14.055 1 96.12 244 TYR B N 1
ATOM 4625 C CA . TYR B 1 244 ? -14.859 -17.469 -12.773 1 96.12 244 TYR B CA 1
ATOM 4626 C C . TYR B 1 244 ? -14.469 -18.5 -11.711 1 96.12 244 TYR B C 1
ATOM 4628 O O . TYR B 1 244 ? -14.359 -19.688 -12.008 1 96.12 244 TYR B O 1
ATOM 4636 N N . PRO B 1 245 ? -14.164 -18.031 -10.484 1 95.62 245 PRO B N 1
ATOM 4637 C CA . PRO B 1 245 ? -14.422 -16.703 -9.922 1 95.62 245 PRO B CA 1
ATOM 4638 C C . PRO B 1 245 ? -13.219 -15.773 -10.055 1 95.62 245 PRO B C 1
ATOM 4640 O O . PRO B 1 245 ? -13.312 -14.586 -9.719 1 95.62 245 PRO B O 1
ATOM 4643 N N . MET B 1 246 ? -12.109 -16.281 -10.562 1 97.25 246 MET B N 1
ATOM 4644 C CA . MET B 1 246 ? -10.906 -15.469 -10.695 1 97.25 246 MET B CA 1
ATOM 4645 C C . MET B 1 246 ? -11.156 -14.289 -11.633 1 97.25 246 MET B C 1
ATOM 4647 O O . MET B 1 246 ? -10.609 -13.203 -11.422 1 97.25 246 MET B O 1
ATOM 4651 N N . SER B 1 247 ? -11.969 -14.5 -12.609 1 97.81 247 SER B N 1
ATOM 4652 C CA . SER B 1 247 ? -12.297 -13.438 -13.562 1 97.81 247 SER B CA 1
ATOM 4653 C C . SER B 1 247 ? -12.828 -12.203 -12.859 1 97.81 247 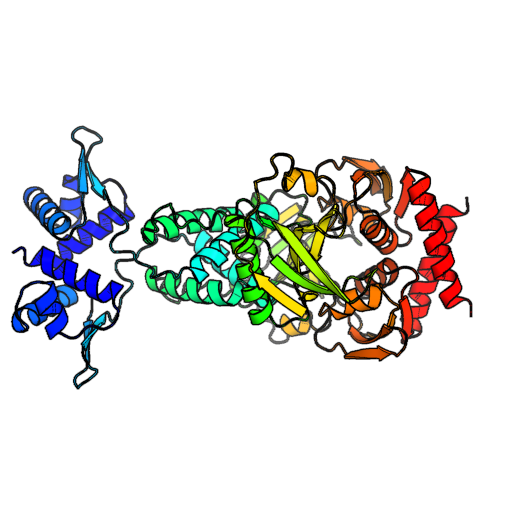SER B C 1
ATOM 4655 O O . SER B 1 247 ? -12.492 -11.07 -13.227 1 97.81 247 SER B O 1
ATOM 4657 N N . GLN B 1 248 ? -13.641 -12.398 -11.844 1 96.38 248 GLN B N 1
ATOM 4658 C CA . GLN B 1 248 ? -14.203 -11.281 -11.086 1 96.38 248 GLN B CA 1
ATOM 4659 C C . GLN B 1 248 ? -13.109 -10.516 -10.344 1 96.38 248 GLN B C 1
ATOM 4661 O O . GLN B 1 248 ? -13.102 -9.281 -10.336 1 96.38 248 GLN B O 1
ATOM 4666 N N . ILE B 1 249 ? -12.219 -11.211 -9.758 1 96.31 249 ILE B N 1
ATOM 4667 C CA . ILE B 1 249 ? -11.125 -10.625 -8.992 1 96.31 249 ILE B CA 1
ATOM 4668 C C . ILE B 1 249 ? -10.227 -9.805 -9.914 1 96.31 249 ILE B C 1
ATOM 4670 O O . ILE B 1 249 ? -9.844 -8.68 -9.578 1 96.31 249 ILE B O 1
ATOM 4674 N N . ILE B 1 250 ? -9.953 -10.305 -11.039 1 97.19 250 ILE B N 1
ATOM 4675 C CA . ILE B 1 250 ? -9.055 -9.656 -11.992 1 97.19 250 ILE B CA 1
ATOM 4676 C C . ILE B 1 250 ? -9.703 -8.383 -12.531 1 97.19 250 ILE B C 1
ATOM 4678 O O . ILE B 1 250 ? -9.031 -7.367 -12.719 1 97.19 250 ILE B O 1
ATOM 4682 N N . LYS B 1 251 ? -11 -8.445 -12.75 1 96.06 251 LYS B N 1
ATOM 4683 C CA . LYS B 1 251 ? -11.727 -7.301 -13.297 1 96.06 251 LYS B CA 1
ATOM 4684 C C . LYS B 1 251 ? -11.773 -6.152 -12.289 1 96.06 251 LYS B C 1
ATOM 4686 O O . LYS B 1 251 ? -11.922 -4.988 -12.68 1 96.06 251 LYS B O 1
ATOM 4691 N N . GLU B 1 252 ? -11.609 -6.5 -11.109 1 95.69 252 GLU B N 1
ATOM 4692 C CA . GLU B 1 252 ? -11.766 -5.52 -10.039 1 95.69 252 GLU B CA 1
ATOM 4693 C C . GLU B 1 252 ? -10.492 -4.691 -9.859 1 95.69 252 GLU B C 1
ATOM 4695 O O . GLU B 1 252 ? -10.461 -3.766 -9.047 1 95.69 252 GLU B O 1
ATOM 4700 N N . LYS B 1 253 ? -9.453 -4.996 -10.68 1 96.19 253 LYS B N 1
ATOM 4701 C CA . LYS B 1 253 ? -8.172 -4.305 -10.555 1 96.19 253 LYS B CA 1
ATOM 4702 C C . LYS B 1 253 ? -7.707 -3.773 -11.906 1 96.19 253 LYS B C 1
ATOM 4704 O O . LYS B 1 253 ? -8.156 -4.246 -12.953 1 96.19 253 LYS B O 1
ATOM 4709 N N . ILE B 1 254 ? -6.914 -2.785 -11.828 1 95 254 ILE B N 1
ATOM 4710 C CA . ILE B 1 254 ? -6.152 -2.324 -12.984 1 95 254 ILE B CA 1
ATOM 4711 C C . ILE B 1 254 ? -4.699 -2.781 -12.852 1 95 254 ILE B C 1
ATOM 4713 O O . ILE B 1 254 ? -3.936 -2.23 -12.062 1 95 254 ILE B O 1
ATOM 4717 N N . TRP B 1 255 ? -4.387 -3.719 -13.586 1 96 255 TRP B N 1
ATOM 4718 C CA . TRP B 1 255 ? -3.055 -4.316 -13.547 1 96 255 TRP B CA 1
ATOM 4719 C C . TRP B 1 255 ? -2.074 -3.516 -14.398 1 96 255 TRP B C 1
ATOM 4721 O O . TRP B 1 255 ? -0.908 -3.357 -14.023 1 96 255 TRP B O 1
ATOM 4731 N N . VAL B 1 256 ? -2.516 -3.023 -15.5 1 95.75 256 VAL B N 1
ATOM 4732 C CA . VAL B 1 256 ? -1.833 -2.064 -16.359 1 95.75 256 VAL B CA 1
ATOM 4733 C C . VAL B 1 256 ? -2.854 -1.131 -17 1 95.75 256 VAL B C 1
ATOM 4735 O O . VAL B 1 256 ? -4.012 -1.507 -17.203 1 95.75 256 VAL B O 1
ATOM 4738 N N . SER B 1 257 ? -2.424 -0.021 -17.453 1 93.5 257 SER B N 1
ATOM 4739 C CA . SER B 1 257 ? -3.342 1.042 -17.859 1 93.5 257 SER B CA 1
ATOM 4740 C C . SER B 1 257 ? -4.012 0.726 -19.188 1 93.5 257 SER B C 1
ATOM 4742 O O . SER B 1 257 ? -5.129 1.18 -19.453 1 93.5 257 SER B O 1
ATOM 4744 N N . ASN B 1 258 ? -3.408 -0.027 -20.016 1 96.88 258 ASN B N 1
ATOM 4745 C CA . ASN B 1 258 ? -3.922 -0.263 -21.359 1 96.88 258 ASN B CA 1
ATOM 4746 C C . ASN B 1 258 ? -4.785 -1.52 -21.422 1 96.88 258 ASN B C 1
ATOM 4748 O O . ASN B 1 258 ? -5.168 -1.967 -22.5 1 96.88 258 ASN B O 1
ATOM 4752 N N . GLN B 1 259 ? -5.125 -2.057 -20.297 1 98.19 259 GLN B N 1
ATOM 4753 C CA . GLN B 1 259 ? -5.832 -3.332 -20.281 1 98.19 259 GLN B CA 1
ATOM 4754 C C . GLN B 1 259 ? -7.219 -3.203 -20.906 1 98.19 259 GLN B C 1
ATOM 4756 O O . GLN B 1 259 ? -7.871 -2.166 -20.766 1 98.19 259 GLN B O 1
ATOM 4761 N N . VAL B 1 260 ? -7.641 -4.23 -21.578 1 98.25 260 VAL B N 1
ATOM 4762 C CA . VAL B 1 260 ? -8.984 -4.371 -22.125 1 98.25 260 VAL B CA 1
ATOM 4763 C C . VAL B 1 260 ? -9.609 -5.684 -21.641 1 98.25 260 VAL B C 1
ATOM 4765 O O . VAL B 1 260 ? -9.008 -6.75 -21.797 1 98.25 260 VAL B O 1
ATOM 4768 N N . ILE B 1 261 ? -10.75 -5.582 -21.109 1 98.31 261 ILE B N 1
ATOM 4769 C CA . ILE B 1 261 ? -11.422 -6.762 -20.578 1 98.31 261 ILE B CA 1
ATOM 4770 C C . ILE B 1 261 ? -12.742 -6.984 -21.312 1 98.31 261 ILE B C 1
ATOM 4772 O O . ILE B 1 261 ? -13.562 -6.07 -21.422 1 98.31 261 ILE B O 1
ATOM 4776 N N . THR B 1 262 ? -12.922 -8.125 -21.828 1 98.44 262 THR B N 1
ATOM 4777 C CA . THR B 1 262 ? -14.164 -8.539 -22.469 1 98.44 262 THR B CA 1
ATOM 4778 C C . THR B 1 262 ? -14.828 -9.664 -21.672 1 98.44 262 THR B C 1
ATOM 4780 O O . THR B 1 262 ? -14.227 -10.727 -21.469 1 98.44 262 THR B O 1
ATOM 4783 N N . GLU B 1 263 ? -16.016 -9.484 -21.297 1 97.38 263 GLU B N 1
ATOM 4784 C CA . GLU B 1 263 ? -16.734 -10.5 -20.547 1 97.38 263 GLU B CA 1
ATOM 4785 C C . GLU B 1 263 ? -17.453 -11.477 -21.469 1 97.38 263 GLU B C 1
ATOM 4787 O O . GLU B 1 263 ? -18.016 -11.07 -22.5 1 97.38 263 GLU B O 1
ATOM 4792 N N . LEU B 1 264 ? -17.375 -12.688 -21.094 1 97.44 264 LEU B N 1
ATOM 4793 C CA . LEU B 1 264 ? -18.031 -13.727 -21.875 1 97.44 264 LEU B CA 1
ATOM 4794 C C . LEU B 1 264 ? -19.312 -14.203 -21.172 1 97.44 264 LEU B C 1
ATOM 4796 O O . LEU B 1 264 ? -19.562 -13.844 -20.031 1 97.44 264 LEU B O 1
ATOM 4800 N N . GLU B 1 265 ? -20.078 -15.031 -21.797 1 95 265 GLU B N 1
ATOM 4801 C CA . GLU B 1 265 ? -21.391 -15.453 -21.328 1 95 265 GLU B CA 1
ATOM 4802 C C . GLU B 1 265 ? -21.281 -16.344 -20.094 1 95 265 GLU B C 1
ATOM 4804 O O . GLU B 1 265 ? -22.141 -16.328 -19.203 1 95 265 GLU B O 1
ATOM 4809 N N . ASP B 1 266 ? -20.25 -17.109 -19.984 1 95.25 266 ASP B N 1
ATOM 4810 C CA . ASP B 1 266 ? -20.094 -18.047 -18.891 1 95.25 266 ASP B CA 1
ATOM 4811 C C . ASP B 1 266 ? -19.422 -17.391 -17.688 1 95.25 266 ASP B C 1
ATOM 4813 O O . ASP B 1 266 ? -18.891 -18.062 -16.812 1 95.25 266 ASP B O 1
ATOM 4817 N N . LYS B 1 267 ? -19.25 -16.094 -17.625 1 94.62 267 LYS B N 1
ATOM 4818 C CA . LYS B 1 267 ? -18.688 -15.281 -16.547 1 94.62 267 LYS B CA 1
ATOM 4819 C C . LYS B 1 267 ? -17.156 -15.273 -16.609 1 94.62 267 LYS B C 1
ATOM 4821 O O . LYS B 1 267 ? -16.5 -14.703 -15.727 1 94.62 267 LYS B O 1
ATOM 4826 N N . SER B 1 268 ? -16.641 -15.922 -17.625 1 97.75 268 SER B N 1
ATOM 4827 C CA . SER B 1 268 ? -15.211 -15.773 -17.891 1 97.75 268 SER B CA 1
ATOM 4828 C C . SER B 1 268 ? -14.906 -14.453 -18.594 1 97.75 268 SER B C 1
ATOM 4830 O O . SER B 1 268 ? -15.828 -13.742 -19 1 97.75 268 SER B O 1
ATOM 4832 N N . ILE B 1 269 ? -13.625 -14.156 -18.609 1 98.56 269 ILE B N 1
ATOM 4833 C CA . ILE B 1 269 ? -13.25 -12.938 -19.312 1 98.56 269 ILE B CA 1
ATOM 4834 C C . ILE B 1 269 ? -12.078 -13.219 -20.234 1 98.56 269 ILE B C 1
ATOM 4836 O O . ILE B 1 269 ? -11.328 -14.18 -20.031 1 98.56 269 ILE B O 1
ATOM 4840 N N . ILE B 1 270 ? -11.977 -12.391 -21.25 1 98.81 270 ILE B N 1
ATOM 4841 C CA . ILE B 1 270 ? -10.742 -12.25 -22.016 1 98.81 270 ILE B CA 1
ATOM 4842 C C . ILE B 1 270 ? -10.008 -10.984 -21.594 1 98.81 270 ILE B C 1
ATOM 4844 O O . ILE B 1 270 ? -10.547 -9.875 -21.688 1 98.81 270 ILE B O 1
ATOM 4848 N N . PHE B 1 271 ? -8.859 -11.164 -21.078 1 98.75 271 PHE B N 1
ATOM 4849 C CA . PHE B 1 271 ? -7.996 -10.062 -20.672 1 98.75 271 PHE B CA 1
ATOM 4850 C C . PHE B 1 271 ? -6.914 -9.812 -21.719 1 98.75 271 PHE B C 1
ATOM 4852 O O . PHE B 1 271 ? -6.152 -10.719 -22.062 1 98.75 271 PHE B O 1
ATOM 4859 N N . GLU B 1 272 ? -6.785 -8.578 -22.188 1 98.81 272 GLU B N 1
ATOM 4860 C CA . GLU B 1 272 ? -5.758 -8.195 -23.156 1 98.81 272 GLU B CA 1
ATOM 4861 C C . GLU B 1 272 ? -5.004 -6.953 -22.688 1 98.81 272 GLU B C 1
ATOM 4863 O O . GLU B 1 272 ? -5.609 -6.004 -22.188 1 98.81 272 GLU B O 1
ATOM 4868 N N . ALA B 1 273 ? -3.717 -7.016 -22.891 1 98.69 273 ALA B N 1
ATOM 4869 C CA . ALA B 1 273 ? -2.904 -5.848 -22.562 1 98.69 273 ALA B CA 1
ATOM 4870 C C . ALA B 1 273 ? -1.486 -5.992 -23.109 1 98.69 273 ALA B C 1
ATOM 4872 O O . ALA B 1 273 ? -0.999 -7.109 -23.297 1 98.69 273 ALA B O 1
ATOM 4873 N N . LYS B 1 274 ? -0.861 -4.883 -23.406 1 98.62 274 LYS B N 1
ATOM 4874 C CA . LYS B 1 274 ? 0.59 -4.832 -23.547 1 98.62 274 LYS B CA 1
ATOM 4875 C C . LYS B 1 274 ? 1.282 -4.77 -22.203 1 98.62 274 LYS B C 1
ATOM 4877 O O . LYS B 1 274 ? 1.054 -3.838 -21.422 1 98.62 274 LYS B O 1
ATOM 4882 N N . MET B 1 275 ? 2.053 -5.75 -21.969 1 98.19 275 MET B N 1
ATOM 4883 C CA . MET B 1 275 ? 2.643 -5.836 -20.625 1 98.19 275 MET B CA 1
ATOM 4884 C C . MET B 1 275 ? 4.141 -6.117 -20.719 1 98.19 275 MET B C 1
ATOM 4886 O O . MET B 1 275 ? 4.598 -6.805 -21.625 1 98.19 275 MET B O 1
ATOM 4890 N N . ARG B 1 276 ? 4.895 -5.605 -19.781 1 97.81 276 ARG B N 1
ATOM 4891 C CA . ARG B 1 276 ? 6.316 -5.871 -19.594 1 97.81 276 ARG B CA 1
ATOM 4892 C C . ARG B 1 276 ? 6.578 -6.535 -18.25 1 97.81 276 ARG B C 1
ATOM 4894 O O . ARG B 1 276 ? 5.75 -6.457 -17.344 1 97.81 276 ARG B O 1
ATOM 4901 N N . GLY B 1 277 ? 7.812 -7.164 -18.188 1 97.12 277 GLY B N 1
ATOM 4902 C CA . GLY B 1 277 ? 8.188 -7.859 -16.969 1 97.12 277 GLY B CA 1
ATOM 4903 C C . GLY B 1 277 ? 7.754 -9.312 -16.953 1 97.12 277 GLY B C 1
ATOM 4904 O O . GLY B 1 277 ? 6.914 -9.703 -16.141 1 97.12 277 GLY B O 1
ATOM 4905 N N . LEU B 1 278 ? 8.352 -10.078 -17.688 1 97.38 278 LEU B N 1
ATOM 4906 C CA . LEU B 1 278 ? 7.969 -11.469 -17.891 1 97.38 278 LEU B CA 1
ATOM 4907 C C . LEU B 1 278 ? 7.988 -12.242 -16.578 1 97.38 278 LEU B C 1
ATOM 4909 O O . LEU B 1 278 ? 7.137 -13.094 -16.344 1 97.38 278 LEU B O 1
ATOM 4913 N N . THR B 1 279 ? 8.945 -11.914 -15.758 1 95.81 279 THR B N 1
ATOM 4914 C CA . THR B 1 279 ? 9.07 -12.602 -14.477 1 95.81 279 THR B CA 1
ATOM 4915 C C . THR B 1 279 ? 7.793 -12.438 -13.656 1 95.81 279 THR B C 1
ATOM 4917 O O . THR B 1 279 ? 7.25 -13.422 -13.141 1 95.81 279 THR B O 1
ATOM 4920 N N . GLU B 1 280 ? 7.324 -11.281 -13.547 1 96.44 280 GLU B N 1
ATOM 4921 C CA . GLU B 1 280 ? 6.121 -11.016 -12.766 1 96.44 280 GLU B CA 1
ATOM 4922 C C . GLU B 1 280 ? 4.867 -11.484 -13.5 1 96.44 280 GLU B C 1
ATOM 4924 O O . GLU B 1 280 ? 3.902 -11.93 -12.875 1 96.44 280 GLU B O 1
ATOM 4929 N N . ILE B 1 281 ? 4.879 -11.352 -14.805 1 98.31 281 ILE B N 1
ATOM 4930 C CA . ILE B 1 281 ? 3.762 -11.836 -15.602 1 98.31 281 ILE B CA 1
ATOM 4931 C C . ILE B 1 281 ? 3.57 -13.336 -15.359 1 98.31 281 ILE B C 1
ATOM 4933 O O . ILE B 1 281 ? 2.449 -13.789 -15.125 1 98.31 281 ILE B O 1
ATOM 4937 N N . LYS B 1 282 ? 4.656 -14.062 -15.398 1 98.38 282 LYS B N 1
ATOM 4938 C CA . LYS B 1 282 ? 4.59 -15.508 -15.156 1 98.38 282 LYS B CA 1
ATOM 4939 C C . LYS B 1 282 ? 4.066 -15.805 -13.758 1 98.38 282 LYS B C 1
ATOM 4941 O O . LYS B 1 282 ? 3.221 -16.688 -13.578 1 98.38 282 LYS B O 1
ATOM 4946 N N . THR B 1 283 ? 4.621 -15.094 -12.781 1 98 283 THR B N 1
ATOM 4947 C CA . THR B 1 283 ? 4.184 -15.258 -11.398 1 98 283 THR B CA 1
ATOM 4948 C C . THR B 1 283 ? 2.684 -15.023 -11.273 1 98 283 THR B C 1
ATOM 4950 O O . THR B 1 283 ? 1.982 -15.789 -10.609 1 98 283 THR B O 1
ATOM 4953 N N . TRP B 1 284 ? 2.236 -13.992 -11.906 1 98.38 284 TRP B N 1
ATOM 4954 C CA . TRP B 1 284 ? 0.831 -13.602 -11.883 1 98.38 284 TRP B CA 1
ATOM 4955 C C . TRP B 1 284 ? -0.047 -14.688 -12.5 1 98.38 284 TRP B C 1
ATOM 4957 O O . TRP B 1 284 ? -1.048 -15.094 -11.906 1 98.38 284 TRP B O 1
ATOM 4967 N N . ILE B 1 285 ? 0.33 -15.172 -13.625 1 98.75 285 ILE B N 1
ATOM 4968 C CA . ILE B 1 285 ? -0.433 -16.188 -14.344 1 98.75 285 ILE B CA 1
ATOM 4969 C C . ILE B 1 285 ? -0.434 -17.5 -13.562 1 98.75 285 ILE B C 1
ATOM 4971 O O . ILE B 1 285 ? -1.49 -18.094 -13.328 1 98.75 285 ILE B O 1
ATOM 4975 N N . LEU B 1 286 ? 0.713 -17.922 -13.117 1 98.62 286 LEU B N 1
ATOM 4976 C CA . LEU B 1 286 ? 0.824 -19.172 -12.359 1 98.62 286 LEU B CA 1
ATOM 4977 C C . LEU B 1 286 ? -0.013 -19.109 -11.086 1 98.62 286 LEU B C 1
ATOM 4979 O O . LEU B 1 286 ? -0.63 -20.094 -10.688 1 98.62 286 LEU B O 1
ATOM 4983 N N . GLY B 1 287 ? -0.025 -18 -10.484 1 98.44 287 GLY B N 1
ATOM 4984 C CA . GLY B 1 287 ? -0.751 -17.828 -9.242 1 98.44 287 GLY B CA 1
ATOM 4985 C C . GLY B 1 287 ? -2.248 -18.031 -9.383 1 98.44 287 GLY B C 1
ATOM 4986 O O . GLY B 1 287 ? -2.938 -18.328 -8.406 1 98.44 287 GLY B O 1
ATOM 4987 N N . MET B 1 288 ? -2.73 -17.875 -10.609 1 98.38 288 MET B N 1
ATOM 4988 C CA . MET B 1 288 ? -4.164 -18.016 -10.852 1 98.38 288 MET B CA 1
ATOM 4989 C C . MET B 1 288 ? -4.535 -19.484 -11.039 1 98.38 288 MET B C 1
ATOM 4991 O O . MET B 1 288 ? -5.715 -19.828 -11.148 1 98.38 288 MET B O 1
ATOM 4995 N N . GLY B 1 289 ? -3.564 -20.312 -11.078 1 97.94 289 GLY B N 1
ATOM 4996 C CA . GLY B 1 289 ? -3.809 -21.75 -11.188 1 97.94 289 GLY B CA 1
ATOM 4997 C C . GLY B 1 289 ? -4.555 -22.125 -12.453 1 97.94 289 GLY B C 1
ATOM 4998 O O . GLY B 1 289 ? -4.27 -21.609 -13.531 1 97.94 289 GLY B O 1
ATOM 4999 N N . ALA B 1 290 ? -5.473 -23.031 -12.289 1 98.06 290 ALA B N 1
ATOM 5000 C CA . ALA B 1 290 ? -6.188 -23.594 -13.43 1 98.06 290 ALA B CA 1
ATOM 5001 C C . ALA B 1 290 ? -7.305 -22.672 -13.898 1 98.06 290 ALA B C 1
ATOM 5003 O O . ALA B 1 290 ? -8.031 -22.984 -14.844 1 98.06 290 ALA B O 1
ATOM 5004 N N . ASN B 1 291 ? -7.406 -21.516 -13.305 1 98.19 291 ASN B N 1
ATOM 5005 C CA . ASN B 1 291 ? -8.461 -20.578 -13.672 1 98.19 291 ASN B CA 1
ATOM 5006 C C . ASN B 1 291 ? -8.055 -19.734 -14.867 1 98.19 291 ASN B C 1
ATOM 5008 O O . ASN B 1 291 ? -8.844 -18.922 -15.359 1 98.19 291 ASN B O 1
ATOM 5012 N N . VAL B 1 292 ? -6.836 -19.922 -15.375 1 98.62 292 VAL B N 1
ATOM 5013 C CA . VAL B 1 292 ? -6.375 -19.047 -16.438 1 98.62 292 VAL B CA 1
ATOM 5014 C C . VAL B 1 292 ? -5.707 -19.875 -17.547 1 98.62 292 VAL B C 1
ATOM 5016 O O . VAL B 1 292 ? -5.074 -20.891 -17.266 1 98.62 292 VAL B O 1
ATOM 5019 N N . THR B 1 293 ? -5.824 -19.438 -18.797 1 98.12 293 THR B N 1
ATOM 5020 C CA . THR B 1 293 ? -5.121 -19.969 -19.953 1 98.12 293 THR B CA 1
ATOM 5021 C C . THR B 1 293 ? -4.52 -18.844 -20.781 1 98.12 293 THR B C 1
ATOM 5023 O O . THR B 1 293 ? -5.191 -17.844 -21.078 1 98.12 293 THR B O 1
ATOM 5026 N N . VAL B 1 294 ? -3.285 -19 -21.125 1 98.69 294 VAL B N 1
ATOM 5027 C CA . VAL B 1 294 ? -2.633 -18.016 -21.984 1 98.69 294 VAL B CA 1
ATOM 5028 C C . VAL B 1 294 ? -2.986 -18.297 -23.438 1 98.69 294 VAL B C 1
ATOM 5030 O O . VAL B 1 294 ? -2.623 -19.344 -23.984 1 98.69 294 VAL B O 1
ATOM 5033 N N . LEU B 1 295 ? -3.615 -17.422 -24.031 1 98.31 295 LEU B N 1
ATOM 5034 C CA . LEU B 1 295 ? -3.994 -17.547 -25.438 1 98.31 295 LEU B CA 1
ATOM 5035 C C . LEU B 1 295 ? -2.914 -16.984 -26.344 1 98.31 295 LEU B C 1
ATOM 5037 O O . LEU B 1 295 ? -2.635 -17.547 -27.406 1 98.31 295 LEU B O 1
ATOM 5041 N N . GLU B 1 296 ? -2.35 -15.773 -26.016 1 98.06 296 GLU B N 1
ATOM 5042 C CA . GLU B 1 296 ? -1.273 -15.102 -26.734 1 98.06 296 GLU B CA 1
ATOM 5043 C C . GLU B 1 296 ? -0.325 -14.391 -25.781 1 98.06 296 GLU B C 1
ATOM 5045 O O . GLU B 1 296 ? -0.73 -13.977 -24.688 1 98.06 296 GLU B O 1
ATOM 5050 N N . PRO B 1 297 ? 0.931 -14.172 -26.234 1 98.25 297 PRO B N 1
ATOM 5051 C CA . PRO B 1 297 ? 1.572 -14.812 -27.375 1 98.25 297 PRO B CA 1
ATOM 5052 C C . PRO B 1 297 ? 2.002 -16.25 -27.094 1 98.25 297 PRO B C 1
ATOM 5054 O O . PRO B 1 297 ? 2.076 -16.656 -25.922 1 98.25 297 PRO B O 1
ATOM 5057 N N . ASP B 1 298 ? 2.383 -17.031 -28.094 1 97.62 298 ASP B N 1
ATOM 5058 C CA . ASP B 1 298 ? 2.799 -18.422 -27.938 1 97.62 298 ASP B CA 1
ATOM 5059 C C . ASP B 1 298 ? 4.047 -18.531 -27.062 1 97.62 298 ASP B C 1
ATOM 5061 O O . ASP B 1 298 ? 4.195 -19.484 -26.312 1 97.62 298 ASP B O 1
ATOM 5065 N N . GLU B 1 299 ? 4.84 -17.578 -27.234 1 97.88 299 GLU B N 1
ATOM 5066 C CA . GLU B 1 299 ? 6.082 -17.594 -26.469 1 97.88 299 GLU B CA 1
ATOM 5067 C C . GLU B 1 299 ? 5.805 -17.625 -24.969 1 97.88 299 GLU B C 1
ATOM 5069 O O . GLU B 1 299 ? 6.449 -18.391 -24.234 1 97.88 299 GLU B O 1
ATOM 5074 N N . VAL B 1 300 ? 4.867 -16.812 -24.516 1 98.19 300 VAL B N 1
ATOM 5075 C CA . VAL B 1 300 ? 4.516 -16.781 -23.094 1 98.19 300 VAL B CA 1
ATOM 5076 C C . VAL B 1 300 ? 3.785 -18.062 -22.703 1 98.19 300 VAL B C 1
ATOM 5078 O O . VAL B 1 300 ? 4.043 -18.625 -21.641 1 98.19 300 VAL B O 1
ATOM 5081 N N . ALA B 1 301 ? 2.908 -18.5 -23.562 1 98.25 301 ALA B N 1
ATOM 5082 C CA . ALA B 1 301 ? 2.203 -19.75 -23.312 1 98.25 301 ALA B CA 1
ATOM 5083 C C . ALA B 1 301 ? 3.188 -20.906 -23.109 1 98.25 301 ALA B C 1
ATOM 5085 O O . ALA B 1 301 ? 3.023 -21.719 -22.203 1 98.25 301 ALA B O 1
ATOM 5086 N N . GLU B 1 302 ? 4.16 -20.953 -23.953 1 97.88 302 GLU B N 1
ATOM 5087 C CA . GLU B 1 302 ? 5.16 -22.016 -23.875 1 97.88 302 GLU B CA 1
ATOM 5088 C C . GLU B 1 302 ? 5.969 -21.906 -22.578 1 97.88 302 GLU B C 1
ATOM 5090 O O . GLU B 1 302 ? 6.293 -22.938 -21.969 1 97.88 302 GLU B O 1
ATOM 5095 N N . LYS B 1 303 ? 6.336 -20.75 -22.219 1 98 303 LYS B N 1
ATOM 5096 C CA . LYS B 1 303 ? 7.09 -20.547 -20.984 1 98 303 LYS B CA 1
ATOM 5097 C C . LYS B 1 303 ? 6.277 -20.984 -19.766 1 98 303 LYS B C 1
ATOM 5099 O O . LYS B 1 303 ? 6.824 -21.547 -18.812 1 98 303 LYS B O 1
ATOM 5104 N N . ILE B 1 304 ? 4.996 -20.703 -19.766 1 98.38 304 ILE B N 1
ATOM 5105 C CA . ILE B 1 304 ? 4.113 -21.125 -18.688 1 98.38 304 ILE B CA 1
ATOM 5106 C C . ILE B 1 304 ? 3.998 -22.641 -18.656 1 98.38 304 ILE B C 1
ATOM 5108 O O . ILE B 1 304 ? 4.113 -23.266 -17.609 1 98.38 304 ILE B O 1
ATOM 5112 N N . LYS B 1 305 ? 3.775 -23.219 -19.797 1 97.69 305 LYS B N 1
ATOM 5113 C CA . LYS B 1 305 ? 3.686 -24.672 -19.922 1 97.69 305 LYS B CA 1
ATOM 5114 C C . LYS B 1 305 ? 4.949 -25.344 -19.391 1 97.69 305 LYS B C 1
ATOM 5116 O O . LYS B 1 305 ? 4.871 -26.328 -18.641 1 97.69 305 LYS B O 1
ATOM 5121 N N . ASN B 1 306 ? 6.043 -24.859 -19.812 1 97.62 306 ASN B N 1
ATOM 5122 C CA . ASN B 1 306 ? 7.32 -25.406 -19.359 1 97.62 306 ASN B CA 1
ATOM 5123 C C . ASN B 1 306 ? 7.469 -25.312 -17.844 1 97.62 306 ASN B C 1
ATOM 5125 O O . ASN B 1 306 ? 7.957 -26.234 -17.203 1 97.62 306 ASN B O 1
ATOM 5129 N N . GLU B 1 307 ? 7.094 -24.172 -17.344 1 97.94 307 GLU B N 1
ATOM 5130 C CA . GLU B 1 307 ? 7.188 -24 -15.898 1 97.94 307 GLU B CA 1
ATOM 5131 C C . GLU B 1 307 ? 6.273 -24.984 -15.164 1 97.94 307 GLU B C 1
ATOM 5133 O O . GLU B 1 307 ? 6.656 -25.547 -14.141 1 97.94 307 GLU B O 1
ATOM 5138 N N . ILE B 1 308 ? 5.074 -25.172 -15.641 1 97.81 308 ILE B N 1
ATOM 5139 C CA . ILE B 1 308 ? 4.125 -26.109 -15.055 1 97.81 308 ILE B CA 1
ATOM 5140 C C . ILE B 1 308 ? 4.719 -27.516 -15.055 1 97.81 308 ILE B C 1
ATOM 5142 O O . ILE B 1 308 ? 4.602 -28.25 -14.07 1 97.81 308 ILE B O 1
ATOM 5146 N N . ASN B 1 309 ? 5.324 -27.891 -16.109 1 96.88 309 ASN B N 1
ATOM 5147 C CA . ASN B 1 309 ? 5.965 -29.188 -16.188 1 96.88 309 ASN B CA 1
ATOM 5148 C C . ASN B 1 309 ? 7.07 -29.344 -15.156 1 96.88 309 ASN B C 1
ATOM 5150 O O . ASN B 1 309 ? 7.219 -30.406 -14.547 1 96.88 309 ASN B O 1
ATOM 5154 N N . LYS B 1 310 ? 7.859 -28.359 -15.023 1 97.62 310 LYS B N 1
ATOM 5155 C CA . LYS B 1 310 ? 8.906 -28.391 -14.008 1 97.62 310 LYS B CA 1
ATOM 5156 C C . LYS B 1 310 ? 8.305 -28.531 -12.609 1 97.62 310 LYS B C 1
ATOM 5158 O O . LYS B 1 310 ? 8.844 -29.266 -11.773 1 97.62 310 LYS B O 1
ATOM 5163 N N . MET B 1 311 ? 7.219 -27.812 -12.383 1 97.69 311 MET B N 1
ATOM 5164 C CA . MET B 1 311 ? 6.531 -27.906 -11.102 1 97.69 311 MET B CA 1
ATOM 5165 C C . MET B 1 311 ? 6.07 -29.328 -10.828 1 97.69 311 MET B C 1
ATOM 5167 O O . MET B 1 311 ? 6.215 -29.828 -9.719 1 97.69 311 MET B O 1
ATOM 5171 N N . ARG B 1 312 ? 5.469 -29.891 -11.781 1 95.62 312 ARG B N 1
ATOM 5172 C CA . ARG B 1 312 ? 4.941 -31.234 -11.656 1 95.62 312 ARG B CA 1
ATOM 5173 C C . ARG B 1 312 ? 6.039 -32.219 -11.258 1 95.62 312 ARG B C 1
ATOM 5175 O O . ARG B 1 312 ? 5.816 -33.125 -10.438 1 95.62 312 ARG B O 1
ATOM 5182 N N . LYS B 1 313 ? 7.152 -32.125 -11.75 1 95.38 313 LYS B N 1
ATOM 5183 C CA . LYS B 1 313 ? 8.273 -33.031 -11.508 1 95.38 313 LYS B CA 1
ATOM 5184 C C . LYS B 1 313 ? 8.719 -32.969 -10.047 1 95.38 313 LYS B C 1
ATOM 5186 O O . LYS B 1 313 ? 9.273 -33.938 -9.523 1 95.38 313 LYS B O 1
ATOM 5191 N N . LEU B 1 314 ? 8.516 -31.859 -9.414 1 93.56 314 LEU B N 1
ATOM 5192 C CA . LEU B 1 314 ? 8.914 -31.703 -8.023 1 93.56 314 LEU B CA 1
ATOM 5193 C C . LEU B 1 314 ? 8.07 -32.594 -7.113 1 93.56 314 LEU B C 1
ATOM 5195 O O . LEU B 1 314 ? 8.469 -32.875 -5.988 1 93.56 314 LEU B O 1
ATOM 5199 N N . TYR B 1 315 ? 6.887 -32.969 -7.52 1 89.38 315 TYR B N 1
ATOM 5200 C CA . TYR B 1 315 ? 5.969 -33.719 -6.68 1 89.38 315 TYR B CA 1
ATOM 5201 C C . TYR B 1 315 ? 5.859 -35.188 -7.164 1 89.38 315 TYR B C 1
ATOM 5203 O O . TYR B 1 315 ? 5.094 -35.969 -6.609 1 89.38 315 TYR B O 1
ATOM 5211 N N . MET B 1 316 ? 6.312 -35.562 -8.305 1 78.75 316 MET B N 1
ATOM 5212 C CA . MET B 1 316 ? 6.293 -36.906 -8.844 1 78.75 316 MET B CA 1
ATOM 5213 C C . MET B 1 316 ? 7.324 -37.812 -8.148 1 78.75 316 MET B C 1
ATOM 5215 O O . MET B 1 316 ? 7.281 -39.031 -8.266 1 78.75 316 MET B O 1
ATOM 5219 N N . CYS B 1 317 ? 8.172 -37.375 -7.242 1 54.28 317 CYS B N 1
ATOM 5220 C CA . CYS B 1 317 ? 9.023 -38.375 -6.605 1 54.28 317 CYS B CA 1
ATOM 5221 C C . CYS B 1 317 ? 8.367 -38.938 -5.352 1 54.28 317 CYS B C 1
ATOM 5223 O O . CYS B 1 317 ? 7.582 -38.25 -4.695 1 54.28 317 CYS B O 1
#

Sequence (634 aa):
MSQVGNTLKMYMLLQKNGKMKIREIASMLETDERTVRRYRDELEYAGIYIDSERGKYGGYTLRNSNFLLNLDISEKEQYSLQLVERYLKDSQHIAAKDVSSLVIKINAANSIKSDAQINLYNHMAKEIISNTNPDFERKKFLDIHEAVLLRRKVRIDYTSLNSGRKTRIVRPYATLEYKNDLYFIGFCESKEKILDFKICRINDYEILNETFEKDESFSLKKSMENCIGIYKGKEYNIKLKIRYPMSQIIKEKIWVSNQVITELEDKSIIFEAKMRGLTEIKTWILGMGANVTVLEPDEVAEKIKNEINKMRKLYMCMSQVGNTLKMYMLLQKNGKMKIREIASMLETDERTVRRYRDELEYAGIYIDSERGKYGGYTLRNSNFLLNLDISEKEQYSLQLVERYLKDSQHIAAKDVSSLVIKINAANSIKSDAQINLYNHMAKEIISNTNPDFERKKFLDIHEAVLLRRKVRIDYTSLNSGRKTRIVRPYATLEYKNDLYFIGFCESKEKILDFKICRINDYEILNETFEKDESFSLKKSMENCIGIYKGKEYNIKLKIRYPMSQIIKEKIWVSNQVITELEDKSIIFEAKMRGLTEIKTWILGMGANVTVLEPDEVAEKIKNEINKMRKLYMC

InterPro domains:
  IPR013196 Helix-turn-helix, type 11 [PF08279] (10-60)
  IPR026881 WYL domain [PF13280] (141-206)
  IPR036388 Winged helix-like DNA-binding domain superfamily [G3DSA:1.10.10.10] (6-67)
  IPR036390 Winged helix DNA-binding domain superfamily [SSF46785] (8-64)
  IPR051534 CBASS antivirus and pafABC operon-associated protein [PTHR34580] (7-315)
  IPR057727 WCX domain [PF25583] (235-311)

Nearest PDB structures (foldseek):
  8tp8-assembly2_C  TM=6.480E-01  e=1.989E-17  Caulobacter vibrioides NA1000
  8tpk-assembly1_A  TM=6.454E-01  e=3.687E-17  Caulobacter vibrioides NA1000
  8tp8-assembly1_A  TM=6.873E-01  e=1.584E-15  Caulobacter vibrioides NA1000
  7u02-assembly1_M  TM=7.917E-01  e=2.336E-12  Caulobacter vibrioides CB15
  6sj9-assembly1_A  TM=2.900E-01  e=1.258E-11  Paenarthrobacter aurescens

Solvent-accessible surface area (backbone atoms only — not comparable to full-atom values): 33436 Å² total; per-residue (Å²): 128,59,65,47,15,51,35,50,39,49,51,45,46,30,61,72,60,39,66,40,40,57,65,56,53,10,59,76,66,72,52,47,56,70,55,48,52,49,35,50,52,45,37,38,72,50,69,41,40,67,43,79,42,81,68,97,85,30,25,39,27,55,66,56,67,23,74,71,18,60,67,72,74,47,70,66,37,51,49,31,50,50,53,48,43,47,36,25,53,54,34,57,38,67,41,27,67,40,47,49,54,46,49,53,43,48,42,47,20,48,59,54,59,76,78,70,56,76,72,61,79,46,50,47,38,56,57,61,23,56,55,65,61,46,69,61,51,37,52,56,48,52,53,50,48,50,24,29,76,68,27,20,28,33,39,32,36,32,51,46,85,84,79,40,75,44,78,45,48,28,44,40,61,30,35,38,34,45,80,75,37,51,32,35,31,23,39,28,62,89,76,68,44,77,43,80,42,55,50,90,39,45,78,44,75,43,81,44,87,55,66,61,78,85,61,84,86,67,46,72,69,67,71,51,54,38,24,66,62,85,46,55,75,69,75,40,64,38,29,33,42,26,29,64,62,55,26,58,60,55,61,46,38,37,61,41,90,72,53,46,79,44,79,47,94,83,54,22,28,40,42,34,30,62,36,19,7,62,71,55,51,49,24,56,52,40,26,50,43,59,41,47,44,64,72,31,44,63,70,57,36,50,54,51,52,52,40,49,52,51,36,48,57,73,66,70,113,130,55,70,46,29,50,37,50,47,48,51,47,48,30,63,72,59,39,66,41,40,58,66,57,52,10,58,76,66,71,51,47,55,68,55,48,54,50,34,48,53,30,37,38,67,47,68,39,37,66,43,79,43,81,67,98,86,29,25,38,27,53,67,53,68,19,71,69,24,54,66,71,74,47,71,67,35,49,49,32,49,51,52,49,45,46,36,26,52,52,34,59,39,67,41,24,66,40,46,49,54,46,50,53,44,48,44,49,22,47,56,54,60,76,77,69,56,73,72,62,79,46,50,48,38,57,56,62,25,56,56,65,60,44,69,62,52,37,53,57,48,52,54,49,47,50,25,28,75,68,27,21,28,32,39,32,36,32,50,46,85,84,77,39,76,45,78,44,48,28,44,40,60,31,36,38,34,46,82,74,37,53,34,34,32,23,36,28,61,90,76,68,43,76,43,79,40,56,50,90,40,44,78,44,75,43,81,46,87,53,65,61,78,84,61,82,84,66,45,73,67,67,69,50,55,37,24,65,62,87,48,53,75,70,74,39,65,36,31,32,42,26,30,64,62,56,25,57,60,54,62,46,36,38,62,43,89,72,53,45,79,44,78,44,93,84,54,23,28,39,42,33,31,62,37,19,8,62,71,55,52,49,24,54,50,39,26,49,42,61,39,46,45,64,72,32,42,65,69,57,34,50,53,51,51,52,40,50,53,50,36,50,59,74,68,71,114